Protein AF-A0A2N1J6U0-F1 (afdb_monomer_lite)

Organism: NCBI:txid2020962

Foldseek 3Di:
DQAEAAQEPDDQALVPDAPQNLLLLLQLQFFFCAQKWWAFDPLFPDDAADIDDRDDPWGDPGRHAAAAPSYHYHYDHHPDNDNVVVCVNGQAGNPPRHGSCSGQVLVRADPVQSRQLSRLSNVLLVVCVVVVNNNVSPDDDPVSVVSSVRNHGSRTDIDRNNPPPPPPPPDPDPPPPPLAPADVPLVLLVLLQVLLVVLVVQQVLCQLVVPVVSNLCSQVSQVVSVVSCVVVVHDWDVVQVVQADPPRRRGQDDPGQWDWDADPQQWIWIAGNVPRDIDIDRPPDPDDDDDDDDDDPPVVVSVVVVVVVVVPDPPDDDPDDDPPPADPDPPVLVVLVVSPPCSVVVVVVCVVVPVCPPRTDDDPRHHHDDDPPPPDDD

Secondary structure (DSSP, 8-state):
-PEEEEEE----SGGG--HHHHHHHHHHHSPB-TTEEEEEPTT-SSPP---EE---SS-----S----TTEEEEEES----SHHHHHHHS-B-TTT-SBGGGBT-GGGS-HHHHHHHHHHHHHHHHHHHHTT-TT-SS---HHHHHHHHHHS-SSEEEEETTS------S--------S----TTHHHHHHHHHHHHHHHHHHHHHHHTT-GGGGGGHHHHHHHHHHHHHHTT----HHHHHTB-TTT--B--BTTTEEEEEEGGGEEEEEETTT--EEEEE---SSSPPSS-----HHHHHHHHHHHHHHT-TT-------GGGG-----TTTTGGGGGGGHHHHHHHHHTT-S----SS--TTPPPPPP-------

Structure (mmCIF, N/CA/C/O backbone):
data_AF-A0A2N1J6U0-F1
#
_entry.id   AF-A0A2N1J6U0-F1
#
loop_
_atom_site.group_PDB
_atom_site.id
_atom_site.type_symbol
_atom_site.label_atom_id
_atom_site.label_alt_id
_atom_site.label_comp_id
_atom_site.label_asym_id
_atom_site.label_entity_id
_atom_site.label_seq_id
_atom_site.pdbx_PDB_ins_code
_atom_site.Cartn_x
_atom_site.Cartn_y
_atom_site.Cartn_z
_atom_site.occupancy
_atom_site.B_iso_or_equiv
_atom_site.auth_seq_id
_atom_site.auth_comp_id
_atom_site.auth_asym_id
_atom_site.auth_atom_id
_atom_site.pdbx_PDB_model_num
ATOM 1 N N . MET A 1 1 ? 28.400 -15.538 -30.675 1.00 64.94 1 MET A N 1
ATOM 2 C CA . MET A 1 1 ? 28.548 -15.594 -29.206 1.00 64.94 1 MET A CA 1
ATOM 3 C C . MET A 1 1 ? 27.349 -14.873 -28.607 1.00 64.94 1 MET A C 1
ATOM 5 O O . MET A 1 1 ? 27.127 -13.739 -29.023 1.00 64.94 1 MET A O 1
ATOM 9 N N . PRO A 1 2 ? 26.528 -15.517 -27.758 1.00 80.12 2 PRO A N 1
ATOM 10 C CA . PRO A 1 2 ? 25.461 -14.819 -27.039 1.00 80.12 2 PRO A CA 1
ATOM 11 C C . PRO A 1 2 ? 26.068 -13.689 -26.201 1.00 80.12 2 PRO A C 1
ATOM 13 O O . PRO A 1 2 ? 27.174 -13.829 -25.677 1.00 80.12 2 PRO A O 1
ATOM 16 N N . ALA A 1 3 ? 25.380 -12.551 -26.123 1.00 87.94 3 ALA A N 1
ATOM 17 C CA . ALA A 1 3 ? 25.836 -11.454 -25.280 1.00 87.94 3 ALA A CA 1
ATOM 18 C C . ALA A 1 3 ? 25.642 -11.867 -23.817 1.00 87.94 3 ALA A C 1
ATOM 20 O O . ALA A 1 3 ? 24.527 -12.197 -23.422 1.00 87.94 3 ALA A O 1
ATOM 21 N N . HIS A 1 4 ? 26.713 -11.872 -23.028 1.00 91.75 4 HIS A N 1
ATOM 22 C CA . HIS A 1 4 ? 26.631 -12.122 -21.592 1.00 91.75 4 HIS A CA 1
ATOM 23 C C . HIS A 1 4 ? 26.389 -10.800 -20.857 1.00 91.75 4 HIS A C 1
ATOM 25 O O . HIS A 1 4 ? 27.078 -9.809 -21.116 1.00 91.75 4 HIS A O 1
ATOM 31 N N . TRP A 1 5 ? 25.427 -10.777 -19.937 1.00 93.81 5 TRP A N 1
ATOM 32 C CA . TRP A 1 5 ? 25.089 -9.602 -19.142 1.00 93.81 5 TRP A CA 1
ATOM 33 C C . TRP A 1 5 ? 24.929 -9.939 -17.662 1.00 93.81 5 TRP A C 1
ATOM 35 O O . TRP A 1 5 ? 24.339 -10.954 -17.300 1.00 93.81 5 TRP A O 1
ATOM 45 N N . THR A 1 6 ? 25.375 -9.034 -16.792 1.00 95.56 6 THR A N 1
ATOM 46 C CA . THR A 1 6 ? 25.224 -9.188 -15.342 1.00 95.56 6 THR A CA 1
ATOM 47 C C . THR A 1 6 ? 24.065 -8.337 -14.819 1.00 95.56 6 THR A C 1
ATOM 49 O O . THR A 1 6 ? 24.092 -7.104 -14.885 1.00 95.56 6 THR A O 1
ATOM 52 N N . TYR A 1 7 ? 23.024 -8.983 -14.291 1.00 97.00 7 TYR A N 1
ATOM 53 C CA . TYR A 1 7 ? 21.939 -8.328 -13.567 1.00 97.00 7 TYR A CA 1
ATOM 54 C C . TYR A 1 7 ? 22.434 -7.880 -12.181 1.00 97.00 7 TYR A C 1
ATOM 56 O O . TYR A 1 7 ? 22.966 -8.706 -11.434 1.00 97.00 7 TYR A O 1
ATOM 64 N N . PRO A 1 8 ? 22.249 -6.598 -11.811 1.00 96.44 8 PRO A N 1
ATOM 65 C CA . PRO A 1 8 ? 22.793 -6.044 -10.577 1.00 96.44 8 PRO A CA 1
ATOM 66 C C . PRO A 1 8 ? 22.074 -6.621 -9.349 1.00 96.44 8 PRO A C 1
ATOM 68 O O . PRO A 1 8 ? 20.925 -6.255 -9.074 1.00 96.44 8 PRO A O 1
ATOM 71 N N . ALA A 1 9 ? 22.751 -7.507 -8.622 1.00 95.56 9 ALA A N 1
ATOM 72 C CA . ALA A 1 9 ? 22.276 -8.124 -7.380 1.00 95.56 9 ALA A CA 1
ATOM 73 C C . ALA A 1 9 ? 22.804 -7.381 -6.137 1.00 95.56 9 ALA A C 1
ATOM 75 O O . ALA A 1 9 ? 23.657 -6.499 -6.260 1.00 95.56 9 ALA A O 1
ATOM 76 N N . HIS A 1 10 ? 22.297 -7.720 -4.949 1.00 95.44 10 HIS A N 1
ATOM 77 C CA . HIS A 1 10 ? 22.807 -7.255 -3.647 1.00 95.44 10 HIS A CA 1
ATOM 78 C C . HIS A 1 10 ? 22.778 -5.733 -3.437 1.00 95.44 10 HIS A C 1
ATOM 80 O O . HIS A 1 10 ? 23.539 -5.169 -2.649 1.00 95.44 10 HIS A O 1
ATOM 86 N N . ILE A 1 11 ? 21.874 -5.044 -4.133 1.00 95.81 11 ILE A N 1
ATOM 87 C CA . ILE A 1 11 ? 21.626 -3.620 -3.922 1.00 95.81 11 ILE A CA 1
ATOM 88 C C . ILE A 1 11 ? 20.525 -3.480 -2.876 1.00 95.81 11 ILE A C 1
ATOM 90 O O . ILE A 1 11 ? 19.402 -3.889 -3.133 1.00 95.81 11 ILE A O 1
ATOM 94 N N . ALA A 1 12 ? 20.829 -2.842 -1.746 1.00 93.12 12 ALA A N 1
ATOM 95 C CA . ALA A 1 12 ? 19.906 -2.676 -0.619 1.00 93.12 12 ALA A CA 1
ATOM 96 C C . ALA A 1 12 ? 19.110 -1.357 -0.662 1.00 93.12 12 ALA A C 1
ATOM 98 O O . ALA A 1 12 ? 18.202 -1.118 0.136 1.00 93.12 12 ALA A O 1
ATOM 99 N N . SER A 1 13 ? 19.477 -0.416 -1.541 1.00 95.31 13 SER A N 1
ATOM 100 C CA . SER A 1 13 ? 18.769 0.866 -1.635 1.00 95.31 13 SER A CA 1
ATOM 101 C C . SER A 1 13 ? 18.884 1.536 -3.000 1.00 95.31 13 SER A C 1
ATOM 103 O O . SER A 1 13 ? 19.833 1.321 -3.753 1.00 95.31 13 SER A O 1
ATOM 105 N N . ALA A 1 14 ? 17.946 2.440 -3.300 1.00 95.06 14 ALA A N 1
ATOM 106 C CA . ALA A 1 14 ? 18.013 3.242 -4.521 1.00 95.06 14 ALA A CA 1
ATOM 107 C C . ALA A 1 14 ? 19.265 4.133 -4.611 1.00 95.06 14 ALA A C 1
ATOM 109 O O . ALA A 1 14 ? 19.672 4.463 -5.716 1.00 95.06 14 ALA A O 1
ATOM 110 N N . ALA A 1 15 ? 19.877 4.514 -3.483 1.00 96.56 15 ALA A N 1
ATOM 111 C CA . ALA A 1 15 ? 21.081 5.351 -3.471 1.00 96.56 15 ALA A CA 1
ATOM 112 C C . ALA A 1 15 ? 22.330 4.612 -3.985 1.00 96.56 15 ALA A C 1
ATOM 114 O O . ALA A 1 15 ? 23.261 5.245 -4.465 1.00 96.56 15 ALA A O 1
ATOM 115 N N . GLN A 1 16 ? 22.331 3.280 -3.900 1.00 96.12 16 GLN A N 1
ATOM 116 C CA . GLN A 1 16 ? 23.382 2.416 -4.445 1.00 96.12 16 GLN A CA 1
ATOM 117 C C . GLN A 1 16 ? 23.147 2.080 -5.926 1.00 96.12 16 GLN A C 1
ATOM 119 O O . GLN A 1 16 ? 24.029 1.535 -6.583 1.00 96.12 16 GLN A O 1
ATOM 124 N N . CYS A 1 17 ? 21.960 2.381 -6.466 1.00 96.81 17 CYS A N 1
ATOM 125 C CA . CYS A 1 17 ? 21.684 2.177 -7.882 1.00 96.81 17 CYS A CA 1
ATOM 126 C C . CYS A 1 17 ? 22.330 3.292 -8.707 1.00 96.81 17 CYS A C 1
ATOM 128 O O . CYS A 1 17 ? 22.055 4.475 -8.504 1.00 96.81 17 CYS A O 1
ATOM 130 N N . THR A 1 18 ? 23.098 2.913 -9.721 1.00 96.75 18 THR A N 1
ATOM 131 C CA . THR A 1 18 ? 23.403 3.821 -10.830 1.00 96.75 18 THR A CA 1
ATOM 132 C C . THR A 1 18 ? 22.129 4.062 -11.660 1.00 96.75 18 THR A C 1
ATOM 134 O O . THR A 1 18 ? 21.172 3.282 -11.573 1.00 96.75 18 THR A O 1
ATOM 137 N N . PRO A 1 19 ? 22.085 5.093 -12.524 1.00 96.62 19 PRO A N 1
ATOM 138 C CA . PRO A 1 19 ? 20.934 5.319 -13.402 1.00 96.62 19 PRO A CA 1
ATOM 139 C C . PRO A 1 19 ? 20.575 4.097 -14.262 1.00 96.62 19 PRO A C 1
ATOM 141 O O . PRO A 1 19 ? 19.400 3.825 -14.502 1.00 96.62 19 PRO A O 1
ATOM 144 N N . VAL A 1 20 ? 21.585 3.328 -14.679 1.00 96.81 20 VAL A N 1
ATOM 145 C CA . VAL A 1 20 ? 21.427 2.124 -15.503 1.00 96.81 20 VAL A CA 1
ATOM 146 C C . VAL A 1 20 ? 20.795 0.980 -14.708 1.00 96.81 20 VAL A C 1
ATOM 148 O O . VAL A 1 20 ? 19.829 0.378 -15.179 1.00 96.81 20 VAL A O 1
ATOM 151 N N . SER A 1 21 ? 21.266 0.704 -13.485 1.00 97.19 21 SER A N 1
ATOM 152 C CA . SER A 1 21 ? 20.664 -0.348 -12.654 1.00 97.19 21 SER A CA 1
ATOM 153 C C . SER A 1 21 ? 19.282 0.047 -12.155 1.00 97.19 21 SER A C 1
ATOM 155 O O . SER A 1 21 ? 18.389 -0.795 -12.139 1.00 97.19 21 SER A O 1
ATOM 157 N N . ALA A 1 22 ? 19.055 1.323 -11.840 1.00 97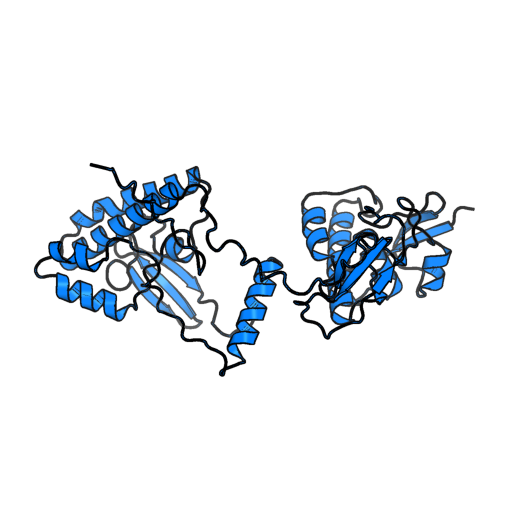.75 22 ALA A N 1
ATOM 158 C CA . ALA A 1 22 ? 17.726 1.825 -11.508 1.00 97.75 22 ALA A CA 1
ATOM 159 C C . ALA A 1 22 ? 16.732 1.607 -12.661 1.00 97.75 22 ALA A C 1
ATOM 161 O O . ALA A 1 22 ? 15.648 1.061 -12.443 1.00 97.75 22 ALA A O 1
ATOM 162 N N . ALA A 1 23 ? 17.110 1.985 -13.889 1.00 97.38 23 ALA A N 1
ATOM 163 C CA . ALA A 1 23 ? 16.274 1.794 -15.071 1.00 97.38 23 ALA A CA 1
ATOM 164 C C . ALA A 1 23 ? 15.984 0.311 -15.327 1.00 97.38 23 ALA A C 1
ATOM 166 O O . ALA A 1 23 ? 14.822 -0.048 -15.509 1.00 97.38 23 ALA A O 1
ATOM 167 N N . LEU A 1 24 ? 17.002 -0.553 -15.264 1.00 97.25 24 LEU A N 1
ATOM 168 C CA . LEU A 1 24 ? 16.847 -1.991 -15.478 1.00 97.25 24 LEU A CA 1
ATOM 169 C C . LEU A 1 24 ? 15.946 -2.648 -14.416 1.00 97.25 24 LEU A C 1
ATOM 171 O O . LEU A 1 24 ? 15.009 -3.370 -14.766 1.00 97.25 24 LEU A O 1
ATOM 175 N N . LYS A 1 25 ? 16.170 -2.350 -13.129 1.00 97.88 25 LYS A N 1
ATOM 176 C CA . LYS A 1 25 ? 15.350 -2.876 -12.024 1.00 97.88 25 LYS A CA 1
ATOM 177 C C . LYS A 1 25 ? 13.895 -2.419 -12.138 1.00 97.88 25 LYS A C 1
ATOM 179 O O . LYS A 1 25 ? 12.975 -3.218 -11.972 1.00 97.88 25 LYS A O 1
ATOM 184 N N . VAL A 1 26 ? 13.651 -1.145 -12.458 1.00 98.25 26 VAL A N 1
ATOM 185 C CA . VAL A 1 26 ? 12.279 -0.653 -12.670 1.00 98.25 26 VAL A CA 1
ATOM 186 C C . VAL A 1 26 ? 11.655 -1.290 -13.913 1.00 98.25 26 VAL A C 1
ATOM 188 O O . VAL A 1 26 ? 10.497 -1.701 -13.845 1.00 98.25 26 VAL A O 1
ATOM 191 N N . ALA A 1 27 ? 12.397 -1.412 -15.015 1.00 97.94 27 ALA A N 1
ATOM 192 C CA . ALA A 1 27 ? 11.925 -2.021 -16.257 1.00 97.94 27 ALA A CA 1
ATOM 193 C C . ALA A 1 27 ? 11.481 -3.477 -16.056 1.00 97.94 27 ALA A C 1
ATOM 195 O O . ALA A 1 27 ? 10.428 -3.870 -16.560 1.00 97.94 27 ALA A O 1
ATOM 196 N N . ARG A 1 28 ? 12.219 -4.262 -15.262 1.00 97.88 28 ARG A N 1
ATOM 197 C CA . ARG A 1 28 ? 11.856 -5.645 -14.919 1.00 97.88 28 ARG A CA 1
ATOM 198 C C . ARG A 1 28 ? 10.459 -5.762 -14.305 1.00 97.88 28 ARG A C 1
ATOM 200 O O . ARG A 1 28 ? 9.727 -6.698 -14.610 1.00 97.88 28 ARG A O 1
ATOM 207 N N . HIS A 1 29 ? 10.094 -4.828 -13.431 1.00 98.12 29 HIS A N 1
ATOM 208 C CA . HIS A 1 29 ? 8.897 -4.940 -12.587 1.00 98.12 29 HIS A CA 1
ATOM 209 C C . HIS A 1 29 ? 7.729 -4.058 -13.034 1.00 98.12 29 HIS A C 1
ATOM 211 O O . HIS A 1 29 ? 6.606 -4.222 -12.545 1.00 98.12 29 HIS A O 1
ATOM 217 N N . ALA A 1 30 ? 7.981 -3.097 -13.923 1.00 97.69 30 ALA A N 1
ATOM 218 C CA . ALA A 1 30 ? 6.990 -2.155 -14.412 1.00 97.69 30 ALA A CA 1
ATOM 219 C C . ALA A 1 30 ? 6.428 -2.561 -15.777 1.00 97.69 30 ALA A C 1
ATOM 221 O O . ALA A 1 30 ? 7.108 -3.099 -16.645 1.00 97.69 30 ALA A O 1
ATOM 222 N N . HIS A 1 31 ? 5.163 -2.215 -15.991 1.00 97.31 31 HIS A N 1
ATOM 223 C CA . HIS A 1 31 ? 4.480 -2.495 -17.244 1.00 97.31 31 HIS A CA 1
ATOM 224 C C . HIS A 1 31 ? 5.095 -1.713 -18.412 1.00 97.31 31 HIS A C 1
ATOM 226 O O . HIS A 1 31 ? 5.596 -0.597 -18.240 1.00 97.31 31 HIS A O 1
ATOM 232 N N . CYS A 1 32 ? 4.972 -2.276 -19.610 1.00 97.62 32 CYS A N 1
ATOM 233 C CA . CYS A 1 32 ? 5.363 -1.618 -20.853 1.00 97.62 32 CYS A CA 1
ATOM 234 C C . CYS A 1 32 ? 4.475 -0.397 -21.155 1.00 97.62 32 CYS A C 1
ATOM 236 O O . CYS A 1 32 ? 3.245 -0.483 -21.110 1.00 97.62 32 CYS A O 1
ATOM 238 N N . GLY A 1 33 ? 5.097 0.740 -21.463 1.00 95.88 33 GLY A N 1
ATOM 239 C CA . GLY A 1 33 ? 4.440 1.980 -21.877 1.00 95.88 33 GLY A CA 1
ATOM 240 C C . GLY A 1 33 ? 4.026 2.012 -23.351 1.00 95.88 33 GLY A C 1
ATOM 241 O O . GLY A 1 33 ? 3.287 2.907 -23.743 1.00 95.88 33 GLY A O 1
ATOM 242 N N . HIS A 1 34 ? 4.435 1.034 -24.163 1.00 96.25 34 HIS A N 1
ATOM 243 C CA . HIS A 1 34 ? 4.120 1.002 -25.592 1.00 96.25 34 HIS A CA 1
ATOM 244 C C . HIS A 1 34 ? 2.606 1.003 -25.862 1.00 96.25 34 HIS A C 1
ATOM 246 O O . HIS A 1 34 ? 1.872 0.175 -25.309 1.00 96.25 34 HIS A O 1
ATOM 252 N N . GLY A 1 35 ? 2.133 1.936 -26.693 1.00 94.12 35 GLY A N 1
ATOM 253 C CA . GLY A 1 35 ? 0.708 2.122 -26.992 1.00 94.12 35 GLY A CA 1
ATOM 254 C C . GLY A 1 35 ? -0.115 2.746 -25.865 1.00 94.12 35 GLY A C 1
ATOM 255 O O . GLY A 1 35 ? -1.349 2.779 -25.940 1.00 94.12 35 GLY A O 1
ATOM 256 N N . TRP A 1 36 ? 0.546 3.253 -24.823 1.00 94.25 36 TRP A N 1
ATOM 257 C CA . TRP A 1 36 ? -0.079 4.007 -23.746 1.00 94.25 36 TRP A CA 1
ATOM 258 C C . TRP A 1 36 ? 0.263 5.493 -23.863 1.00 94.25 36 TRP A C 1
ATOM 260 O O . TRP A 1 36 ? 1.405 5.888 -24.082 1.00 94.25 36 TRP A O 1
ATOM 270 N N . ARG A 1 37 ? -0.755 6.323 -23.655 1.00 94.06 37 ARG A N 1
ATOM 271 C CA . ARG A 1 37 ? -0.638 7.755 -23.400 1.00 94.06 37 ARG A CA 1
ATOM 272 C C . ARG A 1 37 ? -0.498 7.972 -21.896 1.00 94.06 37 ARG A C 1
ATOM 274 O O . ARG A 1 37 ? -1.355 7.542 -21.111 1.00 94.06 37 ARG A O 1
ATOM 281 N N . HIS A 1 38 ? 0.579 8.635 -21.497 1.00 93.44 38 HIS A N 1
ATOM 282 C CA . HIS A 1 38 ? 0.894 8.972 -20.115 1.00 93.44 38 HIS A CA 1
ATOM 283 C C . HIS A 1 38 ? 0.453 10.408 -19.840 1.00 93.44 38 HIS A C 1
ATOM 285 O O . HIS A 1 38 ? 1.134 11.370 -20.189 1.00 93.44 38 HIS A O 1
ATOM 291 N N . ILE A 1 39 ? -0.713 10.545 -19.211 1.00 93.88 39 ILE A N 1
ATOM 292 C CA . ILE A 1 39 ? -1.297 11.846 -18.872 1.00 93.88 39 ILE A CA 1
ATOM 293 C C . ILE A 1 39 ? -0.869 12.207 -17.450 1.00 93.88 39 ILE A C 1
ATOM 295 O O . ILE A 1 39 ? -0.983 11.352 -16.567 1.00 93.88 39 ILE A O 1
ATOM 299 N N . PRO A 1 40 ? -0.418 13.441 -17.184 1.00 94.44 40 PRO A N 1
ATOM 300 C CA . PRO A 1 40 ? -0.122 13.895 -15.831 1.00 94.44 40 PRO A CA 1
ATOM 301 C C . PRO A 1 40 ? -1.318 13.643 -14.913 1.00 94.44 40 PRO A C 1
ATOM 303 O O . PRO A 1 40 ? -2.452 14.021 -15.219 1.00 94.44 40 PRO A O 1
ATOM 306 N N . ALA A 1 41 ? -1.091 12.963 -13.793 1.00 92.00 41 ALA A N 1
ATOM 307 C CA . ALA A 1 41 ? -2.163 12.675 -12.857 1.00 92.00 41 ALA A CA 1
ATOM 308 C C . ALA A 1 41 ? -2.638 13.987 -12.219 1.00 92.00 41 ALA A C 1
ATOM 310 O O . ALA A 1 41 ? -1.852 14.702 -11.598 1.00 92.00 41 ALA A O 1
ATOM 311 N N . SER A 1 42 ? -3.938 14.282 -12.303 1.00 90.12 42 SER A N 1
ATOM 312 C CA . SER A 1 42 ? -4.523 15.489 -11.697 1.00 90.12 42 SER A CA 1
ATOM 313 C C . SER A 1 42 ? -4.364 15.534 -10.172 1.00 90.12 42 SER A C 1
ATOM 315 O O . SER A 1 42 ? -4.562 16.576 -9.557 1.00 90.12 42 SER A O 1
ATOM 317 N N . ASP A 1 43 ? -4.068 14.391 -9.546 1.00 89.06 43 ASP A N 1
ATOM 318 C CA . ASP A 1 43 ? -3.780 14.266 -8.118 1.00 89.06 43 ASP A CA 1
ATOM 319 C C . ASP A 1 43 ? -2.325 13.873 -7.813 1.00 89.06 43 ASP A C 1
ATOM 321 O O . ASP A 1 43 ? -2.033 13.381 -6.716 1.00 89.06 43 ASP A O 1
ATOM 325 N N . SER A 1 44 ? -1.426 14.095 -8.779 1.00 90.75 44 SER A N 1
ATOM 326 C CA . SER A 1 44 ? 0.019 13.967 -8.600 1.00 90.75 44 SER A CA 1
ATOM 327 C C . SER A 1 44 ? 0.499 14.903 -7.481 1.00 90.75 44 SER A C 1
ATOM 329 O O . SER A 1 44 ? 0.087 16.062 -7.430 1.00 90.75 44 SER A O 1
ATOM 331 N N . PRO A 1 45 ? 1.378 14.439 -6.575 1.00 91.38 45 PRO A N 1
ATOM 332 C CA . PRO A 1 45 ? 2.035 15.310 -5.604 1.00 91.38 45 PRO A CA 1
ATOM 333 C C . PRO A 1 45 ? 3.192 16.120 -6.218 1.00 91.38 45 PRO A C 1
ATOM 335 O O . PRO A 1 45 ? 3.834 16.882 -5.498 1.00 91.38 45 PRO A O 1
ATOM 338 N N . TYR A 1 46 ? 3.504 15.907 -7.499 1.00 93.88 46 TYR A N 1
ATOM 339 C CA . TYR A 1 46 ? 4.604 16.548 -8.218 1.00 93.88 46 TYR A CA 1
ATOM 340 C C . TYR A 1 46 ? 4.112 17.723 -9.061 1.00 93.88 46 TYR A C 1
ATOM 342 O O . TYR A 1 46 ? 2.916 17.843 -9.333 1.00 93.88 46 TYR A O 1
ATOM 350 N N . ALA A 1 47 ? 5.051 18.570 -9.493 1.00 90.50 47 ALA A N 1
ATOM 351 C CA . ALA A 1 47 ? 4.762 19.640 -10.438 1.00 90.50 47 ALA A CA 1
ATOM 352 C C . ALA A 1 47 ? 4.101 19.080 -11.715 1.00 90.50 47 ALA A C 1
ATOM 354 O O . ALA A 1 47 ? 4.379 17.934 -12.086 1.00 90.50 47 ALA A O 1
ATOM 355 N N . PRO A 1 48 ? 3.230 19.858 -12.383 1.00 89.25 48 PRO A N 1
ATOM 356 C CA . PRO A 1 48 ? 2.638 19.457 -13.651 1.00 89.25 48 PRO A CA 1
ATOM 357 C C . PRO A 1 48 ? 3.730 19.113 -14.667 1.00 89.25 48 PRO A C 1
ATOM 359 O O . PRO A 1 48 ? 4.654 19.894 -14.880 1.00 89.25 48 PRO A O 1
ATOM 362 N N . LEU A 1 49 ? 3.617 17.939 -15.278 1.00 93.00 49 LEU A N 1
ATOM 363 C CA . LEU A 1 49 ? 4.513 17.476 -16.336 1.00 93.00 49 LEU A CA 1
ATOM 364 C C . LEU A 1 49 ? 3.792 17.569 -17.686 1.00 93.00 49 LEU A C 1
ATOM 366 O O . LEU A 1 49 ? 2.562 17.616 -17.704 1.00 93.00 49 LEU A O 1
ATOM 370 N N . PRO A 1 50 ? 4.504 17.609 -18.819 1.00 93.38 50 PRO A N 1
ATOM 371 C CA . PRO A 1 50 ? 3.871 17.445 -20.121 1.00 93.38 50 PRO A CA 1
ATOM 372 C C . PRO A 1 50 ? 3.367 15.999 -20.299 1.00 93.38 50 PRO A C 1
ATOM 374 O O . PRO A 1 50 ? 3.948 15.072 -19.730 1.00 93.38 50 PRO A O 1
ATOM 377 N N . PRO A 1 51 ? 2.289 15.767 -21.070 1.00 92.19 51 PRO A N 1
ATOM 378 C CA . PRO A 1 51 ? 1.890 14.416 -21.443 1.00 92.19 51 PRO A CA 1
ATOM 379 C C . PRO A 1 51 ? 2.969 13.756 -22.303 1.00 92.19 51 PRO A C 1
ATOM 381 O O . PRO A 1 51 ? 3.604 14.412 -23.127 1.00 92.19 51 PRO A O 1
ATOM 384 N N . VAL A 1 52 ? 3.143 12.448 -22.125 1.00 92.12 52 VAL A N 1
ATOM 385 C CA . VAL A 1 52 ? 4.071 11.646 -22.928 1.00 92.12 52 VAL A CA 1
ATOM 386 C C . VAL A 1 52 ? 3.281 10.598 -23.697 1.00 92.12 52 VAL A C 1
ATOM 388 O O . VAL A 1 52 ? 2.622 9.744 -23.101 1.00 92.12 52 VAL A O 1
ATOM 391 N N . ASP A 1 53 ? 3.363 10.659 -25.021 1.00 88.31 53 ASP A N 1
ATOM 392 C CA . ASP A 1 53 ? 2.705 9.718 -25.921 1.00 88.31 53 ASP A CA 1
ATOM 393 C C . ASP A 1 53 ? 3.742 8.787 -26.547 1.00 88.31 53 ASP A C 1
ATOM 395 O O . ASP A 1 53 ? 4.691 9.245 -27.180 1.00 88.31 53 ASP A O 1
ATOM 399 N N . ILE A 1 54 ? 3.538 7.475 -26.393 1.00 85.38 54 ILE A N 1
ATOM 400 C CA . ILE A 1 54 ? 4.277 6.459 -27.148 1.00 85.38 54 ILE A CA 1
ATOM 401 C C . ILE A 1 54 ? 3.310 5.909 -28.194 1.00 85.38 54 ILE A C 1
ATOM 403 O O . ILE A 1 54 ? 2.409 5.132 -27.846 1.00 85.38 54 ILE A O 1
ATOM 407 N N . PRO A 1 55 ? 3.410 6.366 -29.453 1.00 82.25 55 PRO A N 1
ATOM 408 C CA . PRO A 1 55 ? 2.460 5.992 -30.487 1.00 82.25 55 PRO A CA 1
ATOM 409 C C . PRO A 1 55 ? 2.531 4.486 -30.748 1.00 82.25 55 PRO A C 1
ATOM 411 O O . PRO A 1 55 ? 3.602 3.944 -31.000 1.00 82.25 55 PRO A O 1
ATOM 414 N N . ALA A 1 56 ? 1.380 3.813 -30.705 1.00 83.44 56 ALA A N 1
ATOM 415 C CA . ALA A 1 56 ? 1.236 2.444 -31.186 1.00 83.44 56 ALA A CA 1
ATOM 416 C C . ALA A 1 56 ? -0.214 2.155 -31.574 1.00 83.44 56 ALA A C 1
ATOM 418 O O . ALA A 1 56 ? -1.142 2.830 -31.122 1.00 83.44 56 ALA A O 1
ATOM 419 N N . GLN A 1 57 ? -0.404 1.108 -32.375 1.00 82.94 57 GLN A N 1
ATOM 420 C CA . GLN A 1 57 ? -1.730 0.649 -32.787 1.00 82.94 57 GLN A CA 1
ATOM 421 C C . GLN A 1 57 ? -2.497 -0.037 -31.650 1.00 82.94 57 GLN A C 1
ATOM 423 O O . GLN A 1 57 ? -3.722 0.029 -31.626 1.00 82.94 57 GLN A O 1
ATOM 428 N N . GLN A 1 58 ? -1.803 -0.692 -30.711 1.00 90.69 58 GLN A N 1
ATOM 429 C CA . GLN A 1 58 ? -2.424 -1.400 -29.590 1.00 90.69 58 GLN A CA 1
ATOM 430 C C . GLN A 1 58 ? -1.606 -1.237 -28.298 1.00 90.69 58 GLN A C 1
ATOM 432 O O . GLN A 1 58 ? -0.374 -1.251 -28.345 1.00 90.69 58 GLN A O 1
ATOM 437 N N . PRO A 1 59 ? -2.266 -1.079 -27.134 1.00 95.12 59 PRO A N 1
ATOM 438 C CA . PRO A 1 59 ? -1.584 -0.977 -25.850 1.00 95.12 59 PRO A CA 1
ATOM 439 C C . PRO A 1 59 ? -0.948 -2.314 -25.456 1.00 95.12 59 PRO A C 1
ATOM 441 O O . PRO A 1 59 ? -1.612 -3.347 -25.396 1.00 95.12 59 PRO A O 1
ATOM 444 N N . CYS A 1 60 ? 0.337 -2.290 -25.112 1.00 96.12 60 CYS A N 1
ATOM 445 C CA . CYS A 1 60 ? 1.046 -3.482 -24.664 1.00 96.12 60 CYS A CA 1
ATOM 446 C C . CYS A 1 60 ? 0.607 -3.905 -23.249 1.00 96.12 60 CYS A C 1
ATOM 448 O O . CYS A 1 60 ? 0.533 -3.075 -22.335 1.00 96.12 60 CYS A O 1
ATOM 450 N N . ALA A 1 61 ? 0.377 -5.208 -23.051 1.00 96.56 61 ALA A N 1
ATOM 451 C CA . ALA A 1 61 ? 0.009 -5.814 -21.765 1.00 96.56 61 ALA A CA 1
ATOM 452 C C . ALA A 1 61 ? 1.199 -6.440 -21.006 1.00 96.56 61 ALA A C 1
ATOM 454 O O . ALA A 1 61 ? 1.007 -7.118 -19.999 1.00 96.56 61 ALA A O 1
ATOM 455 N N . CYS A 1 62 ? 2.434 -6.228 -21.471 1.00 97.44 62 CYS A N 1
ATOM 456 C CA . CYS A 1 62 ? 3.623 -6.804 -20.848 1.00 97.44 62 CYS A CA 1
ATOM 457 C C . CYS A 1 62 ? 3.782 -6.312 -19.393 1.00 97.44 62 CYS A C 1
ATOM 459 O O . CYS A 1 62 ? 3.851 -5.095 -19.174 1.00 97.44 62 CYS A O 1
ATOM 461 N N . PRO A 1 63 ? 3.857 -7.223 -18.402 1.00 96.69 63 PRO A N 1
ATOM 462 C CA . PRO A 1 63 ? 3.899 -6.859 -16.985 1.00 96.69 63 PRO A CA 1
ATOM 463 C C . PRO A 1 63 ? 5.286 -6.406 -16.506 1.00 96.69 63 PRO A C 1
ATOM 465 O O . PRO A 1 63 ? 5.396 -5.914 -15.386 1.00 96.69 63 PRO A O 1
ATOM 468 N N . GLY A 1 64 ? 6.327 -6.606 -17.318 1.00 97.38 64 GLY A N 1
ATOM 469 C CA . GLY A 1 64 ? 7.721 -6.410 -16.932 1.00 97.38 64 GLY A CA 1
ATOM 470 C C . GLY A 1 64 ? 8.692 -6.866 -18.017 1.00 97.38 64 GLY A C 1
ATOM 471 O O . GLY A 1 64 ? 8.395 -7.821 -18.741 1.00 97.38 64 GLY A O 1
ATOM 472 N N . ALA A 1 65 ? 9.828 -6.182 -18.140 1.00 97.94 65 ALA A N 1
ATOM 473 C CA . ALA A 1 65 ? 10.866 -6.521 -19.105 1.00 97.94 65 ALA A CA 1
ATOM 474 C C . ALA A 1 65 ? 11.524 -7.872 -18.784 1.00 97.94 65 ALA A C 1
ATOM 476 O O . ALA A 1 65 ? 11.823 -8.171 -17.628 1.00 97.94 65 ALA A O 1
ATOM 477 N N . THR A 1 66 ? 11.796 -8.663 -19.820 1.00 97.88 66 THR A N 1
ATOM 478 C CA . THR A 1 66 ? 12.593 -9.897 -19.735 1.00 97.88 66 THR A CA 1
ATOM 479 C C . THR A 1 66 ? 13.747 -9.841 -20.729 1.00 97.88 66 THR A C 1
ATOM 481 O O . THR A 1 66 ? 13.612 -9.150 -21.748 1.00 97.88 66 THR A O 1
ATOM 484 N N . PRO A 1 67 ? 14.868 -10.530 -20.469 1.00 97.19 67 PRO A N 1
ATOM 485 C CA . PRO A 1 67 ? 15.971 -10.565 -21.419 1.00 97.19 67 PRO A CA 1
ATOM 486 C C . PRO A 1 67 ? 15.536 -11.247 -22.727 1.00 97.19 67 PRO A C 1
ATOM 488 O O . PRO A 1 67 ? 14.661 -12.123 -22.702 1.00 97.19 67 PRO A O 1
ATOM 491 N N . PRO A 1 68 ? 16.065 -10.824 -23.890 1.00 96.75 68 PRO A N 1
ATOM 492 C CA . PRO A 1 68 ? 15.989 -11.601 -25.118 1.00 96.75 68 PRO A CA 1
ATOM 493 C C . PRO A 1 68 ? 16.634 -12.972 -24.927 1.00 96.75 68 PRO A C 1
ATOM 495 O O . PRO A 1 68 ? 17.586 -13.111 -24.172 1.00 96.75 68 PRO A O 1
ATOM 498 N N . THR A 1 69 ? 16.192 -13.966 -25.693 1.00 95.56 69 THR A N 1
ATOM 499 C CA . THR A 1 69 ? 16.791 -15.313 -25.691 1.00 95.56 69 THR A CA 1
ATOM 500 C C . THR A 1 69 ? 18.244 -15.339 -26.175 1.00 95.56 69 THR A C 1
ATOM 502 O O . THR A 1 69 ? 18.935 -16.326 -25.969 1.00 95.56 69 THR A O 1
ATOM 505 N N . SER A 1 70 ? 18.711 -14.274 -26.835 1.00 94.69 70 SER A N 1
ATOM 506 C CA . SER A 1 70 ? 20.096 -14.109 -27.288 1.00 94.69 70 SER A CA 1
ATOM 507 C C . SER A 1 70 ? 21.045 -13.569 -26.212 1.00 94.69 70 SER A C 1
ATOM 509 O O . SER A 1 70 ? 22.244 -13.462 -26.475 1.00 94.69 70 SER A O 1
ATOM 511 N N . VAL A 1 71 ? 20.512 -13.165 -25.055 1.00 95.25 71 VAL A N 1
ATOM 512 C CA . VAL A 1 71 ? 21.276 -12.583 -23.948 1.00 95.25 71 VAL A CA 1
ATOM 513 C C . VAL A 1 71 ? 21.294 -13.582 -22.804 1.00 95.25 71 VAL A C 1
ATOM 515 O O . VAL A 1 71 ? 20.240 -13.936 -22.277 1.00 95.25 71 VAL A O 1
ATOM 518 N N . ASP A 1 72 ? 22.489 -14.015 -22.422 1.00 95.56 72 ASP A N 1
ATOM 519 C CA . ASP A 1 72 ? 22.689 -14.818 -21.222 1.00 95.56 72 ASP A CA 1
ATOM 520 C C . ASP A 1 72 ? 22.826 -13.885 -20.013 1.00 95.56 72 ASP A C 1
ATOM 522 O O . ASP A 1 72 ? 23.569 -12.901 -20.073 1.00 95.56 72 ASP A O 1
ATOM 526 N N . VAL A 1 73 ? 22.068 -14.140 -18.946 1.00 96.00 73 VAL A N 1
ATOM 527 C CA . VAL A 1 73 ? 21.976 -13.236 -17.794 1.00 96.00 73 VAL A CA 1
ATOM 528 C C . VAL A 1 73 ? 22.427 -13.946 -16.527 1.00 96.00 73 VAL A C 1
ATOM 530 O O . VAL A 1 73 ? 21.739 -14.835 -16.031 1.00 96.00 73 VAL A O 1
ATOM 533 N N . ALA A 1 74 ? 23.533 -13.475 -15.957 1.00 96.94 74 ALA A N 1
ATOM 534 C CA . ALA A 1 74 ? 24.021 -13.883 -14.644 1.00 96.94 74 ALA A CA 1
ATOM 535 C C . ALA A 1 74 ? 23.696 -12.817 -13.586 1.00 96.94 74 ALA A C 1
ATOM 537 O O . ALA A 1 74 ? 23.509 -11.646 -13.909 1.00 96.94 74 ALA A O 1
ATOM 538 N N . SER A 1 75 ? 23.633 -13.184 -12.306 1.00 96.56 75 SER A N 1
ATOM 539 C CA . SER A 1 75 ? 23.543 -12.221 -11.197 1.00 96.56 75 SER A CA 1
ATOM 540 C C . SER A 1 75 ? 24.939 -11.837 -10.708 1.00 96.56 75 SER A C 1
ATOM 542 O O . SER A 1 75 ? 25.795 -12.709 -10.578 1.00 96.56 75 SER A O 1
ATOM 544 N N . GLY A 1 76 ? 25.168 -10.566 -10.384 1.00 95.00 76 GLY A N 1
ATOM 545 C CA . GLY A 1 76 ? 26.448 -10.121 -9.826 1.00 95.00 76 GLY A CA 1
ATOM 546 C C . GLY A 1 76 ? 26.580 -8.604 -9.766 1.00 95.00 76 GLY A C 1
ATOM 547 O O . GLY A 1 76 ? 25.582 -7.878 -9.788 1.00 95.00 76 GLY A O 1
ATOM 548 N N . GLU A 1 77 ? 27.822 -8.124 -9.698 1.00 92.38 77 GLU A N 1
ATOM 549 C CA . GLU A 1 77 ? 28.113 -6.692 -9.723 1.00 92.38 77 GLU A CA 1
ATOM 550 C C . GLU A 1 77 ? 27.796 -6.065 -11.083 1.00 92.38 77 GLU A C 1
ATOM 552 O O . GLU A 1 77 ? 27.912 -6.674 -12.150 1.00 92.38 77 GLU A O 1
ATOM 557 N N . GLN A 1 78 ? 27.378 -4.803 -11.042 1.00 84.81 78 GLN A N 1
ATOM 558 C CA . GLN A 1 78 ? 26.983 -4.076 -12.233 1.00 84.81 78 GLN A CA 1
ATOM 559 C C . GLN A 1 78 ? 28.196 -3.770 -13.126 1.00 84.81 78 GLN A C 1
ATOM 561 O O . GLN A 1 78 ? 29.027 -2.938 -12.777 1.00 84.81 78 GLN A O 1
ATOM 566 N N . GLN A 1 79 ? 28.242 -4.354 -14.325 1.00 82.31 79 GLN A N 1
ATOM 567 C CA . GLN A 1 79 ? 29.333 -4.104 -15.279 1.00 82.31 79 GLN A CA 1
ATOM 568 C C . GLN A 1 79 ? 29.162 -2.806 -16.087 1.00 82.31 79 GLN A C 1
ATOM 570 O O . GLN A 1 79 ? 30.142 -2.162 -16.451 1.00 82.31 79 GLN A O 1
ATOM 575 N N . ALA A 1 80 ? 27.923 -2.391 -16.374 1.00 85.31 80 ALA A N 1
ATOM 576 C CA . ALA A 1 80 ? 27.662 -1.234 -17.229 1.00 85.31 80 ALA A CA 1
ATOM 577 C C . ALA A 1 80 ? 27.299 0.020 -16.437 1.00 85.31 80 ALA A C 1
ATOM 579 O O . ALA A 1 80 ? 26.279 0.062 -15.750 1.00 85.31 80 ALA A O 1
ATOM 580 N N . THR A 1 81 ? 28.081 1.081 -16.613 1.00 89.06 81 THR A N 1
ATOM 581 C CA . THR A 1 81 ? 27.826 2.403 -16.017 1.00 89.06 81 THR A CA 1
ATOM 582 C C . THR A 1 81 ? 27.015 3.327 -16.931 1.00 89.06 81 THR A C 1
ATOM 584 O O . THR A 1 81 ? 26.413 4.288 -16.454 1.00 89.06 81 THR A O 1
ATOM 587 N N . ARG A 1 82 ? 26.960 3.031 -18.239 1.00 95.25 82 ARG A N 1
ATOM 588 C CA . ARG A 1 82 ? 26.311 3.858 -19.270 1.00 95.25 82 ARG A CA 1
ATOM 589 C C . ARG A 1 82 ? 25.051 3.206 -19.836 1.00 95.25 82 ARG A C 1
ATOM 591 O O . ARG A 1 82 ? 25.008 1.994 -20.033 1.00 95.25 82 ARG A O 1
ATOM 598 N N . MET A 1 83 ? 24.046 4.029 -20.140 1.00 94.88 83 MET A N 1
ATOM 599 C CA . MET A 1 83 ? 22.759 3.564 -20.671 1.00 94.88 83 MET A CA 1
ATOM 600 C C . MET A 1 83 ? 22.895 2.931 -22.063 1.00 94.88 83 MET A C 1
ATOM 602 O O . MET A 1 83 ? 22.252 1.923 -22.330 1.00 94.88 83 MET A O 1
ATOM 606 N N . ASP A 1 84 ? 23.790 3.461 -22.901 1.00 95.38 84 ASP A N 1
ATOM 607 C CA . ASP A 1 84 ? 24.032 2.966 -24.266 1.00 95.38 84 ASP A CA 1
ATOM 608 C C . ASP A 1 84 ? 24.535 1.514 -24.281 1.00 95.38 84 ASP A C 1
ATOM 610 O O . ASP A 1 84 ? 24.183 0.728 -25.158 1.00 95.38 84 ASP A O 1
ATOM 614 N N . ALA A 1 85 ? 25.339 1.133 -23.282 1.00 94.00 85 ALA A N 1
ATOM 615 C CA . ALA A 1 85 ? 25.816 -0.240 -23.135 1.00 94.00 85 ALA A CA 1
ATOM 616 C C . ALA A 1 85 ? 24.665 -1.193 -22.775 1.00 94.00 85 ALA A C 1
ATOM 618 O O . ALA A 1 85 ? 24.588 -2.296 -23.316 1.00 94.00 85 ALA A O 1
ATOM 619 N N . LEU A 1 86 ? 23.737 -0.747 -21.916 1.00 93.50 86 LEU A N 1
ATOM 620 C CA . LEU A 1 86 ? 22.545 -1.518 -21.562 1.00 93.50 86 LEU A CA 1
ATOM 621 C C . LEU A 1 86 ? 21.619 -1.699 -22.765 1.00 93.50 86 LEU A C 1
ATOM 623 O O . LEU A 1 86 ? 21.172 -2.813 -23.011 1.00 93.50 86 LEU A O 1
ATOM 627 N N . THR A 1 87 ? 21.337 -0.643 -23.527 1.00 94.69 87 THR A N 1
ATOM 628 C CA . THR A 1 87 ? 20.470 -0.751 -24.710 1.00 94.69 87 THR A CA 1
ATOM 629 C C . THR A 1 87 ? 21.136 -1.504 -25.859 1.00 94.69 87 THR A C 1
ATOM 631 O O . THR A 1 87 ? 20.432 -2.119 -26.650 1.00 94.69 87 THR A O 1
ATOM 634 N N . SER A 1 88 ? 22.468 -1.525 -25.943 1.00 94.44 88 SER A N 1
ATOM 635 C CA . SER A 1 88 ? 23.185 -2.338 -26.937 1.00 94.44 88 SER A CA 1
ATOM 636 C C . SER A 1 88 ? 23.135 -3.832 -26.606 1.00 94.44 88 SER A C 1
ATOM 638 O O . SER A 1 88 ? 22.899 -4.650 -27.492 1.00 94.44 88 SER A O 1
ATOM 640 N N . ALA A 1 89 ? 23.320 -4.199 -25.334 1.00 93.06 89 ALA A N 1
ATOM 641 C CA . ALA A 1 89 ? 23.265 -5.596 -24.898 1.00 93.06 89 ALA A CA 1
ATOM 642 C C . ALA A 1 89 ? 21.825 -6.119 -24.773 1.00 93.06 89 ALA A C 1
ATOM 644 O O . ALA A 1 89 ? 21.534 -7.251 -25.150 1.00 93.06 89 ALA A O 1
ATOM 645 N N . TRP A 1 90 ? 20.910 -5.286 -24.275 1.00 95.06 90 TRP A N 1
ATOM 646 C CA . TRP A 1 90 ? 19.503 -5.605 -24.040 1.00 95.06 90 TRP A CA 1
ATOM 647 C C . TRP A 1 90 ? 18.595 -4.569 -24.732 1.00 95.06 90 TRP A C 1
ATOM 649 O O . TRP A 1 90 ? 17.922 -3.770 -24.072 1.00 95.06 90 TRP A O 1
ATOM 659 N N . PRO A 1 91 ? 18.530 -4.585 -26.077 1.00 96.06 91 PRO A N 1
ATOM 660 C CA . PRO A 1 91 ? 17.795 -3.574 -26.841 1.00 96.06 91 PRO A CA 1
ATOM 661 C C . PRO A 1 91 ? 16.285 -3.662 -26.639 1.00 96.06 91 PRO A C 1
ATOM 663 O O . PRO A 1 91 ? 15.600 -2.645 -26.508 1.00 96.06 91 PRO A O 1
ATOM 666 N N . VAL A 1 92 ? 15.754 -4.884 -26.579 1.00 97.81 92 VAL A N 1
ATOM 667 C CA . VAL A 1 92 ? 14.314 -5.145 -26.550 1.00 97.81 92 VAL A CA 1
ATOM 668 C C . VAL A 1 92 ? 13.935 -6.132 -25.458 1.00 97.81 92 VAL A C 1
ATOM 670 O O . VAL A 1 92 ? 14.726 -6.963 -25.025 1.00 97.81 92 VAL A O 1
ATOM 673 N N . CYS A 1 93 ? 12.687 -6.074 -25.015 1.00 98.06 93 CYS A N 1
ATOM 674 C CA . CYS A 1 93 ? 12.133 -7.063 -24.104 1.00 98.06 93 CYS A CA 1
ATOM 675 C C . CYS A 1 93 ? 11.902 -8.400 -24.817 1.00 98.06 93 CYS A C 1
ATOM 677 O O . CYS A 1 93 ? 11.270 -8.452 -25.873 1.00 98.06 93 CYS A O 1
ATOM 679 N N . GLY A 1 94 ? 12.337 -9.501 -24.206 1.00 97.88 94 GLY A N 1
ATOM 680 C CA . GLY A 1 94 ? 12.143 -10.852 -24.727 1.00 97.88 94 GLY A CA 1
ATOM 681 C C . GLY A 1 94 ? 10.674 -11.221 -24.949 1.00 97.88 94 GLY A C 1
ATOM 682 O O . GLY A 1 94 ? 10.392 -11.925 -25.920 1.00 97.88 94 GLY A O 1
ATOM 683 N N . ARG A 1 95 ? 9.752 -10.694 -24.123 1.00 97.31 95 ARG A N 1
ATOM 684 C CA . ARG A 1 95 ? 8.297 -10.931 -24.214 1.00 97.31 95 ARG A CA 1
ATOM 685 C C . ARG A 1 95 ? 7.597 -10.100 -25.285 1.00 97.31 95 ARG A C 1
ATOM 687 O O . ARG A 1 95 ? 6.959 -10.666 -26.160 1.00 97.31 95 ARG A O 1
ATOM 694 N N . CYS A 1 96 ? 7.663 -8.771 -25.191 1.00 97.69 96 CYS A N 1
ATOM 695 C CA . CYS A 1 96 ? 6.870 -7.881 -26.051 1.00 97.69 96 CYS A CA 1
ATOM 696 C C . CYS A 1 96 ? 7.643 -7.275 -27.223 1.00 97.69 96 CYS A C 1
ATOM 698 O O . CYS A 1 96 ? 7.041 -6.576 -28.024 1.00 97.69 96 CYS A O 1
ATOM 700 N N . LYS A 1 97 ? 8.960 -7.502 -27.308 1.00 97.62 97 LYS A N 1
ATOM 701 C CA . LYS A 1 97 ? 9.860 -6.963 -28.343 1.00 97.62 97 LYS A CA 1
ATOM 702 C C . LYS A 1 97 ? 9.947 -5.431 -28.422 1.00 97.62 97 LYS A C 1
ATOM 704 O O . LYS A 1 97 ? 10.661 -4.920 -29.274 1.00 97.62 97 LYS A O 1
ATOM 709 N N . HIS A 1 98 ? 9.311 -4.695 -27.512 1.00 97.38 98 HIS A N 1
ATOM 710 C CA . HIS A 1 98 ? 9.499 -3.249 -27.382 1.00 97.38 98 HIS A CA 1
ATOM 711 C C . HIS A 1 98 ? 10.807 -2.910 -26.670 1.00 97.38 98 HIS A C 1
ATOM 713 O O . HIS A 1 98 ? 11.356 -3.746 -25.939 1.00 97.38 98 HIS A O 1
ATOM 719 N N . ALA A 1 99 ? 11.277 -1.675 -26.852 1.00 97.44 99 ALA A N 1
ATOM 720 C CA . ALA A 1 99 ? 12.519 -1.203 -26.257 1.00 97.44 99 ALA A CA 1
ATOM 721 C C . ALA A 1 99 ? 12.518 -1.383 -24.731 1.00 97.44 99 ALA A C 1
ATOM 723 O O . ALA A 1 99 ? 11.502 -1.183 -24.055 1.00 97.44 99 ALA A O 1
ATOM 724 N N . LEU A 1 100 ? 13.670 -1.755 -24.167 1.00 97.12 100 LEU A N 1
ATOM 725 C CA . LEU A 1 100 ? 13.800 -1.996 -22.726 1.00 97.12 100 LEU A CA 1
ATOM 726 C C . LEU A 1 100 ? 13.316 -0.793 -21.898 1.00 97.12 100 LEU A C 1
ATOM 728 O O . LEU A 1 100 ? 12.531 -0.964 -20.966 1.00 97.12 100 LEU A O 1
ATOM 732 N N . LEU A 1 101 ? 13.712 0.419 -22.298 1.00 97.00 101 LEU A N 1
ATOM 733 C CA . LEU A 1 101 ? 13.393 1.670 -21.601 1.00 97.00 101 LEU A CA 1
ATOM 734 C C . LEU A 1 101 ? 11.911 2.070 -21.677 1.00 97.00 101 LEU A C 1
ATOM 736 O O . LEU A 1 101 ? 11.462 2.896 -20.881 1.00 97.00 101 LEU A O 1
ATOM 740 N N . GLU A 1 102 ? 11.124 1.453 -22.563 1.00 97.06 102 GLU A N 1
ATOM 741 C CA . GLU A 1 102 ? 9.671 1.639 -22.579 1.00 97.06 102 GLU A CA 1
ATOM 742 C C . GLU A 1 102 ? 8.978 0.933 -21.408 1.00 97.06 102 GLU A C 1
ATOM 744 O O . GLU A 1 102 ? 7.815 1.214 -21.111 1.00 97.06 102 GLU A O 1
ATOM 749 N N . HIS A 1 103 ? 9.666 0.034 -20.700 1.00 97.44 103 HIS A N 1
ATOM 750 C CA . HIS A 1 103 ? 9.149 -0.541 -19.465 1.00 97.44 103 HIS A CA 1
ATOM 751 C C . HIS A 1 103 ? 9.359 0.431 -18.314 1.00 97.44 103 HIS A C 1
ATOM 753 O O . HIS A 1 103 ? 10.470 0.777 -17.919 1.00 97.44 103 HIS A O 1
ATOM 759 N N . GLY A 1 104 ? 8.245 0.900 -17.769 1.00 94.75 104 GLY A N 1
ATOM 760 C CA . GLY A 1 104 ? 8.243 1.838 -16.667 1.00 94.75 104 GLY A CA 1
ATOM 761 C C . GLY A 1 104 ? 8.537 3.294 -17.029 1.00 94.75 104 GLY A C 1
ATOM 762 O O . GLY A 1 104 ? 8.021 4.128 -16.295 1.00 94.75 104 GLY A O 1
ATOM 763 N N . LEU A 1 105 ? 9.263 3.620 -18.105 1.00 95.88 105 LEU A N 1
ATOM 764 C CA . LEU A 1 105 ? 9.566 5.006 -18.518 1.00 95.88 105 LEU A CA 1
ATOM 765 C C . LEU A 1 105 ? 10.178 5.859 -17.397 1.00 95.88 105 LEU A C 1
ATOM 767 O O . LEU A 1 105 ? 9.746 6.983 -17.142 1.00 95.88 105 LEU A O 1
ATOM 771 N N . LEU A 1 106 ? 11.161 5.299 -16.689 1.00 96.88 106 LEU A N 1
ATOM 772 C CA . LEU A 1 106 ? 11.732 5.921 -15.491 1.00 96.88 106 LEU A CA 1
ATOM 773 C C . LEU A 1 106 ? 12.286 7.330 -15.764 1.00 96.88 106 LEU A C 1
ATOM 775 O O . LEU A 1 106 ? 12.090 8.223 -14.948 1.00 96.88 106 LEU A O 1
ATOM 779 N N . SER A 1 107 ? 12.903 7.553 -16.926 1.00 96.56 107 SER A N 1
ATOM 780 C CA . SER A 1 107 ? 13.495 8.845 -17.302 1.00 96.56 107 SER A CA 1
ATOM 781 C C . SER A 1 107 ? 12.484 9.994 -17.404 1.00 96.56 107 SER A C 1
ATOM 783 O O . SER A 1 107 ? 12.875 11.150 -17.286 1.00 96.56 107 SER A O 1
ATOM 785 N N . ASN A 1 108 ? 11.194 9.692 -17.589 1.00 95.75 108 ASN A N 1
ATOM 786 C CA . ASN A 1 108 ? 10.136 10.702 -17.717 1.00 95.75 108 ASN A CA 1
ATOM 787 C C . ASN A 1 108 ? 9.561 11.136 -16.363 1.00 95.75 108 ASN A C 1
ATOM 789 O O . ASN A 1 108 ? 8.799 12.105 -16.291 1.00 95.75 108 ASN A O 1
ATOM 793 N N . ASP A 1 109 ? 9.870 10.399 -15.296 1.00 96.38 109 ASP A N 1
ATOM 794 C CA . ASP A 1 109 ? 9.422 10.726 -13.951 1.00 96.38 109 ASP A CA 1
ATOM 795 C C . ASP A 1 109 ? 10.302 11.813 -13.318 1.00 96.38 109 ASP A C 1
ATOM 797 O O . ASP A 1 109 ? 11.502 11.881 -13.584 1.00 96.38 109 ASP A O 1
ATOM 801 N N . PRO A 1 110 ? 9.755 12.631 -12.403 1.00 96.69 110 PRO A N 1
ATOM 802 C CA . PRO A 1 110 ? 10.559 13.558 -11.619 1.00 96.69 110 PRO A CA 1
ATOM 803 C C . PRO A 1 110 ? 11.511 12.784 -10.696 1.00 96.69 110 PRO A C 1
ATOM 805 O O . PRO A 1 110 ? 11.162 11.712 -10.200 1.00 96.69 110 PRO A O 1
ATOM 808 N N . ALA A 1 111 ? 12.683 13.347 -10.386 1.00 97.12 111 ALA A N 1
ATOM 809 C CA . ALA A 1 111 ? 13.741 12.665 -9.624 1.00 97.12 111 ALA A CA 1
ATOM 810 C C . ALA A 1 111 ? 13.251 12.007 -8.314 1.00 97.12 111 ALA A C 1
ATOM 812 O O . ALA A 1 111 ? 13.604 10.872 -7.998 1.00 97.12 111 ALA A O 1
ATOM 813 N N . ALA A 1 112 ? 12.364 12.677 -7.571 1.00 96.44 112 ALA A N 1
ATOM 814 C CA . ALA A 1 112 ? 11.789 12.128 -6.343 1.00 96.44 112 ALA A CA 1
ATOM 815 C C . ALA A 1 112 ? 10.904 10.885 -6.579 1.00 96.44 112 ALA A C 1
ATOM 817 O O . ALA A 1 112 ? 10.865 9.981 -5.741 1.00 96.44 112 ALA A O 1
ATOM 818 N N . GLU A 1 113 ? 10.186 10.826 -7.703 1.00 97.00 113 GLU A N 1
ATOM 819 C CA . GLU A 1 113 ? 9.409 9.648 -8.098 1.00 97.00 113 GLU A CA 1
ATOM 820 C C . GLU A 1 113 ? 10.319 8.532 -8.617 1.00 97.00 113 GLU A C 1
ATOM 822 O O . GLU A 1 113 ? 10.090 7.371 -8.272 1.00 97.00 113 GLU A O 1
ATOM 827 N N . GLN A 1 114 ? 11.387 8.875 -9.347 1.00 97.50 114 GLN A N 1
ATOM 828 C CA . GLN A 1 114 ? 12.391 7.903 -9.784 1.00 97.50 114 GLN A CA 1
ATOM 829 C C . GLN A 1 114 ? 12.964 7.146 -8.582 1.00 97.50 114 GLN A C 1
ATOM 831 O O . GLN A 1 114 ? 12.850 5.924 -8.512 1.00 97.50 114 GLN A O 1
ATOM 836 N N . VAL A 1 115 ? 13.448 7.867 -7.564 1.00 97.88 115 VAL A N 1
ATOM 837 C CA . VAL A 1 115 ? 13.966 7.274 -6.317 1.00 97.88 115 VAL A CA 1
ATOM 838 C C . VAL A 1 115 ? 12.922 6.382 -5.641 1.00 97.88 115 VAL A C 1
ATOM 840 O O . VAL A 1 115 ? 13.239 5.295 -5.150 1.00 97.88 115 VAL A O 1
ATOM 843 N N . ARG A 1 116 ? 11.652 6.801 -5.608 1.00 97.62 116 ARG A N 1
ATOM 844 C CA . ARG A 1 116 ? 10.573 6.005 -5.007 1.00 97.62 116 ARG A CA 1
ATOM 845 C C . ARG A 1 116 ? 10.360 4.689 -5.757 1.00 97.62 116 ARG A C 1
ATOM 847 O O . ARG A 1 116 ? 10.219 3.652 -5.108 1.00 97.62 116 ARG A O 1
ATOM 854 N N . ARG A 1 117 ? 10.296 4.726 -7.089 1.00 97.94 117 ARG A N 1
ATOM 855 C CA . ARG A 1 117 ? 10.081 3.538 -7.927 1.00 97.94 117 ARG A CA 1
ATOM 856 C C . ARG A 1 117 ? 11.282 2.603 -7.886 1.00 97.94 117 ARG A C 1
ATOM 858 O O . ARG A 1 117 ? 11.074 1.404 -7.724 1.00 97.94 117 ARG A O 1
ATOM 865 N N . THR A 1 118 ? 12.499 3.143 -7.902 1.00 98.31 118 THR A N 1
ATOM 866 C CA . THR A 1 118 ? 13.734 2.371 -7.721 1.00 98.31 118 THR A CA 1
ATOM 867 C C . THR A 1 118 ? 13.750 1.654 -6.375 1.00 98.31 118 THR A C 1
ATOM 869 O O . THR A 1 118 ? 14.008 0.461 -6.340 1.00 98.31 118 THR A O 1
ATOM 872 N N . ASN A 1 119 ? 13.371 2.313 -5.272 1.00 97.94 119 ASN A N 1
ATOM 873 C CA . ASN A 1 119 ? 13.285 1.645 -3.963 1.00 97.94 119 ASN A CA 1
ATOM 874 C C . ASN A 1 119 ? 12.251 0.506 -3.937 1.00 97.94 119 ASN A C 1
ATOM 876 O O . ASN A 1 119 ? 12.459 -0.503 -3.271 1.00 97.94 119 ASN A O 1
ATOM 880 N N . VAL A 1 120 ? 11.118 0.659 -4.634 1.00 98.12 120 VAL A N 1
ATOM 881 C CA . VAL A 1 120 ? 10.129 -0.428 -4.749 1.00 98.12 120 VAL A CA 1
ATOM 882 C C . VAL A 1 120 ? 10.698 -1.587 -5.568 1.00 98.12 120 VAL A C 1
ATOM 884 O O . VAL A 1 120 ? 10.516 -2.729 -5.166 1.00 98.12 120 VAL A O 1
ATOM 887 N N . ALA A 1 121 ? 11.392 -1.300 -6.672 1.00 98.25 121 ALA A N 1
ATOM 888 C CA . ALA A 1 121 ? 12.020 -2.309 -7.521 1.00 98.25 121 ALA A CA 1
ATOM 889 C C . ALA A 1 121 ? 13.145 -3.067 -6.799 1.00 98.25 121 ALA A C 1
ATOM 891 O O . ALA A 1 121 ? 13.174 -4.289 -6.848 1.00 98.25 121 ALA A O 1
ATOM 892 N N . VAL A 1 122 ? 14.012 -2.354 -6.071 1.00 98.12 122 VAL A N 1
ATOM 893 C CA . VAL A 1 122 ? 15.060 -2.940 -5.221 1.00 98.12 122 VAL A CA 1
ATOM 894 C C . VAL A 1 122 ? 14.453 -3.902 -4.206 1.00 98.12 122 VAL A C 1
ATOM 896 O O . VAL A 1 122 ? 14.848 -5.055 -4.159 1.00 98.12 122 VAL A O 1
ATOM 899 N N . ARG A 1 123 ? 13.405 -3.482 -3.489 1.00 97.94 123 ARG A N 1
ATOM 900 C CA . ARG A 1 123 ? 12.714 -4.360 -2.538 1.00 97.94 123 ARG A CA 1
ATOM 901 C C . ARG A 1 123 ? 12.097 -5.603 -3.190 1.00 97.94 123 ARG A C 1
ATOM 903 O O . ARG A 1 123 ? 11.98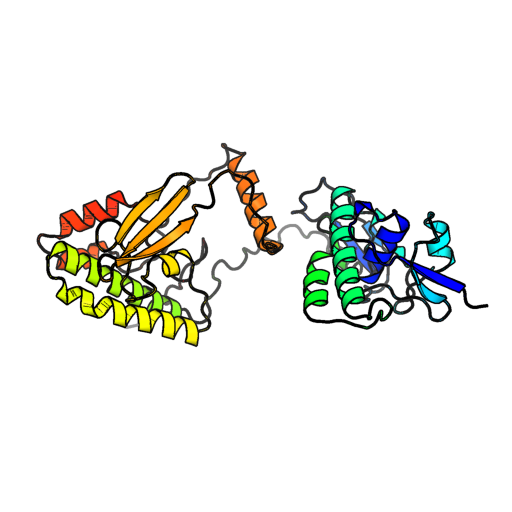6 -6.640 -2.551 1.00 97.94 123 ARG A O 1
ATOM 910 N N . MET A 1 124 ? 11.610 -5.488 -4.425 1.00 98.38 124 MET A N 1
ATOM 911 C CA . MET A 1 124 ? 11.108 -6.652 -5.159 1.00 98.38 124 MET A CA 1
ATOM 912 C C . MET A 1 124 ? 12.243 -7.615 -5.517 1.00 98.38 124 MET A C 1
ATOM 914 O O . MET A 1 124 ? 12.042 -8.818 -5.426 1.00 98.38 124 MET A O 1
ATOM 918 N N . ASP A 1 125 ? 13.413 -7.094 -5.893 1.00 98.25 125 ASP A N 1
ATOM 919 C CA . ASP A 1 125 ? 14.604 -7.905 -6.153 1.00 98.25 125 ASP A CA 1
ATOM 920 C C . ASP A 1 125 ? 15.146 -8.568 -4.879 1.00 98.25 125 ASP A C 1
ATOM 922 O O . ASP A 1 125 ? 15.498 -9.734 -4.947 1.00 98.25 125 ASP A O 1
ATOM 926 N N . GLU A 1 126 ? 15.137 -7.891 -3.725 1.00 97.56 126 GLU A N 1
ATOM 927 C CA . GLU A 1 126 ? 15.519 -8.484 -2.427 1.00 97.56 126 GLU A CA 1
ATOM 928 C C . GLU A 1 126 ? 14.691 -9.743 -2.116 1.00 97.56 126 GLU A C 1
ATOM 930 O O . GLU A 1 126 ? 15.251 -10.795 -1.833 1.00 97.56 126 GLU A O 1
ATOM 935 N N . LEU A 1 127 ? 13.360 -9.675 -2.270 1.00 97.44 127 LEU A N 1
ATOM 936 C CA . LEU A 1 127 ? 12.485 -10.843 -2.073 1.00 97.44 127 LEU A CA 1
ATOM 937 C C . LEU A 1 127 ? 12.804 -11.987 -3.047 1.00 97.44 127 LEU A C 1
ATOM 939 O O . LEU A 1 127 ? 12.672 -13.158 -2.707 1.00 97.44 127 LEU A O 1
ATOM 943 N N . LEU A 1 128 ? 13.210 -11.652 -4.272 1.00 97.88 128 LEU A N 1
ATOM 944 C CA . LEU A 1 128 ? 13.592 -12.640 -5.276 1.00 97.88 128 LEU A CA 1
ATOM 945 C C . LEU A 1 128 ? 14.979 -13.236 -5.003 1.00 97.88 128 LEU A C 1
ATOM 947 O O . LEU A 1 128 ? 15.197 -14.403 -5.319 1.00 97.88 128 LEU A O 1
ATOM 951 N N . GLU A 1 129 ? 15.910 -12.459 -4.447 1.00 96.81 129 GLU A N 1
ATOM 952 C CA . GLU A 1 129 ? 17.219 -12.931 -3.982 1.00 96.81 129 GLU A CA 1
ATOM 953 C C . GLU A 1 129 ? 17.059 -13.917 -2.824 1.00 96.81 129 GLU A C 1
ATOM 955 O O . GLU A 1 129 ? 17.609 -15.017 -2.902 1.00 96.81 129 GLU A O 1
ATOM 960 N N . ASP A 1 130 ? 16.240 -13.569 -1.827 1.00 96.94 130 ASP A N 1
ATOM 961 C CA . ASP A 1 130 ? 15.956 -14.406 -0.654 1.00 96.94 130 ASP A CA 1
ATOM 962 C C . ASP A 1 130 ? 15.383 -15.782 -1.042 1.00 96.94 130 ASP A C 1
ATOM 964 O O . ASP A 1 130 ? 15.659 -16.789 -0.390 1.00 96.94 130 ASP A O 1
ATOM 968 N N . GLU A 1 131 ? 14.601 -15.847 -2.124 1.00 97.56 131 GLU A N 1
ATOM 969 C CA . GLU A 1 131 ? 14.020 -17.093 -2.636 1.00 97.56 131 GLU A CA 1
ATOM 970 C C . GLU A 1 131 ? 14.867 -17.794 -3.713 1.00 97.56 131 GLU A C 1
ATOM 972 O O . GLU A 1 131 ? 14.425 -18.802 -4.268 1.00 97.56 131 GLU A O 1
ATOM 977 N N . HIS A 1 132 ? 16.054 -17.275 -4.047 1.00 97.44 132 HIS A N 1
ATOM 978 C CA . HIS A 1 132 ? 16.897 -17.748 -5.157 1.00 97.44 132 HIS A CA 1
ATOM 979 C C . HIS A 1 132 ? 16.201 -17.732 -6.534 1.00 97.44 132 HIS A C 1
ATOM 981 O O . HIS A 1 132 ? 16.505 -18.530 -7.420 1.00 97.44 132 HIS A O 1
ATOM 987 N N . LYS A 1 133 ? 15.276 -16.790 -6.741 1.00 98.31 133 LYS A N 1
ATOM 988 C CA . LYS A 1 133 ? 14.498 -16.601 -7.981 1.00 98.31 133 LYS A CA 1
ATOM 989 C C . LYS A 1 133 ? 14.832 -15.292 -8.695 1.00 98.31 133 LYS A C 1
ATOM 991 O O . LYS A 1 133 ? 14.101 -14.861 -9.586 1.00 98.31 133 LYS A O 1
ATOM 996 N N . LEU A 1 134 ? 15.952 -14.648 -8.353 1.00 97.81 134 LEU A N 1
ATOM 997 C CA . LEU A 1 134 ? 16.348 -13.379 -8.966 1.00 97.81 134 LEU A CA 1
ATOM 998 C C . LEU A 1 134 ? 16.509 -13.478 -10.487 1.00 97.81 134 LEU A C 1
ATOM 1000 O O . LEU A 1 134 ? 16.174 -12.519 -11.172 1.00 97.81 134 LEU A O 1
ATOM 1004 N N . LEU A 1 135 ? 16.952 -14.603 -11.038 1.00 97.81 135 LEU A N 1
ATOM 1005 C CA . LEU A 1 135 ? 17.089 -14.770 -12.492 1.00 97.81 135 LEU A CA 1
ATOM 1006 C C . LEU A 1 135 ? 15.834 -15.364 -13.158 1.00 97.81 135 LEU A C 1
ATOM 1008 O O . LEU A 1 135 ? 15.751 -15.413 -14.383 1.00 97.81 135 LEU A O 1
ATOM 1012 N N . ASP A 1 136 ? 14.814 -15.738 -12.378 1.00 97.88 136 ASP A N 1
ATOM 1013 C CA . ASP A 1 136 ? 13.520 -16.161 -12.906 1.00 97.88 136 ASP A CA 1
ATOM 1014 C C . ASP A 1 136 ? 12.635 -14.933 -13.178 1.00 97.88 136 ASP A C 1
ATOM 1016 O O . ASP A 1 136 ? 11.945 -14.383 -12.315 1.00 97.88 136 ASP A O 1
ATOM 1020 N N . PHE A 1 137 ? 12.649 -14.474 -14.428 1.00 97.12 137 PHE A N 1
ATOM 1021 C CA . PHE A 1 137 ? 11.814 -13.359 -14.877 1.00 97.12 137 PHE A CA 1
ATOM 1022 C C . PHE A 1 137 ? 10.322 -13.724 -14.999 1.00 97.12 137 PHE A C 1
ATOM 1024 O O . PHE A 1 137 ? 9.487 -12.840 -15.231 1.00 97.12 137 PHE A O 1
ATOM 1031 N N . THR A 1 138 ? 9.962 -15.006 -14.898 1.00 96.69 138 THR A N 1
ATOM 1032 C CA . THR A 1 138 ? 8.575 -15.499 -14.959 1.00 96.69 138 THR A CA 1
ATOM 1033 C C . THR A 1 138 ? 7.929 -15.648 -13.591 1.00 96.69 138 THR A C 1
ATOM 1035 O O . THR A 1 138 ? 6.702 -15.559 -13.506 1.00 96.69 138 THR A O 1
ATOM 1038 N N . TYR A 1 139 ? 8.729 -15.769 -12.533 1.00 97.94 139 TYR A N 1
ATOM 1039 C CA . TYR A 1 139 ? 8.224 -15.923 -11.179 1.00 97.94 139 TYR A CA 1
ATOM 1040 C C . TYR A 1 139 ? 7.342 -14.752 -10.717 1.00 97.94 139 TYR A C 1
ATOM 1042 O O . TYR A 1 139 ? 7.602 -13.570 -10.979 1.00 97.94 139 TYR A O 1
ATOM 1050 N N . THR A 1 140 ? 6.270 -15.088 -9.999 1.00 97.38 140 THR A N 1
ATOM 1051 C CA . THR A 1 140 ? 5.401 -14.122 -9.332 1.00 97.38 140 THR A CA 1
ATOM 1052 C C . THR A 1 140 ? 4.725 -14.759 -8.123 1.00 97.38 140 THR A C 1
ATOM 1054 O O . THR A 1 140 ? 4.249 -15.888 -8.192 1.00 97.38 140 THR A O 1
ATOM 1057 N N . ASP A 1 141 ? 4.591 -13.990 -7.048 1.00 97.19 141 ASP A N 1
ATOM 1058 C CA . ASP A 1 141 ? 3.856 -14.372 -5.841 1.00 97.19 141 ASP A CA 1
ATOM 1059 C C . ASP A 1 141 ? 2.888 -13.252 -5.403 1.00 97.19 141 ASP A C 1
ATOM 1061 O O . ASP A 1 141 ? 2.727 -12.223 -6.076 1.00 97.19 141 ASP A O 1
ATOM 1065 N N . ALA A 1 142 ? 2.208 -13.450 -4.271 1.00 96.50 142 ALA A N 1
ATOM 1066 C CA . ALA A 1 142 ? 1.254 -12.486 -3.728 1.00 96.50 142 ALA A CA 1
ATOM 1067 C C . ALA A 1 142 ? 1.904 -11.159 -3.279 1.00 96.50 142 ALA A C 1
ATOM 1069 O O . ALA A 1 142 ? 1.286 -10.091 -3.420 1.00 96.50 142 ALA A O 1
ATOM 1070 N N . ASP A 1 143 ? 3.136 -11.201 -2.771 1.00 96.12 143 ASP A N 1
ATOM 1071 C CA . ASP A 1 143 ? 3.855 -10.036 -2.259 1.00 96.12 143 ASP A CA 1
ATOM 1072 C C . ASP A 1 143 ? 4.398 -9.173 -3.403 1.00 96.12 143 ASP A C 1
ATOM 1074 O O . ASP A 1 143 ? 4.175 -7.954 -3.418 1.00 96.12 143 ASP A O 1
ATOM 1078 N N . LEU A 1 144 ? 4.971 -9.788 -4.437 1.00 97.19 144 LEU A N 1
ATOM 1079 C CA . LEU A 1 144 ? 5.360 -9.141 -5.686 1.00 97.19 144 LEU A CA 1
ATOM 1080 C C . LEU A 1 144 ? 4.150 -8.522 -6.387 1.00 97.19 144 LEU A C 1
ATOM 1082 O O . LEU A 1 144 ? 4.224 -7.374 -6.825 1.00 97.19 144 LEU A O 1
ATOM 1086 N N . VAL A 1 145 ? 2.998 -9.202 -6.439 1.00 95.81 145 VAL A N 1
ATOM 1087 C CA . VAL A 1 145 ? 1.756 -8.616 -6.988 1.00 95.81 145 VAL A CA 1
ATOM 1088 C C . VAL A 1 145 ? 1.305 -7.389 -6.180 1.00 95.81 145 VAL A C 1
ATOM 1090 O O . VAL A 1 145 ? 0.817 -6.403 -6.747 1.00 95.81 145 VAL A O 1
ATOM 1093 N N . SER A 1 146 ? 1.479 -7.402 -4.857 1.00 95.12 146 SER A N 1
ATOM 1094 C CA . SER A 1 146 ? 1.184 -6.259 -3.983 1.00 95.12 146 SER A CA 1
ATOM 1095 C C . SER A 1 146 ? 2.154 -5.088 -4.204 1.00 95.12 146 SER A C 1
ATOM 1097 O O . SER A 1 146 ? 1.729 -3.925 -4.255 1.00 95.12 146 SER A O 1
ATOM 1099 N N . LEU A 1 147 ? 3.446 -5.372 -4.389 1.00 96.62 147 LEU A N 1
ATOM 1100 C CA . LEU A 1 147 ? 4.486 -4.375 -4.662 1.00 96.62 147 LEU A CA 1
ATOM 1101 C C . LEU A 1 147 ? 4.396 -3.800 -6.081 1.00 96.62 147 LEU A C 1
ATOM 1103 O O . LEU A 1 147 ? 4.543 -2.587 -6.241 1.00 96.62 147 LEU A O 1
ATOM 1107 N N . LYS A 1 148 ? 4.012 -4.595 -7.088 1.00 96.75 148 LYS A N 1
ATOM 1108 C CA . LYS A 1 148 ? 3.748 -4.124 -8.463 1.00 96.75 148 LYS A CA 1
ATOM 1109 C C . LYS A 1 148 ? 2.690 -3.023 -8.509 1.00 96.75 148 LYS A C 1
ATOM 1111 O O . LYS A 1 148 ? 2.800 -2.085 -9.292 1.00 96.75 148 LYS A O 1
ATOM 1116 N N . LYS A 1 149 ? 1.696 -3.043 -7.615 1.00 95.12 149 LYS A N 1
ATOM 1117 C CA . LYS A 1 149 ? 0.718 -1.940 -7.499 1.00 95.12 149 LYS A CA 1
ATOM 1118 C C . LYS A 1 149 ? 1.362 -0.625 -7.048 1.00 95.12 149 LYS A C 1
ATOM 1120 O O . LYS A 1 149 ? 0.826 0.446 -7.316 1.00 95.12 149 LYS A O 1
ATOM 1125 N N . GLN A 1 150 ? 2.493 -0.700 -6.350 1.00 95.50 150 GLN A N 1
ATOM 1126 C CA . GLN A 1 150 ? 3.243 0.457 -5.870 1.00 95.50 150 GLN A CA 1
ATOM 1127 C C . GLN A 1 150 ? 4.282 0.941 -6.886 1.00 95.50 150 GLN A C 1
ATOM 1129 O O . GLN A 1 150 ? 4.682 2.096 -6.787 1.00 95.50 150 GLN A O 1
ATOM 1134 N N . ILE A 1 151 ? 4.715 0.127 -7.855 1.00 97.12 151 ILE A N 1
ATOM 1135 C CA . ILE A 1 151 ? 5.756 0.539 -8.812 1.00 97.12 151 ILE A CA 1
ATOM 1136 C C . ILE A 1 151 ? 5.250 1.480 -9.912 1.00 97.12 151 ILE A C 1
ATOM 1138 O O . ILE A 1 151 ? 6.054 2.149 -10.551 1.00 97.12 151 ILE A O 1
ATOM 1142 N N . GLY A 1 152 ? 3.935 1.558 -10.141 1.00 94.94 152 GLY A N 1
ATOM 1143 C CA . GLY A 1 152 ? 3.359 2.490 -11.115 1.00 94.94 152 GLY A CA 1
ATOM 1144 C C . GLY A 1 152 ? 3.680 3.948 -10.771 1.00 94.94 152 GLY A C 1
ATOM 1145 O O . GLY A 1 152 ? 3.688 4.303 -9.589 1.00 94.94 152 GLY A O 1
ATOM 1146 N N . SER A 1 153 ? 3.936 4.770 -11.795 1.00 94.12 153 SER A N 1
ATOM 1147 C CA . SER A 1 153 ? 4.208 6.201 -11.619 1.00 94.12 153 SER A CA 1
ATOM 1148 C C . SER A 1 153 ? 3.037 6.891 -10.915 1.00 94.12 153 SER A C 1
ATOM 1150 O O . SER A 1 153 ? 1.870 6.670 -11.238 1.00 94.12 153 SER A O 1
ATOM 1152 N N . LEU A 1 154 ? 3.349 7.712 -9.915 1.00 93.44 154 LEU A N 1
ATOM 1153 C CA . LEU A 1 154 ? 2.397 8.628 -9.288 1.00 93.44 154 LEU A CA 1
ATOM 1154 C C . LEU A 1 154 ? 2.250 9.934 -10.074 1.00 93.44 154 LEU A C 1
ATOM 1156 O O . LEU A 1 154 ? 1.272 10.647 -9.852 1.00 93.44 154 LEU A O 1
ATOM 1160 N N . ALA A 1 155 ? 3.213 10.242 -10.946 1.00 91.94 155 ALA A N 1
ATOM 1161 C CA . ALA A 1 155 ? 3.214 11.448 -11.760 1.00 91.94 155 ALA A CA 1
ATOM 1162 C C . ALA A 1 155 ? 2.286 11.316 -12.975 1.00 91.94 155 ALA A C 1
ATOM 1164 O O . ALA A 1 155 ? 1.643 12.291 -13.356 1.00 91.94 155 ALA A O 1
ATOM 1165 N N . TYR A 1 156 ? 2.147 10.103 -13.521 1.00 94.31 156 TYR A N 1
ATOM 1166 C CA . TYR A 1 156 ? 1.344 9.838 -14.713 1.00 94.31 156 TYR A CA 1
ATOM 1167 C C . TYR A 1 156 ? 0.254 8.791 -14.479 1.00 94.31 156 TYR A C 1
ATOM 1169 O O . TYR A 1 156 ? 0.450 7.785 -13.801 1.00 94.31 156 TYR A O 1
ATOM 1177 N N . THR A 1 157 ? -0.892 8.993 -15.124 1.00 92.88 157 THR A N 1
ATOM 1178 C CA . THR A 1 157 ? -1.932 7.979 -15.312 1.00 92.88 157 THR A CA 1
ATOM 1179 C C . THR A 1 157 ? -1.837 7.430 -16.732 1.00 92.88 157 THR A C 1
ATOM 1181 O O . THR A 1 157 ? -1.721 8.188 -17.694 1.00 92.88 157 THR A O 1
ATOM 1184 N N . ARG A 1 158 ? -1.881 6.102 -16.865 1.00 93.00 158 ARG A N 1
ATOM 1185 C CA . ARG A 1 158 ? -1.837 5.416 -18.161 1.00 93.00 158 ARG A CA 1
ATOM 1186 C C . ARG A 1 158 ? -3.235 5.351 -18.762 1.00 93.00 158 ARG A C 1
ATOM 1188 O O . ARG A 1 158 ? -4.162 4.871 -18.114 1.00 93.00 158 ARG A O 1
ATOM 1195 N N . THR A 1 159 ? -3.360 5.791 -20.006 1.00 91.19 159 THR A N 1
ATOM 1196 C CA . THR A 1 159 ? -4.578 5.674 -20.818 1.00 91.19 159 THR A CA 1
ATOM 1197 C C . THR A 1 159 ? -4.228 5.038 -22.165 1.00 91.19 159 THR A C 1
ATOM 1199 O O . THR A 1 159 ? -3.144 5.316 -22.674 1.00 91.19 159 THR A O 1
ATOM 1202 N N . PRO A 1 160 ? -5.055 4.150 -22.740 1.00 90.44 160 PRO A N 1
ATOM 1203 C CA . PRO A 1 160 ? -4.768 3.572 -24.054 1.00 90.44 160 PRO A CA 1
ATOM 1204 C C . PRO A 1 160 ? -4.696 4.672 -25.124 1.00 90.44 160 PRO A C 1
ATOM 1206 O O . PRO A 1 160 ? -5.588 5.516 -25.188 1.00 90.44 160 PRO A O 1
ATOM 1209 N N . SER A 1 161 ? -3.657 4.663 -25.964 1.00 85.06 161 SER A N 1
ATOM 1210 C CA . SER A 1 161 ? -3.436 5.700 -26.991 1.00 85.06 161 SER A CA 1
ATOM 1211 C C . SER A 1 161 ? -4.509 5.698 -28.095 1.00 85.06 161 SER A C 1
ATOM 1213 O O . SER A 1 161 ? -4.835 6.734 -28.669 1.00 85.06 161 SER A O 1
ATOM 1215 N N . THR A 1 162 ? -5.129 4.540 -28.347 1.00 80.12 162 THR A N 1
ATOM 1216 C CA . THR A 1 162 ? -6.130 4.328 -29.409 1.00 80.12 162 THR A CA 1
ATOM 1217 C C . THR A 1 162 ? -7.446 5.064 -29.191 1.00 80.12 162 THR A C 1
ATOM 1219 O O . THR A 1 162 ? -8.240 5.214 -30.123 1.00 80.12 162 THR A O 1
ATOM 1222 N N . VAL A 1 163 ? -7.691 5.556 -27.978 1.00 68.19 163 VAL A N 1
ATOM 1223 C CA . VAL A 1 163 ? -8.853 6.390 -27.707 1.00 68.19 163 VAL A CA 1
ATOM 1224 C C . VAL A 1 163 ? -8.545 7.773 -28.271 1.00 68.19 163 VAL A C 1
ATOM 1226 O O . VAL A 1 163 ? -7.956 8.614 -27.585 1.00 68.19 163 VAL A O 1
ATOM 1229 N N . LYS A 1 164 ? -8.941 8.013 -29.537 1.00 67.12 164 LYS A N 1
ATOM 1230 C CA . LYS A 1 164 ? -9.038 9.375 -30.087 1.00 67.12 164 LYS A CA 1
ATOM 1231 C C . LYS A 1 164 ? -9.697 10.217 -28.995 1.00 67.12 164 LYS A C 1
ATOM 1233 O O . LYS A 1 164 ? -10.772 9.812 -28.543 1.00 67.12 164 LYS A O 1
ATOM 1238 N N . PRO A 1 165 ? -9.070 11.311 -28.522 1.00 58.91 165 PRO A N 1
ATOM 1239 C CA . PRO A 1 165 ? -9.676 12.138 -27.496 1.00 58.91 165 PRO A CA 1
ATOM 1240 C C . PRO A 1 165 ? -11.025 12.559 -28.058 1.00 58.91 165 PRO A C 1
ATOM 1242 O O . PRO A 1 165 ? -11.076 13.300 -29.041 1.00 58.91 165 PRO A O 1
ATOM 1245 N N . ALA A 1 166 ? -12.106 11.992 -27.518 1.00 55.81 166 ALA A N 1
ATOM 1246 C CA . ALA A 1 166 ? -13.442 12.364 -27.927 1.00 55.81 166 ALA A CA 1
ATOM 1247 C C . ALA A 1 166 ? -13.485 13.878 -27.758 1.00 55.81 166 ALA A C 1
ATOM 1249 O O . ALA A 1 166 ? -13.237 14.383 -26.658 1.00 55.81 166 ALA A O 1
ATOM 1250 N N . ARG A 1 167 ? -13.657 14.593 -28.880 1.00 56.84 167 ARG A N 1
ATOM 1251 C CA . ARG A 1 167 ? -13.749 16.052 -28.911 1.00 56.84 167 ARG A CA 1
ATOM 1252 C C . ARG A 1 167 ? -14.661 16.429 -27.747 1.00 56.84 167 ARG A C 1
ATOM 1254 O O . ARG A 1 167 ? -15.751 15.860 -27.697 1.00 56.84 167 ARG A O 1
ATOM 1261 N N . PRO A 1 168 ? -14.234 17.281 -26.797 1.00 49.03 168 PRO A N 1
ATOM 1262 C CA . PRO A 1 168 ? -15.048 17.597 -25.636 1.00 49.03 168 PRO A CA 1
ATOM 1263 C C . PRO A 1 168 ? -16.334 18.243 -26.144 1.00 49.03 168 PRO A C 1
ATOM 1265 O O . PRO A 1 168 ? -16.376 19.434 -26.454 1.00 49.03 168 PRO A O 1
ATOM 1268 N N . THR A 1 169 ? -17.383 17.442 -26.312 1.00 49.22 169 THR A N 1
ATOM 1269 C CA . THR A 1 169 ? -18.716 17.935 -26.603 1.00 49.22 169 THR A CA 1
ATOM 1270 C C . THR A 1 169 ? -19.110 18.720 -25.367 1.00 49.22 169 THR A C 1
ATOM 1272 O O . THR A 1 169 ? -19.261 18.157 -24.280 1.00 49.22 169 THR A O 1
ATOM 1275 N N . LYS A 1 170 ? -19.173 20.048 -25.523 1.00 52.34 170 LYS A N 1
ATOM 1276 C CA . LYS A 1 170 ? -19.752 20.978 -24.550 1.00 52.34 170 LYS A CA 1
ATOM 1277 C C . LYS A 1 170 ? -21.009 20.330 -23.949 1.00 52.34 170 LYS A C 1
ATOM 1279 O O . LYS A 1 170 ? -21.863 19.879 -24.701 1.00 52.34 170 LYS A O 1
ATOM 1284 N N . LYS A 1 171 ? -21.103 20.321 -22.615 1.00 50.25 171 LYS A N 1
ATOM 1285 C CA . LYS A 1 171 ? -22.146 19.668 -21.796 1.00 50.25 171 LYS A CA 1
ATOM 1286 C C . LYS A 1 171 ? -22.102 18.133 -21.783 1.00 50.25 171 LYS A C 1
ATOM 1288 O O . LYS A 1 171 ? -22.986 17.464 -22.297 1.00 50.25 171 LYS A O 1
ATOM 1293 N N . GLN A 1 172 ? -21.179 17.574 -21.009 1.00 45.34 172 GLN A N 1
ATOM 1294 C CA . GLN A 1 172 ? -21.580 16.486 -20.119 1.00 45.34 172 GLN A CA 1
ATOM 1295 C C . GLN A 1 172 ? -21.529 17.041 -18.704 1.00 45.34 172 GLN A C 1
ATOM 1297 O O . GLN A 1 172 ? -20.465 17.335 -18.159 1.00 45.34 172 GLN A O 1
ATOM 1302 N N . ALA A 1 173 ? -22.722 17.310 -18.173 1.00 50.16 173 ALA A N 1
ATOM 1303 C CA . ALA A 1 173 ? -22.929 17.613 -16.773 1.00 50.16 173 ALA A CA 1
ATOM 1304 C C . ALA A 1 173 ? -22.147 16.594 -15.941 1.00 50.16 173 ALA A C 1
ATOM 1306 O O . ALA A 1 173 ? -22.153 15.407 -16.259 1.00 50.16 173 ALA A O 1
ATOM 1307 N N . LYS A 1 174 ? -21.452 17.075 -14.906 1.00 48.81 174 LYS A N 1
ATOM 1308 C CA . LYS A 1 174 ? -20.790 16.240 -13.905 1.00 48.81 174 LYS A CA 1
ATOM 1309 C C . LYS A 1 174 ? -21.777 15.152 -13.488 1.00 48.81 174 LYS A C 1
ATOM 1311 O O . LYS A 1 174 ? -22.710 15.435 -12.741 1.00 48.81 174 LYS A O 1
ATOM 1316 N N . THR A 1 175 ? -21.591 13.928 -13.969 1.00 43.31 175 THR A N 1
ATOM 1317 C CA . THR A 1 175 ? -22.256 12.754 -13.422 1.00 43.31 175 THR A CA 1
ATOM 1318 C C . THR A 1 175 ? -21.717 12.642 -12.008 1.00 43.31 175 THR A C 1
ATOM 1320 O O . THR A 1 175 ? -20.601 12.176 -11.771 1.00 43.31 175 THR A O 1
ATOM 1323 N N . HIS A 1 176 ? -22.466 13.224 -11.070 1.00 56.16 176 HIS A N 1
ATOM 1324 C CA . HIS A 1 176 ? -22.243 13.070 -9.649 1.00 56.16 176 HIS A CA 1
ATOM 1325 C C . HIS A 1 176 ? -22.051 11.576 -9.413 1.00 56.16 176 HIS A C 1
ATOM 1327 O O . HIS A 1 176 ? -22.934 10.781 -9.730 1.00 56.16 176 HIS A O 1
ATOM 1333 N N . ALA A 1 177 ? -20.870 11.192 -8.916 1.00 49.00 177 ALA A N 1
ATOM 1334 C CA . ALA A 1 177 ? -20.653 9.840 -8.429 1.00 49.00 177 ALA A CA 1
ATOM 1335 C C . ALA A 1 177 ? -21.865 9.489 -7.557 1.00 49.00 177 ALA A C 1
ATOM 1337 O O . ALA A 1 177 ? -22.174 10.304 -6.681 1.00 49.00 177 ALA A O 1
ATOM 1338 N N . PRO A 1 178 ? -22.572 8.372 -7.822 1.00 47.16 178 PRO A N 1
ATOM 1339 C CA . PRO A 1 178 ? -23.859 8.098 -7.202 1.00 47.16 178 PRO A CA 1
ATOM 1340 C C . PRO A 1 178 ? -23.713 8.281 -5.694 1.00 47.16 178 PRO A C 1
ATOM 1342 O O . PRO A 1 178 ? -22.928 7.587 -5.039 1.00 47.16 178 PRO A O 1
ATOM 1345 N N . LEU A 1 179 ? -24.397 9.308 -5.176 1.00 59.09 179 LEU A N 1
ATOM 1346 C CA . LEU A 1 179 ? -24.332 9.725 -3.773 1.00 59.09 179 LEU A CA 1
ATOM 1347 C C . LEU A 1 179 ? -24.805 8.598 -2.847 1.00 59.09 179 LEU A C 1
ATOM 1349 O O . LEU A 1 179 ? -24.438 8.560 -1.676 1.00 59.09 179 LEU A O 1
ATOM 1353 N N . HIS A 1 180 ? -25.544 7.638 -3.399 1.00 54.34 180 HIS A N 1
ATOM 1354 C CA . HIS A 1 180 ? -26.075 6.494 -2.696 1.00 54.34 180 HIS A CA 1
ATOM 1355 C C . HIS A 1 180 ? -25.265 5.234 -3.016 1.00 54.34 180 HIS A C 1
ATOM 1357 O O . HIS A 1 180 ? -25.587 4.448 -3.905 1.00 54.34 180 HIS A O 1
ATOM 1363 N N . ARG A 1 181 ? -24.163 5.031 -2.289 1.00 60.81 181 ARG A N 1
ATOM 1364 C CA . ARG A 1 181 ? -23.564 3.694 -2.213 1.00 60.81 181 ARG A CA 1
ATOM 1365 C C . ARG A 1 181 ? -24.458 2.861 -1.311 1.00 60.81 181 ARG A C 1
ATOM 1367 O O . ARG A 1 181 ? -24.388 3.020 -0.095 1.00 60.81 181 ARG A O 1
ATOM 1374 N N . THR A 1 182 ? -25.262 1.986 -1.901 1.00 72.69 182 THR A N 1
ATOM 1375 C CA . THR A 1 182 ? -25.986 0.960 -1.154 1.00 72.69 182 THR A CA 1
ATOM 1376 C C . THR A 1 182 ? -24.973 0.144 -0.353 1.00 72.69 182 THR A C 1
ATOM 1378 O O . THR A 1 182 ? -24.011 -0.423 -0.881 1.00 72.69 182 THR A O 1
ATOM 1381 N N . ILE A 1 183 ? -25.111 0.184 0.970 1.00 73.38 183 ILE A N 1
ATOM 1382 C CA . ILE A 1 183 ? -24.263 -0.591 1.867 1.00 73.38 183 ILE A CA 1
ATOM 1383 C C . ILE A 1 183 ? -24.757 -2.027 1.773 1.00 73.38 183 ILE A C 1
ATOM 1385 O O . ILE A 1 183 ? -25.858 -2.335 2.220 1.00 73.38 183 ILE A O 1
ATOM 1389 N N . VAL A 1 184 ? -23.943 -2.900 1.181 1.00 75.56 184 VAL A N 1
ATOM 1390 C CA . VAL A 1 184 ? -24.214 -4.339 1.179 1.00 75.56 184 VAL A CA 1
ATOM 1391 C C . VAL A 1 184 ? -24.377 -4.789 2.634 1.00 75.56 184 VAL A C 1
ATOM 1393 O O . VAL A 1 184 ? -23.480 -4.565 3.453 1.00 75.56 184 VAL A O 1
ATOM 1396 N N . ASN A 1 185 ? -25.520 -5.405 2.942 1.00 82.50 185 ASN A N 1
ATOM 1397 C CA . ASN A 1 185 ? -25.931 -5.839 4.280 1.00 82.50 185 ASN A CA 1
ATOM 1398 C C . ASN A 1 185 ? -26.161 -4.698 5.290 1.00 82.50 185 ASN A C 1
ATOM 1400 O O . ASN A 1 185 ? -25.632 -4.740 6.404 1.00 82.50 185 ASN A O 1
ATOM 1404 N N . ALA A 1 186 ? -26.946 -3.682 4.917 1.00 89.19 186 ALA A N 1
ATOM 1405 C CA . ALA A 1 186 ? -27.335 -2.583 5.808 1.00 89.19 186 ALA A CA 1
ATOM 1406 C C . ALA A 1 186 ? -27.891 -3.075 7.165 1.00 89.19 186 ALA A C 1
ATOM 1408 O O . ALA A 1 186 ? -27.496 -2.552 8.209 1.00 89.19 186 ALA A O 1
ATOM 1409 N N . ASP A 1 187 ? -28.680 -4.153 7.167 1.00 90.50 187 ASP A N 1
ATOM 1410 C CA . ASP A 1 187 ? -29.297 -4.722 8.375 1.00 90.50 187 ASP A CA 1
ATOM 1411 C C . ASP A 1 187 ? -28.278 -5.186 9.417 1.00 90.50 187 ASP A C 1
ATOM 1413 O O . ASP A 1 187 ? -28.480 -5.008 10.621 1.00 90.50 187 ASP A O 1
ATOM 1417 N N . ASN A 1 188 ? -27.131 -5.714 8.977 1.00 92.69 188 ASN A N 1
ATOM 1418 C CA . ASN A 1 188 ? -26.056 -6.103 9.888 1.00 92.69 188 ASN A CA 1
ATOM 1419 C C . ASN A 1 188 ? -25.482 -4.879 10.609 1.00 92.69 188 ASN A C 1
ATOM 1421 O O . ASN A 1 188 ? -25.188 -4.949 11.801 1.00 92.69 188 ASN A O 1
ATOM 1425 N N . PHE A 1 189 ? -25.337 -3.745 9.918 1.00 92.00 189 PHE A N 1
ATOM 1426 C CA . PHE A 1 189 ? -24.863 -2.507 10.538 1.00 92.00 189 PHE A CA 1
ATOM 1427 C C . PHE A 1 189 ? -25.902 -1.920 11.496 1.00 92.00 189 PHE A C 1
ATOM 1429 O O . PHE A 1 189 ? -25.532 -1.524 12.603 1.00 92.00 189 PHE A O 1
ATOM 1436 N N . CYS A 1 190 ? -27.184 -1.925 11.124 1.00 91.19 190 CYS A N 1
ATOM 1437 C CA . CYS A 1 190 ? -28.281 -1.515 12.006 1.00 91.19 190 CYS A CA 1
ATOM 1438 C C . CYS A 1 190 ? -28.325 -2.373 13.278 1.00 91.19 190 CYS A C 1
ATOM 1440 O O . CYS A 1 190 ? -28.337 -1.840 14.388 1.00 91.19 190 CYS A O 1
ATOM 1442 N N . THR A 1 191 ? -28.225 -3.695 13.130 1.00 95.81 191 THR A N 1
ATOM 1443 C CA . THR A 1 191 ? -28.210 -4.646 14.250 1.00 95.81 191 THR A CA 1
ATOM 1444 C C . THR A 1 191 ? -27.001 -4.430 15.161 1.00 95.81 191 THR A C 1
ATOM 1446 O O . THR A 1 191 ? -27.141 -4.362 16.382 1.00 95.81 191 THR A O 1
ATOM 1449 N N . LEU A 1 192 ? -25.801 -4.267 14.590 1.00 96.25 192 LEU A N 1
ATOM 1450 C CA . LEU A 1 192 ? -24.590 -3.970 15.359 1.00 96.25 192 LEU A CA 1
ATOM 1451 C C . LEU A 1 192 ? -24.720 -2.649 16.135 1.00 96.25 192 LEU A C 1
ATOM 1453 O O . LEU A 1 192 ? -24.353 -2.598 17.310 1.00 96.25 192 LEU A O 1
ATOM 1457 N N . ASN A 1 193 ? -25.268 -1.602 15.510 1.00 94.88 193 ASN A N 1
ATOM 1458 C CA . ASN A 1 193 ? -25.515 -0.315 16.165 1.00 94.88 193 ASN A CA 1
ATOM 1459 C C . ASN A 1 193 ? -26.491 -0.452 17.333 1.00 94.88 193 ASN A C 1
ATOM 1461 O O . ASN A 1 193 ? -26.189 0.020 18.429 1.00 94.88 193 ASN A O 1
ATOM 1465 N N . TYR A 1 194 ? -27.606 -1.152 17.125 1.00 96.25 194 TYR A N 1
ATOM 1466 C CA . TYR A 1 194 ? -28.605 -1.390 18.161 1.00 96.25 194 TYR A CA 1
ATOM 1467 C C . TYR A 1 194 ? -28.016 -2.131 19.370 1.00 96.25 194 TYR A C 1
ATOM 1469 O O . TYR A 1 194 ? -28.180 -1.691 20.509 1.00 96.25 194 TYR A O 1
ATOM 1477 N N . ILE A 1 195 ? -27.266 -3.218 19.143 1.00 96.62 195 ILE A N 1
ATOM 1478 C CA . ILE A 1 195 ? -26.642 -3.990 20.230 1.00 96.62 195 ILE A CA 1
ATOM 1479 C C . ILE A 1 195 ? -25.653 -3.118 21.021 1.00 96.62 195 ILE A C 1
ATOM 1481 O O . ILE A 1 195 ? -25.648 -3.159 22.253 1.00 96.62 195 ILE A O 1
ATOM 1485 N N . TYR A 1 196 ? -24.840 -2.314 20.328 1.00 97.25 196 TYR A N 1
ATOM 1486 C CA . TYR A 1 196 ? -23.872 -1.421 20.968 1.00 97.25 196 TYR A CA 1
ATOM 1487 C C . TYR A 1 196 ? -24.555 -0.323 21.800 1.00 97.25 196 TYR A C 1
ATOM 1489 O O . TYR A 1 196 ? -24.185 -0.111 22.956 1.00 97.25 196 TYR A O 1
ATOM 1497 N N . GLN A 1 197 ? -25.579 0.337 21.247 1.00 95.12 197 GLN A N 1
ATOM 1498 C CA . GLN A 1 197 ? -26.361 1.360 21.951 1.00 95.12 197 GLN A CA 1
ATOM 1499 C C . GLN A 1 197 ? -27.064 0.783 23.181 1.00 95.12 197 GLN A C 1
ATOM 1501 O O . GLN A 1 197 ? -26.967 1.349 24.266 1.00 95.12 197 GLN A O 1
ATOM 1506 N N . ARG A 1 198 ? -27.690 -0.391 23.053 1.00 95.00 198 ARG A N 1
ATOM 1507 C CA . ARG A 1 198 ? -28.356 -1.077 24.167 1.00 95.00 198 ARG A CA 1
ATOM 1508 C C . ARG A 1 198 ? -27.389 -1.406 25.305 1.00 95.00 198 ARG A C 1
ATOM 1510 O O . ARG A 1 198 ? -27.711 -1.175 26.469 1.00 95.00 198 ARG A O 1
ATOM 1517 N N . ALA A 1 199 ? -26.201 -1.918 24.985 1.00 96.31 199 ALA A N 1
ATOM 1518 C CA . ALA A 1 199 ? -25.173 -2.181 25.987 1.00 96.31 199 ALA A CA 1
ATOM 1519 C C . ALA A 1 199 ? -24.711 -0.888 26.683 1.00 96.31 199 ALA A C 1
ATOM 1521 O O . ALA A 1 199 ? -24.533 -0.880 27.900 1.00 96.31 199 ALA A O 1
ATOM 1522 N N . HIS A 1 200 ? -24.586 0.218 25.942 1.00 95.50 200 HIS A N 1
ATOM 1523 C CA . HIS A 1 200 ? -24.227 1.518 26.509 1.00 95.50 200 HIS A CA 1
ATOM 1524 C C . HIS A 1 200 ? -25.312 2.0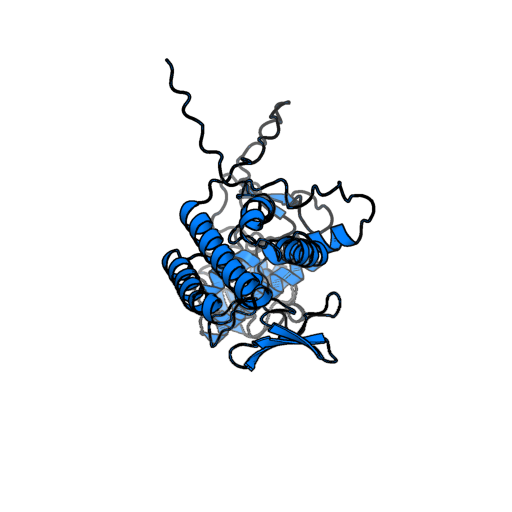36 27.465 1.00 95.50 200 HIS A C 1
ATOM 1526 O O . HIS A 1 200 ? -25.002 2.477 28.571 1.00 95.50 200 HIS A O 1
ATOM 1532 N N . THR A 1 201 ? -26.583 1.921 27.077 1.00 93.69 201 THR A N 1
ATOM 1533 C CA . THR A 1 201 ? -27.734 2.276 27.917 1.00 93.69 201 THR A CA 1
ATOM 1534 C C . THR A 1 201 ? -27.754 1.489 29.226 1.00 93.69 201 THR A C 1
ATOM 1536 O O . THR A 1 201 ? -27.960 2.088 30.280 1.00 93.69 201 THR A O 1
ATOM 1539 N N . PHE A 1 202 ? -27.465 0.182 29.202 1.00 94.94 202 PHE A N 1
ATOM 1540 C CA . PHE A 1 202 ? -27.385 -0.614 30.432 1.00 94.94 202 PHE A CA 1
ATOM 1541 C C . PHE A 1 202 ? -26.291 -0.135 31.391 1.00 94.94 202 PHE A C 1
ATOM 1543 O O . PHE A 1 202 ? -26.540 -0.071 32.593 1.00 94.94 202 PHE A O 1
ATOM 1550 N N . GLU A 1 203 ? -25.105 0.229 30.892 1.00 95.44 203 GLU A N 1
ATOM 1551 C CA . GLU A 1 203 ? -24.027 0.771 31.737 1.00 95.44 203 GLU A CA 1
ATOM 1552 C C . GLU A 1 203 ? -24.404 2.122 32.350 1.00 95.44 203 GLU A C 1
ATOM 1554 O O . GLU A 1 203 ? -24.204 2.340 33.545 1.00 95.44 203 GLU A O 1
ATOM 1559 N N . VAL A 1 204 ? -24.964 3.027 31.541 1.00 93.88 204 VAL A N 1
ATOM 1560 C CA . VAL A 1 204 ? -25.378 4.360 32.002 1.00 93.88 204 VAL A CA 1
ATOM 1561 C C . VAL A 1 204 ? -26.479 4.239 33.053 1.00 93.88 204 VAL A C 1
ATOM 1563 O O . VAL A 1 204 ? -26.380 4.851 34.114 1.00 93.88 204 VAL A O 1
ATOM 1566 N N . HIS A 1 205 ? -27.490 3.407 32.801 1.00 92.00 205 HIS A N 1
ATOM 1567 C CA . HIS A 1 205 ? -28.581 3.182 33.743 1.00 92.00 205 HIS A CA 1
ATOM 1568 C C . HIS A 1 205 ? -28.080 2.553 35.049 1.00 92.00 205 HIS A C 1
ATOM 1570 O O . HIS A 1 205 ? -28.420 3.019 36.133 1.00 92.00 205 HIS A O 1
ATOM 1576 N N . ALA A 1 206 ? -27.224 1.529 34.971 1.00 93.50 206 ALA A N 1
ATOM 1577 C CA . ALA A 1 206 ? -26.643 0.906 36.157 1.00 93.50 206 ALA A CA 1
ATOM 1578 C C . ALA A 1 206 ? -25.860 1.911 37.017 1.00 93.50 206 ALA A C 1
ATOM 1580 O O . ALA A 1 206 ? -25.972 1.887 38.245 1.00 93.50 206 ALA A O 1
ATOM 1581 N N . ALA A 1 207 ? -25.102 2.808 36.377 1.00 90.19 207 ALA A N 1
ATOM 1582 C CA . ALA A 1 207 ? -24.331 3.840 37.061 1.00 90.19 207 ALA A CA 1
ATOM 1583 C C . ALA A 1 207 ? -25.226 4.898 37.727 1.00 90.19 207 ALA A C 1
ATOM 1585 O O . ALA A 1 207 ? -25.001 5.248 38.885 1.00 90.19 207 ALA A O 1
ATOM 1586 N N . LEU A 1 208 ? -26.250 5.389 37.024 1.00 88.38 208 LEU A N 1
ATOM 1587 C CA . LEU A 1 208 ? -27.105 6.473 37.517 1.00 88.38 208 LEU A CA 1
ATOM 1588 C C . LEU A 1 208 ? -28.102 6.015 38.576 1.00 88.38 208 LEU A C 1
ATOM 1590 O O . LEU A 1 208 ? -28.270 6.689 39.589 1.00 88.38 208 LEU A O 1
ATOM 1594 N N . SER A 1 209 ? -28.709 4.845 38.390 1.00 92.62 209 SER A N 1
ATOM 1595 C CA . SER A 1 209 ? -29.639 4.269 39.364 1.00 92.62 209 SER A CA 1
ATOM 1596 C C . SER A 1 209 ? -28.925 3.623 40.554 1.00 92.62 209 SER A C 1
ATOM 1598 O O . SER A 1 209 ? -29.591 3.103 41.443 1.00 92.62 209 SER A O 1
ATOM 1600 N N . ARG A 1 210 ? -27.580 3.613 40.574 1.00 90.88 210 ARG A N 1
ATOM 1601 C CA . ARG A 1 210 ? -26.748 2.893 41.559 1.00 90.88 210 ARG A CA 1
ATOM 1602 C C . ARG A 1 210 ? -27.122 1.410 41.679 1.00 90.88 210 ARG A C 1
ATOM 1604 O O . ARG A 1 210 ? -27.041 0.812 42.749 1.00 90.88 210 ARG A O 1
ATOM 1611 N N . GLN A 1 211 ? -27.528 0.809 40.564 1.00 93.50 211 GLN A N 1
ATOM 1612 C CA . GLN A 1 211 ? -27.987 -0.573 40.478 1.00 93.50 211 GLN A CA 1
ATOM 1613 C C . GLN A 1 211 ? -27.052 -1.370 39.558 1.00 93.50 211 GLN A C 1
ATOM 1615 O O . GLN A 1 211 ? -27.327 -1.525 38.365 1.00 93.50 211 GLN A O 1
ATOM 1620 N N . PRO A 1 212 ? -25.935 -1.909 40.085 1.00 91.81 212 PRO A N 1
ATOM 1621 C CA . PRO A 1 212 ? -24.906 -2.551 39.264 1.00 91.81 212 PRO A CA 1
ATOM 1622 C C . PRO A 1 212 ? -25.409 -3.818 38.560 1.00 91.81 212 PRO A C 1
ATOM 1624 O O . PRO A 1 212 ? -24.901 -4.185 37.501 1.00 91.81 212 PRO A O 1
ATOM 1627 N N . HIS A 1 213 ? -26.442 -4.469 39.102 1.00 93.38 213 HIS A N 1
ATOM 1628 C CA . HIS A 1 213 ? -27.020 -5.680 38.527 1.00 93.38 213 HIS A CA 1
ATOM 1629 C C . HIS A 1 213 ? -27.615 -5.458 37.125 1.00 93.38 213 HIS A C 1
ATOM 1631 O O . HIS A 1 213 ? -27.714 -6.411 36.357 1.00 93.38 213 HIS A O 1
ATOM 1637 N N . ILE A 1 214 ? -27.966 -4.222 36.753 1.00 92.56 214 ILE A N 1
ATOM 1638 C CA . ILE A 1 214 ? -28.508 -3.895 35.425 1.00 92.56 214 ILE A CA 1
ATOM 1639 C C . ILE A 1 214 ? -27.437 -4.043 34.337 1.00 92.56 214 ILE A C 1
ATOM 1641 O O . ILE A 1 214 ? -27.717 -4.541 33.245 1.00 92.56 214 ILE A O 1
ATOM 1645 N N . ALA A 1 215 ? -26.180 -3.718 34.649 1.00 93.12 215 ALA A N 1
ATOM 1646 C CA . ALA A 1 215 ? -25.072 -3.836 33.706 1.00 93.12 215 ALA A CA 1
ATOM 1647 C C . ALA A 1 215 ? -24.653 -5.291 33.432 1.00 93.12 215 ALA A C 1
ATOM 1649 O O . ALA A 1 215 ? -23.887 -5.530 32.499 1.00 93.12 215 ALA A O 1
ATOM 1650 N N . ARG A 1 216 ? -25.173 -6.291 34.163 1.00 95.19 216 ARG A N 1
ATOM 1651 C CA . ARG A 1 216 ? -24.823 -7.714 33.953 1.00 95.19 216 ARG A CA 1
ATOM 1652 C C . ARG A 1 216 ? -25.107 -8.214 32.531 1.00 95.19 216 ARG A C 1
ATOM 1654 O O . ARG A 1 216 ? -24.512 -9.190 32.082 1.00 95.19 216 ARG A O 1
ATOM 1661 N N . TRP A 1 217 ? -26.006 -7.540 31.814 1.00 93.94 217 TRP A N 1
ATOM 1662 C CA . TRP A 1 217 ? -26.392 -7.879 30.443 1.00 93.94 217 TRP A CA 1
ATOM 1663 C C . TRP A 1 217 ? -25.456 -7.294 29.374 1.00 93.94 217 TRP A C 1
ATOM 1665 O O . TRP A 1 217 ? -25.407 -7.812 28.256 1.00 93.94 217 TRP A O 1
ATOM 1675 N N . SER A 1 218 ? -24.679 -6.259 29.714 1.00 96.19 218 SER A N 1
ATOM 1676 C CA . SER A 1 218 ? -23.739 -5.574 28.811 1.00 96.19 218 SER A CA 1
ATOM 1677 C C . SER A 1 218 ? -22.673 -6.525 28.232 1.00 96.19 218 SER A C 1
ATOM 1679 O O . SER A 1 218 ? -22.547 -6.589 27.005 1.00 96.19 218 SER A O 1
ATOM 1681 N N . PRO A 1 219 ? -21.999 -7.384 29.030 1.00 97.56 219 PRO A N 1
ATOM 1682 C CA . PRO A 1 219 ? -21.056 -8.374 28.507 1.00 97.56 219 PRO A CA 1
ATOM 1683 C C . PRO A 1 219 ? -21.642 -9.314 27.458 1.00 97.56 219 PRO A C 1
ATOM 1685 O O . PRO A 1 219 ? -20.999 -9.587 26.445 1.00 97.56 219 PRO A O 1
ATOM 1688 N N . SER A 1 220 ? -22.853 -9.823 27.697 1.00 97.19 220 SER A N 1
ATOM 1689 C CA . SER A 1 220 ? -23.518 -10.754 26.779 1.00 97.19 220 SER A CA 1
ATOM 1690 C C . SER A 1 220 ? -23.837 -10.066 25.450 1.00 97.19 220 SER A C 1
ATOM 1692 O O . SER A 1 220 ? -23.477 -10.572 24.385 1.00 97.19 220 SER A O 1
ATOM 1694 N N . ALA A 1 221 ? -24.397 -8.852 25.511 1.00 96.88 221 ALA A N 1
ATOM 1695 C CA . ALA A 1 221 ? -24.652 -8.028 24.334 1.00 96.88 221 ALA A CA 1
ATOM 1696 C C . ALA A 1 221 ? -23.367 -7.773 23.525 1.00 96.88 221 ALA A C 1
ATOM 1698 O O . ALA A 1 221 ? -23.342 -7.999 22.315 1.00 96.88 221 ALA A O 1
ATOM 1699 N N . MET A 1 222 ? -22.262 -7.405 24.180 1.00 98.06 222 MET A N 1
ATOM 1700 C CA . MET A 1 222 ? -20.997 -7.157 23.483 1.00 98.06 222 MET A CA 1
ATOM 1701 C C . MET A 1 222 ? -20.349 -8.423 22.910 1.00 98.06 222 MET A C 1
ATOM 1703 O O . MET A 1 222 ? -19.737 -8.359 21.841 1.00 98.06 222 MET A O 1
ATOM 1707 N N . ARG A 1 223 ? -20.510 -9.592 23.542 1.00 98.06 223 ARG A N 1
ATOM 1708 C CA . ARG A 1 223 ? -20.097 -10.872 22.933 1.00 98.06 223 ARG A CA 1
ATOM 1709 C C . ARG A 1 223 ? -20.879 -11.145 21.648 1.00 98.06 223 ARG A C 1
ATOM 1711 O O . ARG A 1 223 ? -20.258 -11.463 20.633 1.00 98.06 223 ARG A O 1
ATOM 1718 N N . HIS A 1 224 ? -22.201 -10.954 21.661 1.00 97.75 224 HIS A N 1
ATOM 1719 C CA . HIS A 1 224 ? -23.033 -11.093 20.462 1.00 97.75 224 HIS A CA 1
ATOM 1720 C C . HIS A 1 224 ? -22.648 -10.088 19.371 1.00 97.75 224 HIS A C 1
ATOM 1722 O O . 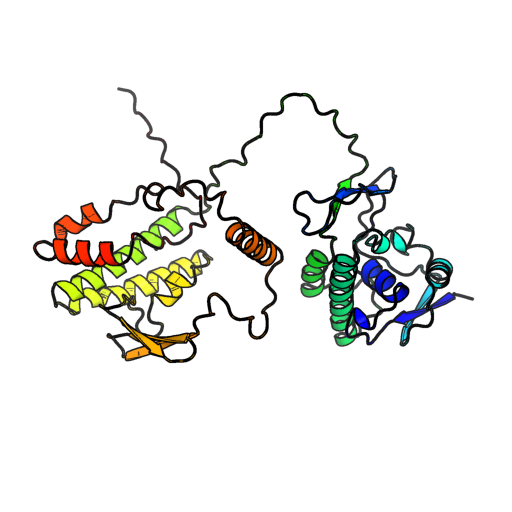HIS A 1 224 ? -22.519 -10.481 18.213 1.00 97.75 224 HIS A O 1
ATOM 1728 N N . PHE A 1 225 ? -22.365 -8.833 19.734 1.00 98.06 225 PHE A N 1
ATOM 1729 C CA . PHE A 1 225 ? -21.876 -7.811 18.805 1.00 98.06 225 PHE A CA 1
ATOM 1730 C C . PHE A 1 225 ? -20.625 -8.279 18.043 1.00 98.06 225 PHE A C 1
ATOM 1732 O O . PHE A 1 225 ? -20.591 -8.255 16.812 1.00 98.06 225 PHE A O 1
ATOM 1739 N N . PHE A 1 226 ? -19.590 -8.749 18.750 1.00 97.62 226 PHE A N 1
ATOM 1740 C CA . PHE A 1 226 ? -18.358 -9.194 18.089 1.00 97.62 226 PHE A CA 1
ATOM 1741 C C . PHE A 1 226 ? -18.527 -10.515 17.333 1.00 97.62 226 PHE A C 1
ATOM 1743 O O . PHE A 1 226 ? -17.898 -10.690 16.287 1.00 97.62 226 PHE A O 1
ATOM 1750 N N . ALA A 1 227 ? -19.376 -11.425 17.818 1.00 97.56 227 ALA A N 1
ATOM 1751 C CA . ALA A 1 227 ? -19.692 -12.668 17.119 1.00 97.56 227 ALA A CA 1
ATOM 1752 C C . ALA A 1 227 ? -20.406 -12.400 15.784 1.00 97.56 227 ALA A C 1
ATOM 1754 O O . ALA A 1 227 ? -19.989 -12.935 14.754 1.00 97.56 227 ALA A O 1
ATOM 1755 N N . LEU A 1 228 ? -21.414 -11.520 15.784 1.00 97.00 228 LEU A N 1
ATOM 1756 C CA . LEU A 1 228 ? -22.125 -11.092 14.580 1.00 97.00 228 LEU A CA 1
ATOM 1757 C C . LEU A 1 228 ? -21.175 -10.392 13.602 1.00 97.00 228 LEU A C 1
ATOM 1759 O O . LEU A 1 228 ? -21.121 -10.758 12.431 1.00 97.00 228 LEU A O 1
ATOM 1763 N N . ALA A 1 229 ? -20.354 -9.455 14.087 1.00 96.75 229 ALA A N 1
ATOM 1764 C CA . ALA A 1 229 ? -19.377 -8.760 13.252 1.00 96.75 229 ALA A CA 1
ATOM 1765 C C . ALA A 1 229 ? -18.365 -9.717 12.601 1.00 96.75 229 ALA A C 1
ATOM 1767 O O . ALA A 1 229 ? -18.010 -9.539 11.436 1.00 96.75 229 ALA A O 1
ATOM 1768 N N . LYS A 1 230 ? -17.914 -10.745 13.336 1.00 95.94 230 LYS A N 1
ATOM 1769 C CA . LYS A 1 230 ? -17.009 -11.780 12.817 1.00 95.94 230 LYS A CA 1
ATOM 1770 C C . LYS A 1 230 ? -17.694 -12.632 11.746 1.00 95.94 230 LYS A C 1
ATOM 1772 O O . LYS A 1 230 ? -17.098 -12.834 10.692 1.00 95.94 230 LYS A O 1
ATOM 1777 N N . ARG A 1 231 ? -18.927 -13.091 11.995 1.00 95.81 231 ARG A N 1
ATOM 1778 C CA . ARG A 1 231 ? -19.720 -13.888 11.039 1.00 95.81 231 ARG A CA 1
ATOM 1779 C C . ARG A 1 231 ? -20.022 -13.116 9.753 1.00 95.81 231 ARG A C 1
ATOM 1781 O O . ARG A 1 231 ? -19.867 -13.665 8.673 1.00 95.81 231 ARG A O 1
ATOM 1788 N N . ALA A 1 232 ? -20.359 -11.833 9.867 1.00 94.56 232 ALA A N 1
ATOM 1789 C CA . ALA A 1 232 ? -20.622 -10.955 8.727 1.00 94.56 232 ALA A CA 1
ATOM 1790 C C . ALA A 1 232 ? -19.345 -10.416 8.041 1.00 94.56 232 ALA A C 1
ATOM 1792 O O . ALA A 1 232 ? -19.439 -9.616 7.112 1.00 94.56 232 ALA A O 1
ATOM 1793 N N . VAL A 1 233 ? -18.147 -10.802 8.506 1.00 94.75 233 VAL A N 1
ATOM 1794 C CA . VAL A 1 233 ? -16.844 -10.329 7.990 1.00 94.75 233 VAL A CA 1
ATOM 1795 C C . VAL A 1 233 ? -16.727 -8.788 8.016 1.00 94.75 233 VAL A C 1
ATOM 1797 O O . VAL A 1 233 ? -16.044 -8.155 7.206 1.00 94.75 233 VAL A O 1
ATOM 1800 N N . ILE A 1 234 ? -17.370 -8.144 8.996 1.00 92.94 234 ILE A N 1
ATOM 1801 C CA . ILE A 1 234 ? -17.381 -6.686 9.149 1.00 92.94 234 ILE A CA 1
ATOM 1802 C C . ILE A 1 234 ? -16.173 -6.237 9.976 1.00 92.94 234 ILE A C 1
ATOM 1804 O O . ILE A 1 234 ? -15.944 -6.652 11.116 1.00 92.94 234 ILE A O 1
ATOM 1808 N N . ARG A 1 235 ? -15.391 -5.307 9.419 1.00 92.50 235 ARG A N 1
ATOM 1809 C CA . ARG A 1 235 ? -14.273 -4.678 10.134 1.00 92.50 235 ARG A CA 1
ATOM 1810 C C . ARG A 1 235 ? -14.788 -3.590 11.079 1.00 92.50 235 ARG A C 1
ATOM 1812 O O . ARG A 1 235 ? -15.083 -2.485 10.636 1.00 92.50 235 ARG A O 1
ATOM 1819 N N . ILE A 1 236 ? -14.822 -3.885 12.379 1.00 94.31 236 ILE A N 1
ATOM 1820 C CA . ILE A 1 236 ? -15.177 -2.905 13.421 1.00 94.31 236 ILE A CA 1
ATOM 1821 C C . ILE A 1 236 ? -14.087 -1.835 13.574 1.00 94.31 236 ILE A C 1
ATOM 1823 O O . ILE A 1 236 ? -12.891 -2.154 13.582 1.00 94.31 236 ILE A O 1
ATOM 1827 N N . ASP A 1 237 ? -14.510 -0.578 13.732 1.00 89.38 237 ASP A N 1
ATOM 1828 C CA . ASP A 1 237 ? -13.616 0.559 13.945 1.00 89.38 237 ASP A CA 1
ATOM 1829 C C . ASP A 1 237 ? -12.798 0.401 15.248 1.00 89.38 237 ASP A C 1
ATOM 1831 O O . ASP A 1 237 ? -13.343 -0.005 16.281 1.00 89.38 237 ASP A O 1
ATOM 1835 N N . PRO A 1 238 ? -11.487 0.714 15.245 1.00 90.44 238 PRO A N 1
ATOM 1836 C CA . PRO A 1 238 ? -10.660 0.652 16.446 1.00 90.44 238 PRO A CA 1
ATOM 1837 C C . PRO A 1 238 ? -11.179 1.476 17.633 1.00 90.44 238 PRO A C 1
ATOM 1839 O O . PRO A 1 238 ? -10.870 1.124 18.768 1.00 90.44 238 PRO A O 1
ATOM 1842 N N . ALA A 1 239 ? -11.925 2.565 17.418 1.00 89.69 239 ALA A N 1
ATOM 1843 C CA . ALA A 1 239 ? -12.544 3.337 18.496 1.00 89.69 239 ALA A CA 1
ATOM 1844 C C . ALA A 1 239 ? -13.538 2.483 19.299 1.00 89.69 239 ALA A C 1
ATOM 1846 O O . ALA A 1 239 ? -13.391 2.388 20.514 1.00 89.69 239 ALA A O 1
ATOM 1847 N N . ILE A 1 240 ? -14.439 1.768 18.616 1.00 94.75 240 ILE A N 1
ATOM 1848 C CA . ILE A 1 240 ? -15.411 0.854 19.241 1.00 94.75 240 ILE A CA 1
ATOM 1849 C C . ILE A 1 240 ? -14.695 -0.343 19.880 1.00 94.75 240 ILE A C 1
ATOM 1851 O O . ILE A 1 240 ? -14.989 -0.737 21.001 1.00 94.75 240 ILE A O 1
ATOM 1855 N N . LYS A 1 241 ? -13.679 -0.913 19.215 1.00 94.19 241 LYS A N 1
ATOM 1856 C CA . LYS A 1 241 ? -12.899 -2.019 19.811 1.00 94.19 241 LYS A CA 1
ATOM 1857 C C . LYS A 1 241 ? -12.197 -1.622 21.114 1.00 94.19 241 LYS A C 1
ATOM 1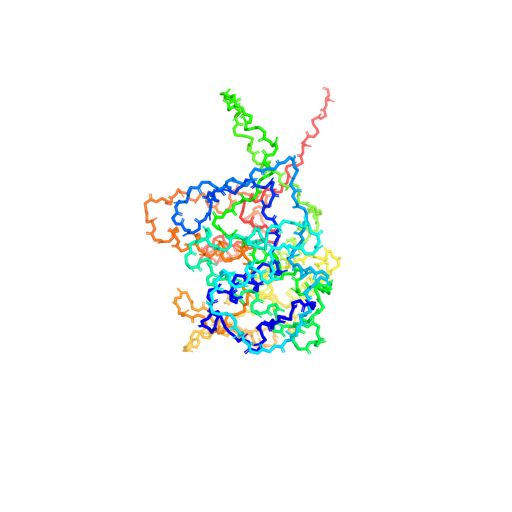859 O O . LYS A 1 241 ? -11.961 -2.479 21.958 1.00 94.19 241 LYS A O 1
ATOM 1864 N N . ARG A 1 242 ? -11.812 -0.350 21.253 1.00 93.19 242 ARG A N 1
ATOM 1865 C CA . ARG A 1 242 ? -11.133 0.194 22.441 1.00 93.19 242 ARG A CA 1
ATOM 1866 C C . ARG A 1 242 ? -12.095 0.739 23.497 1.00 93.19 242 ARG A C 1
ATOM 1868 O O . ARG A 1 242 ? -11.634 1.065 24.587 1.00 93.19 242 ARG A O 1
ATOM 1875 N N . SER A 1 243 ? -13.391 0.836 23.199 1.00 95.62 243 SER A N 1
ATOM 1876 C CA . SER A 1 243 ? -14.433 1.166 24.176 1.00 95.62 243 SER A CA 1
ATOM 1877 C C . SER A 1 243 ? -15.014 -0.075 24.856 1.00 95.62 243 SER A C 1
ATOM 1879 O O . SER A 1 243 ? -16.021 0.036 25.539 1.00 95.62 243 SER A O 1
ATOM 1881 N N . VAL A 1 244 ? -14.398 -1.254 24.711 1.00 97.38 244 VAL A N 1
ATOM 1882 C CA . VAL A 1 244 ? -14.849 -2.501 25.350 1.00 97.38 244 VAL A CA 1
ATOM 1883 C C . VAL A 1 244 ? -13.692 -3.158 26.094 1.00 97.38 244 VAL A C 1
ATOM 1885 O O . VAL A 1 244 ? -12.577 -3.260 25.577 1.00 97.38 244 VAL A O 1
ATOM 1888 N N . CYS A 1 245 ? -13.950 -3.632 27.312 1.00 97.56 245 CYS A N 1
ATOM 1889 C CA . CYS A 1 245 ? -12.978 -4.390 28.085 1.00 97.56 245 CYS A CA 1
ATOM 1890 C C . CYS A 1 245 ? -12.717 -5.756 27.437 1.00 97.56 245 CYS A C 1
ATOM 1892 O O . CYS A 1 245 ? -13.637 -6.549 27.262 1.00 97.56 245 CYS A O 1
ATOM 1894 N N . LYS A 1 246 ? -11.452 -6.086 27.164 1.00 96.25 246 LYS A N 1
ATOM 1895 C CA . LYS A 1 246 ? -11.081 -7.376 26.557 1.00 96.25 246 LYS A CA 1
ATOM 1896 C C . LYS A 1 246 ? -11.283 -8.583 27.479 1.00 96.25 246 LYS A C 1
ATOM 1898 O O . LYS A 1 246 ? -11.348 -9.701 26.985 1.00 96.25 246 LYS A O 1
ATOM 1903 N N . ARG A 1 247 ? -11.346 -8.364 28.799 1.00 97.50 247 ARG A N 1
ATOM 1904 C CA . ARG A 1 247 ? -11.496 -9.431 29.800 1.00 97.50 247 ARG A CA 1
ATOM 1905 C C . ARG A 1 247 ? -12.964 -9.731 30.090 1.00 97.50 247 ARG A C 1
ATOM 1907 O O . ARG A 1 247 ? -13.406 -10.856 29.907 1.00 97.50 247 ARG A O 1
ATOM 1914 N N . CYS A 1 248 ? -13.722 -8.728 30.535 1.00 97.31 248 CYS A N 1
ATOM 1915 C CA . CYS A 1 248 ? -15.112 -8.914 30.961 1.00 97.31 248 CYS A CA 1
ATOM 1916 C C . CYS A 1 248 ? -16.158 -8.501 29.916 1.00 97.31 248 CYS A C 1
ATOM 1918 O O . CYS A 1 248 ? -17.339 -8.718 30.149 1.00 97.31 248 CYS A O 1
ATOM 1920 N N . MET A 1 249 ? -15.756 -7.931 28.774 1.00 97.88 249 MET A N 1
ATOM 1921 C CA . MET A 1 249 ? -16.647 -7.473 27.693 1.00 97.88 249 MET A CA 1
ATOM 1922 C C . MET A 1 249 ? -17.614 -6.333 28.051 1.00 97.88 249 MET A C 1
ATOM 1924 O O . MET A 1 249 ? -18.454 -5.985 27.229 1.00 97.88 249 MET A O 1
ATOM 1928 N N . HIS A 1 250 ? -17.478 -5.699 29.218 1.00 97.50 250 HIS A N 1
ATOM 1929 C CA . HIS A 1 250 ? -18.212 -4.469 29.533 1.00 97.50 250 HIS A CA 1
ATOM 1930 C C . HIS A 1 250 ? -17.757 -3.296 28.655 1.00 97.50 250 HIS A C 1
ATOM 1932 O O . HIS A 1 250 ? -16.568 -3.174 28.329 1.00 97.50 250 HIS A O 1
ATOM 1938 N N . ILE A 1 251 ? -18.689 -2.400 28.321 1.00 97.06 251 ILE A N 1
ATOM 1939 C CA . ILE A 1 251 ? -18.368 -1.127 27.668 1.00 97.06 251 ILE A CA 1
ATOM 1940 C C . ILE A 1 251 ? -17.649 -0.210 28.665 1.00 97.06 251 ILE A C 1
ATOM 1942 O O . ILE A 1 251 ? -18.030 -0.095 29.828 1.00 97.06 251 ILE A O 1
ATOM 1946 N N . LEU A 1 252 ? -16.591 0.443 28.193 1.00 96.81 252 LEU A N 1
ATOM 1947 C CA . LEU A 1 252 ? -15.754 1.386 28.921 1.00 96.81 252 LEU A CA 1
ATOM 1948 C C . LEU A 1 252 ? -16.224 2.814 28.631 1.00 96.81 252 LEU A C 1
ATOM 1950 O O . LEU A 1 252 ? -15.867 3.412 27.613 1.00 96.81 252 LEU A O 1
ATOM 1954 N N . ILE A 1 253 ? -17.016 3.358 29.547 1.00 95.38 253 ILE A N 1
ATOM 1955 C CA . ILE A 1 253 ? -17.474 4.741 29.549 1.00 95.38 253 ILE A CA 1
ATOM 1956 C C . ILE A 1 253 ? -16.618 5.496 30.562 1.00 95.38 253 ILE A C 1
ATOM 1958 O O . ILE A 1 253 ? -16.624 5.189 31.755 1.00 95.38 253 ILE A O 1
ATOM 1962 N N . GLU A 1 254 ? -15.847 6.458 30.069 1.00 93.88 254 GLU A N 1
ATOM 1963 C CA . GLU A 1 254 ? -14.953 7.287 30.879 1.00 93.88 254 GLU A CA 1
ATOM 1964 C C . GLU A 1 254 ? -15.747 8.013 31.972 1.00 93.88 254 GLU A C 1
ATOM 1966 O O . GLU A 1 254 ? -16.790 8.604 31.696 1.00 93.88 254 GLU A O 1
ATOM 1971 N N . GLY A 1 255 ? -15.282 7.908 33.217 1.00 91.56 255 GLY A N 1
ATOM 1972 C CA . GLY A 1 255 ? -15.938 8.480 34.397 1.00 91.56 255 GLY A CA 1
ATOM 1973 C C . GLY A 1 255 ? -17.021 7.587 35.016 1.00 91.56 255 GLY A C 1
ATOM 1974 O O . GLY A 1 255 ? -17.226 7.653 36.228 1.00 91.56 255 GLY A O 1
ATOM 1975 N N . LEU A 1 256 ? -17.647 6.696 34.235 1.00 93.56 256 LEU A N 1
ATOM 1976 C CA . LEU A 1 256 ? -18.703 5.795 34.717 1.00 93.56 256 LEU A CA 1
ATOM 1977 C C . LEU A 1 256 ? -18.179 4.380 34.987 1.00 93.56 256 LEU A C 1
ATOM 1979 O O . LEU A 1 256 ? -18.010 4.000 36.145 1.00 93.56 256 LEU A O 1
ATOM 1983 N N . SER A 1 257 ? -17.872 3.616 33.936 1.00 93.94 257 SER A N 1
ATOM 1984 C CA . SER A 1 257 ? -17.434 2.211 34.015 1.00 93.94 257 SER A CA 1
ATOM 1985 C C . SER A 1 257 ? -15.924 2.027 33.802 1.00 93.94 257 SER A C 1
ATOM 1987 O O . SER A 1 257 ? -15.389 0.921 33.942 1.00 93.94 257 SER A O 1
ATOM 1989 N N . CYS A 1 258 ? -15.211 3.110 33.487 1.00 96.38 258 CYS A N 1
ATOM 1990 C CA . CYS A 1 258 ? -13.767 3.132 33.285 1.00 96.38 258 CYS A CA 1
ATOM 1991 C C . CYS A 1 258 ? -13.145 4.391 33.900 1.00 96.38 258 CYS A C 1
ATOM 1993 O O . CYS A 1 258 ? -13.692 5.487 33.759 1.00 96.38 258 CYS A O 1
ATOM 1995 N N . SER A 1 259 ? -11.975 4.251 34.522 1.00 96.31 259 SER A N 1
ATOM 1996 C CA . SER A 1 259 ? -11.084 5.381 34.807 1.00 96.31 259 SER A CA 1
ATOM 1997 C C . SER A 1 259 ? -10.048 5.515 33.694 1.00 96.31 259 SER A C 1
ATOM 1999 O O . SER A 1 259 ? -9.547 4.512 33.185 1.00 96.31 259 SER A O 1
ATOM 2001 N N . THR A 1 260 ? -9.748 6.750 33.298 1.00 94.94 260 THR A N 1
ATOM 2002 C CA . THR A 1 260 ? -8.689 7.058 32.333 1.00 94.94 260 THR A CA 1
ATOM 2003 C C . THR A 1 260 ? -7.596 7.819 33.064 1.00 94.94 260 THR A C 1
ATOM 2005 O O . THR A 1 260 ? -7.870 8.854 33.664 1.00 94.94 260 THR A O 1
ATOM 2008 N N . LEU A 1 261 ? -6.377 7.294 33.020 1.00 94.25 261 LEU A N 1
ATOM 2009 C CA . LEU A 1 261 ? -5.175 7.920 33.551 1.00 94.25 261 LEU A CA 1
ATOM 2010 C C . LEU A 1 261 ? -4.263 8.267 32.377 1.00 94.25 261 LEU A C 1
ATOM 2012 O O . LEU A 1 261 ? -4.076 7.456 31.467 1.00 94.25 261 LEU A O 1
ATOM 2016 N N . ILE A 1 262 ? -3.722 9.480 32.388 1.00 91.75 262 ILE A N 1
ATOM 2017 C CA . ILE A 1 262 ? -2.731 9.928 31.413 1.00 91.75 262 ILE A CA 1
ATOM 2018 C C . ILE A 1 262 ? -1.411 10.022 32.161 1.00 91.75 262 ILE A C 1
ATOM 2020 O O . ILE A 1 262 ? -1.268 10.823 33.080 1.00 91.75 262 ILE A O 1
ATOM 2024 N N . TRP A 1 263 ? -0.470 9.172 31.780 1.00 91.19 263 TRP A N 1
ATOM 2025 C CA . TRP A 1 263 ? 0.892 9.202 32.285 1.00 91.19 263 TRP A CA 1
ATOM 2026 C C . TRP A 1 263 ? 1.743 10.155 31.430 1.00 91.19 263 TRP A C 1
ATOM 2028 O O . TRP A 1 263 ? 1.393 10.452 30.280 1.00 91.19 263 TRP A O 1
ATOM 2038 N N . GLY A 1 264 ? 2.880 10.606 31.976 1.00 81.19 264 GLY A N 1
ATOM 2039 C CA . GLY A 1 264 ? 3.926 11.272 31.190 1.00 81.19 264 GLY A CA 1
ATOM 2040 C C . GLY A 1 264 ? 4.307 10.433 29.961 1.00 81.19 264 GLY A C 1
ATOM 2041 O O . GLY A 1 264 ? 4.133 9.217 29.971 1.00 81.19 264 GLY A O 1
ATOM 2042 N N . GLU A 1 265 ? 4.762 11.080 28.883 1.00 84.19 265 GLU A N 1
ATOM 2043 C CA . GLU A 1 265 ? 5.013 10.462 27.557 1.00 84.19 265 GLU A CA 1
ATOM 2044 C C . GLU A 1 265 ? 3.752 10.080 26.751 1.00 84.19 265 GLU A C 1
ATOM 2046 O O . GLU A 1 265 ? 3.802 9.279 25.814 1.00 84.19 265 GLU A O 1
ATOM 2051 N N . GLY A 1 266 ? 2.586 10.635 27.102 1.00 85.00 266 GLY A N 1
ATOM 2052 C CA . GLY A 1 266 ? 1.357 10.435 26.330 1.00 85.00 266 GLY A CA 1
ATOM 2053 C C . GLY A 1 266 ? 0.788 9.019 26.440 1.00 85.00 266 GLY A C 1
ATOM 2054 O O . GLY A 1 266 ? 0.022 8.583 25.581 1.00 85.00 266 GLY A O 1
ATOM 2055 N N . VAL A 1 267 ? 1.133 8.255 27.475 1.00 89.81 267 VAL A N 1
ATOM 2056 C CA . VAL A 1 267 ? 0.546 6.929 27.692 1.00 89.81 267 VAL A CA 1
ATOM 2057 C C . VAL A 1 267 ? -0.826 7.080 28.351 1.00 89.81 267 VAL A C 1
ATOM 2059 O O . VAL A 1 267 ? -0.947 7.584 29.459 1.00 89.81 267 VAL A O 1
ATOM 2062 N N . ILE A 1 268 ? -1.876 6.617 27.673 1.00 91.38 268 ILE A N 1
ATOM 2063 C CA . ILE A 1 268 ? -3.254 6.617 28.173 1.00 91.38 268 ILE A CA 1
ATOM 2064 C C . ILE A 1 268 ? -3.584 5.214 28.685 1.00 91.38 268 ILE A C 1
ATOM 2066 O O . ILE A 1 268 ? -3.718 4.276 27.893 1.00 91.38 268 ILE A O 1
ATOM 2070 N N . GLU A 1 269 ? -3.753 5.066 29.994 1.00 94.88 269 GLU A N 1
ATOM 2071 C CA . GLU A 1 269 ? -4.256 3.849 30.631 1.00 94.88 269 GLU A CA 1
ATOM 2072 C C . GLU A 1 269 ? -5.756 3.978 30.896 1.00 94.88 269 GLU A C 1
ATOM 2074 O O . GLU A 1 269 ? -6.221 4.914 31.540 1.00 94.88 269 GLU A O 1
ATOM 2079 N N . ARG A 1 270 ? -6.530 3.003 30.423 1.00 95.75 270 ARG A N 1
ATOM 2080 C CA . ARG A 1 270 ? -7.959 2.873 30.712 1.00 95.75 270 ARG A CA 1
ATOM 2081 C C . ARG A 1 270 ? -8.188 1.664 31.602 1.00 95.75 270 ARG A C 1
ATOM 2083 O O . ARG A 1 270 ? -7.980 0.540 31.150 1.00 95.75 270 ARG A O 1
ATOM 2090 N N . ARG A 1 271 ? -8.632 1.862 32.841 1.00 97.88 271 ARG A N 1
ATOM 2091 C CA . ARG A 1 271 ? -8.876 0.777 33.798 1.00 97.88 271 ARG A CA 1
ATOM 2092 C C . ARG A 1 271 ? -10.369 0.512 33.958 1.00 97.88 271 ARG A C 1
ATOM 2094 O O . ARG A 1 271 ? -11.143 1.384 34.349 1.00 97.88 271 ARG A O 1
ATOM 2101 N N . CYS A 1 272 ? -10.774 -0.718 33.654 1.00 97.44 272 CYS A N 1
ATOM 2102 C CA . CYS A 1 272 ? -12.154 -1.170 33.793 1.00 97.44 272 CYS A CA 1
ATOM 2103 C C . CYS A 1 272 ? -12.545 -1.264 35.273 1.00 97.44 272 CYS A C 1
ATOM 2105 O O . CYS A 1 272 ? -11.894 -1.986 36.026 1.00 97.44 272 CYS A O 1
ATOM 2107 N N . ARG A 1 273 ? -13.636 -0.609 35.683 1.00 96.00 273 ARG A N 1
ATOM 2108 C CA . ARG A 1 273 ? -14.117 -0.658 37.075 1.00 96.00 273 ARG A CA 1
ATOM 2109 C C . ARG A 1 273 ? -14.750 -1.997 37.461 1.00 96.00 273 ARG A C 1
ATOM 2111 O O . ARG A 1 273 ? -14.786 -2.322 38.636 1.00 96.00 273 ARG A O 1
ATOM 2118 N N . TRP A 1 274 ? -15.180 -2.795 36.481 1.00 95.12 274 TRP A N 1
ATOM 2119 C CA . TRP A 1 274 ? -15.815 -4.095 36.721 1.00 95.12 274 TRP A CA 1
ATOM 2120 C C . TRP A 1 274 ? -14.828 -5.222 37.047 1.00 95.12 274 TRP A C 1
ATOM 2122 O O . TRP A 1 274 ? -15.140 -6.100 37.839 1.00 95.12 274 TRP A O 1
ATOM 2132 N N . CYS A 1 275 ? -13.649 -5.243 36.414 1.00 96.88 275 CYS A N 1
ATOM 2133 C CA . CYS A 1 275 ? -12.684 -6.348 36.564 1.00 96.88 275 CYS A CA 1
ATOM 2134 C C . CYS A 1 275 ? -11.232 -5.898 36.776 1.00 96.88 275 CYS A C 1
ATOM 2136 O O . CYS A 1 275 ? -10.314 -6.712 36.649 1.00 96.88 275 CYS A O 1
ATOM 2138 N N . ALA A 1 276 ? -11.017 -4.599 37.000 1.00 96.88 276 ALA A N 1
ATOM 2139 C CA . ALA A 1 276 ? -9.712 -3.951 37.147 1.00 96.88 276 ALA A CA 1
ATOM 2140 C C . ALA A 1 276 ? -8.741 -4.116 35.958 1.00 96.88 276 ALA A C 1
ATOM 2142 O O . ALA A 1 276 ? -7.590 -3.695 36.041 1.00 96.88 276 ALA A O 1
ATOM 2143 N N . HIS A 1 277 ? -9.174 -4.688 34.828 1.00 97.44 277 HIS A N 1
ATOM 2144 C CA . HIS A 1 277 ? -8.317 -4.848 33.654 1.00 97.44 277 HIS A CA 1
ATOM 2145 C C . HIS A 1 277 ? -7.927 -3.485 33.069 1.00 97.44 277 HIS A C 1
ATOM 2147 O O . HIS A 1 277 ? -8.798 -2.670 32.747 1.00 97.44 277 HIS A O 1
ATOM 2153 N N . ALA A 1 278 ? -6.622 -3.270 32.908 1.00 95.56 278 ALA A N 1
ATOM 2154 C CA . ALA A 1 278 ? -6.045 -2.067 32.330 1.00 95.56 278 ALA A CA 1
ATOM 2155 C C . ALA A 1 278 ? -5.774 -2.249 30.829 1.00 95.56 278 ALA A C 1
ATOM 2157 O O . ALA A 1 278 ? -5.122 -3.201 30.399 1.00 95.56 278 ALA A O 1
ATOM 2158 N N . LEU A 1 279 ? -6.266 -1.309 30.026 1.00 92.00 279 LEU A N 1
ATOM 2159 C CA . LEU A 1 279 ? -5.962 -1.166 28.611 1.00 92.00 279 LEU A CA 1
ATOM 2160 C C . LEU A 1 279 ? -5.013 0.020 28.441 1.00 92.00 279 LEU A C 1
ATOM 2162 O O . LEU A 1 279 ? -5.428 1.172 28.538 1.00 92.00 279 LEU A O 1
ATOM 2166 N N . VAL A 1 280 ? -3.747 -0.270 28.155 1.00 91.38 280 VAL A N 1
ATOM 2167 C CA . VAL A 1 280 ? -2.736 0.757 27.897 1.00 91.38 280 VAL A CA 1
ATOM 2168 C C . VAL A 1 280 ? -2.694 1.067 26.404 1.00 91.38 280 VAL A C 1
ATOM 2170 O O . VAL A 1 280 ? -2.490 0.191 25.559 1.00 91.38 280 VAL A O 1
ATOM 2173 N N . THR A 1 281 ? -2.887 2.336 26.071 1.00 86.88 281 THR A N 1
ATOM 2174 C CA . THR A 1 281 ? -2.762 2.878 24.720 1.00 86.88 281 THR A CA 1
ATOM 2175 C C . THR A 1 281 ? -1.789 4.037 24.741 1.00 86.88 281 THR A C 1
ATOM 2177 O O . THR A 1 281 ? -2.037 5.038 25.395 1.00 86.88 281 THR A O 1
ATOM 2180 N N . ARG A 1 282 ? -0.697 3.942 23.982 1.00 84.88 282 ARG A N 1
ATOM 2181 C CA . ARG A 1 282 ? 0.148 5.112 23.736 1.00 84.88 282 ARG A CA 1
ATOM 2182 C C . ARG A 1 282 ? -0.632 6.076 22.849 1.00 84.88 282 ARG A C 1
ATOM 2184 O O . ARG A 1 282 ? -1.071 5.671 21.764 1.00 84.88 282 ARG A O 1
ATOM 2191 N N . ALA A 1 283 ? -0.845 7.304 23.314 1.00 71.69 283 ALA A N 1
ATOM 2192 C CA . ALA A 1 283 ? -1.283 8.384 22.455 1.00 71.69 283 ALA A CA 1
ATOM 2193 C C . ALA A 1 283 ? -0.218 8.497 21.370 1.00 71.69 283 ALA A C 1
ATOM 2195 O O . ALA A 1 283 ? 0.926 8.859 21.611 1.00 71.69 283 ALA A O 1
ATOM 2196 N N . TYR A 1 284 ? -0.575 8.083 20.162 1.00 59.81 284 TYR A N 1
ATOM 2197 C CA . TYR A 1 284 ? 0.177 8.474 18.988 1.00 59.81 284 TYR A CA 1
ATOM 2198 C C . TYR A 1 284 ? 0.008 9.984 18.909 1.00 59.81 284 TYR A C 1
ATOM 2200 O O . TYR A 1 284 ? -1.050 10.467 18.501 1.00 59.81 284 TYR A O 1
ATOM 2208 N N . GLU A 1 285 ? 1.011 10.700 19.401 1.00 44.91 285 GLU A N 1
ATOM 2209 C CA . GLU A 1 285 ? 1.010 12.146 19.464 1.00 44.91 285 GLU A CA 1
ATOM 2210 C C . GLU A 1 285 ? 0.562 12.730 18.133 1.00 44.91 285 GLU A C 1
ATOM 2212 O O . GLU A 1 285 ? 1.003 12.367 17.037 1.00 44.91 285 GLU A O 1
ATOM 2217 N N . THR A 1 286 ? -0.333 13.686 18.277 1.00 47.00 286 THR A N 1
ATOM 2218 C CA . THR A 1 286 ? -0.811 14.653 17.304 1.00 47.00 286 THR A CA 1
ATOM 2219 C C . THR A 1 286 ? 0.303 15.549 16.733 1.00 47.00 286 THR A C 1
ATOM 2221 O O . THR A 1 286 ? -0.006 16.616 16.216 1.00 47.00 286 THR A O 1
ATOM 2224 N N . GLY A 1 287 ? 1.579 15.135 16.737 1.00 48.12 287 GLY A N 1
ATOM 2225 C CA . GLY A 1 287 ? 2.678 15.977 16.254 1.00 48.12 287 GLY A CA 1
ATOM 2226 C C . GLY A 1 287 ? 4.070 15.348 16.132 1.00 48.12 287 GLY A C 1
ATOM 2227 O O . GLY A 1 287 ? 4.835 15.824 15.299 1.00 48.12 287 GLY A O 1
ATOM 2228 N N . LEU A 1 288 ? 4.421 14.282 16.861 1.00 40.06 288 LEU A N 1
ATOM 2229 C CA . LEU A 1 288 ? 5.793 13.751 16.822 1.00 40.06 288 LEU A CA 1
ATOM 22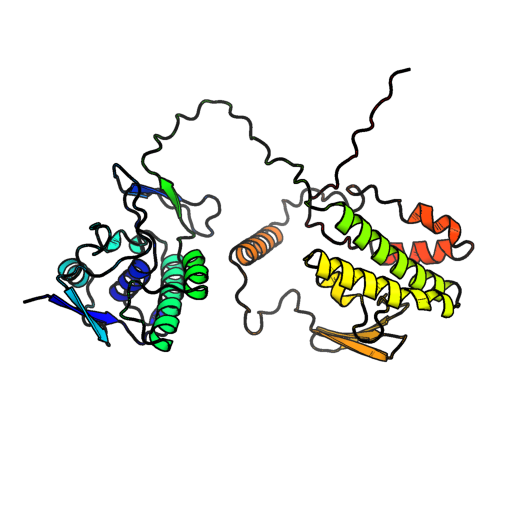30 C C . LEU A 1 288 ? 6.026 12.699 15.715 1.00 40.06 288 LEU A C 1
ATOM 2232 O O . LEU A 1 288 ? 5.097 11.995 15.289 1.00 40.06 288 LEU A O 1
ATOM 2236 N N . PRO A 1 289 ? 7.255 12.629 15.160 1.00 37.66 289 PRO A N 1
ATOM 2237 C CA . PRO A 1 289 ? 7.560 11.788 14.012 1.00 37.66 289 PRO A CA 1
ATOM 2238 C C . PRO A 1 289 ? 7.396 10.298 14.357 1.00 37.66 289 PRO A C 1
ATOM 2240 O O . PRO A 1 289 ? 7.734 9.855 15.451 1.00 37.66 289 PRO A O 1
ATOM 2243 N N . PRO A 1 290 ? 6.856 9.487 13.429 1.00 43.56 290 PRO A N 1
ATOM 2244 C CA . PRO A 1 290 ? 6.425 8.134 13.744 1.00 43.56 290 PRO A CA 1
ATOM 2245 C C . PRO A 1 290 ? 7.605 7.199 14.025 1.00 43.56 290 PRO A C 1
ATOM 2247 O O . PRO A 1 290 ? 8.421 6.946 13.136 1.00 43.56 290 PRO A O 1
ATOM 2250 N N . VAL A 1 291 ? 7.589 6.574 15.205 1.00 44.12 291 VAL A N 1
ATOM 2251 C CA . VAL A 1 291 ? 8.299 5.318 15.487 1.00 44.12 291 VAL A CA 1
ATOM 2252 C C . VAL A 1 291 ? 7.896 4.271 14.437 1.00 44.12 291 VAL A C 1
ATOM 2254 O O . VAL A 1 291 ? 6.709 4.102 14.144 1.00 44.12 291 VAL A O 1
ATOM 2257 N N . LYS A 1 292 ? 8.915 3.640 13.831 1.00 44.16 292 LYS A N 1
ATOM 2258 C CA . LYS A 1 292 ? 8.909 2.602 12.775 1.00 44.16 292 LYS A CA 1
ATOM 2259 C C . LYS A 1 292 ? 7.567 2.434 12.039 1.00 44.16 292 LYS A C 1
ATOM 2261 O O . LYS A 1 292 ? 6.672 1.683 12.430 1.00 44.16 292 LYS A O 1
ATOM 2266 N N . ARG A 1 293 ? 7.459 3.153 10.916 1.00 46.66 293 ARG A N 1
ATOM 2267 C CA . ARG A 1 293 ? 6.322 3.151 9.986 1.00 46.66 293 ARG A CA 1
ATOM 2268 C C . ARG A 1 293 ? 5.938 1.722 9.581 1.00 46.66 293 ARG A C 1
ATOM 2270 O O . ARG A 1 293 ? 6.573 1.133 8.714 1.00 46.66 293 ARG A O 1
ATOM 2277 N N . LYS A 1 294 ? 4.806 1.215 10.076 1.00 54.53 294 LYS A N 1
ATOM 2278 C CA . LYS A 1 294 ? 4.058 0.195 9.322 1.00 54.53 294 LYS A CA 1
ATOM 2279 C C . LYS A 1 294 ? 3.719 0.787 7.948 1.00 54.53 294 LYS A C 1
ATOM 2281 O O . LYS A 1 294 ? 3.222 1.915 7.876 1.00 54.53 294 LYS A O 1
ATOM 2286 N N . HIS A 1 295 ? 4.010 0.057 6.870 1.00 47.50 295 HIS A N 1
ATOM 2287 C CA . HIS A 1 295 ? 3.756 0.497 5.496 1.00 47.50 295 HIS A CA 1
ATOM 2288 C C . HIS A 1 295 ? 2.271 0.833 5.303 1.00 47.50 295 HIS A C 1
ATOM 2290 O O . HIS A 1 295 ? 1.419 -0.039 5.156 1.00 47.50 295 HIS A O 1
ATOM 2296 N N . LEU A 1 296 ? 1.941 2.126 5.316 1.00 60.97 296 LEU A N 1
ATOM 2297 C CA . LEU A 1 296 ? 0.596 2.600 5.009 1.00 60.97 296 LEU A CA 1
ATOM 2298 C C . LEU A 1 296 ? 0.268 2.272 3.547 1.00 60.97 296 LEU A C 1
ATOM 2300 O O . LEU A 1 296 ? 1.080 2.507 2.647 1.00 60.97 296 LEU A O 1
ATOM 2304 N N . SER A 1 297 ? -0.952 1.806 3.284 1.00 66.88 297 SER A N 1
ATOM 2305 C CA . SER A 1 297 ? -1.429 1.644 1.905 1.00 66.88 297 SER A CA 1
ATOM 2306 C C . SER A 1 297 ? -1.364 2.977 1.140 1.00 66.88 297 SER A C 1
ATOM 2308 O O . SER A 1 297 ? -1.497 4.056 1.728 1.00 66.88 297 SER A O 1
ATOM 2310 N N . GLN A 1 298 ? -1.187 2.923 -0.182 1.00 54.38 298 GLN A N 1
ATOM 2311 C CA . GLN A 1 298 ? -1.121 4.101 -1.065 1.00 54.38 298 GLN A CA 1
ATOM 2312 C C . GLN A 1 298 ? -2.321 5.047 -0.852 1.00 54.38 298 GLN A C 1
ATOM 2314 O O . GLN A 1 298 ? -2.161 6.261 -0.730 1.00 54.38 298 GLN A O 1
ATOM 2319 N N . LYS A 1 299 ? -3.523 4.486 -0.659 1.00 60.00 299 LYS A N 1
ATOM 2320 C CA . LYS A 1 299 ? -4.753 5.235 -0.348 1.00 60.00 299 LYS A CA 1
ATOM 2321 C C . LYS A 1 299 ? -4.706 5.939 1.016 1.00 60.00 299 LYS A C 1
ATOM 2323 O O . LYS A 1 299 ? -5.226 7.046 1.150 1.00 60.00 299 LYS A O 1
ATOM 2328 N N . GLN A 1 300 ? -4.095 5.331 2.035 1.00 61.62 300 GLN A N 1
ATOM 2329 C CA . GLN A 1 300 ? -3.920 5.952 3.357 1.00 61.62 300 GLN A CA 1
ATOM 2330 C C . GLN A 1 300 ? -2.852 7.050 3.341 1.00 61.62 300 GLN A C 1
ATOM 2332 O O . GLN A 1 300 ? -3.062 8.086 3.973 1.00 61.62 300 GLN A O 1
ATOM 2337 N N . ARG A 1 301 ? -1.759 6.865 2.584 1.00 70.88 301 ARG A N 1
ATOM 2338 C CA . ARG A 1 301 ? -0.754 7.915 2.338 1.00 70.88 301 ARG A CA 1
ATOM 2339 C C . ARG A 1 301 ? -1.395 9.126 1.654 1.00 70.88 301 ARG A C 1
ATOM 2341 O O . ARG A 1 301 ? -1.307 10.226 2.194 1.00 70.88 301 ARG A O 1
ATOM 2348 N N . ARG A 1 302 ? -2.169 8.900 0.580 1.00 65.25 302 ARG A N 1
ATOM 2349 C CA . ARG A 1 302 ? -2.953 9.945 -0.111 1.00 65.25 302 ARG A CA 1
ATOM 2350 C C . ARG A 1 302 ? -3.909 10.684 0.836 1.00 65.25 302 ARG A C 1
ATOM 2352 O O . ARG A 1 302 ? -3.968 11.908 0.819 1.00 65.25 302 ARG A O 1
ATOM 2359 N N . ARG A 1 303 ? -4.624 9.972 1.718 1.00 65.56 303 ARG A N 1
ATOM 2360 C CA . ARG A 1 303 ? -5.526 10.596 2.711 1.00 65.56 303 ARG A CA 1
ATOM 2361 C C . ARG A 1 303 ? -4.790 11.426 3.765 1.00 65.56 303 ARG A C 1
ATOM 2363 O O . ARG A 1 303 ? -5.280 12.492 4.121 1.00 65.56 303 ARG A O 1
ATOM 2370 N N . ARG A 1 304 ? -3.654 10.947 4.286 1.00 71.25 304 ARG A N 1
ATOM 2371 C CA . ARG A 1 304 ? -2.857 11.694 5.277 1.00 71.25 304 ARG A CA 1
ATOM 2372 C C . ARG A 1 304 ? -2.245 12.955 4.677 1.00 71.25 304 ARG A C 1
ATOM 2374 O O . ARG A 1 304 ? -2.278 13.989 5.331 1.00 71.25 304 ARG A O 1
ATOM 2381 N N . TRP A 1 305 ? -1.743 12.876 3.448 1.00 72.38 305 TRP A N 1
ATOM 2382 C CA . TRP A 1 305 ? -1.200 14.035 2.745 1.00 72.38 305 TRP A CA 1
ATOM 2383 C C . TRP A 1 305 ? -2.274 15.107 2.508 1.00 72.38 305 TRP A C 1
ATOM 2385 O O . TRP A 1 305 ? -2.074 16.247 2.914 1.00 72.38 305 TRP A O 1
ATOM 2395 N N . ARG A 1 306 ? -3.469 14.725 2.017 1.00 64.38 306 ARG A N 1
ATOM 2396 C CA . ARG A 1 306 ? -4.601 15.666 1.866 1.00 64.38 306 ARG A CA 1
ATOM 2397 C C . ARG A 1 306 ? -4.998 16.336 3.185 1.00 64.38 306 ARG A C 1
ATOM 2399 O O . ARG A 1 306 ? -5.320 17.513 3.187 1.00 64.38 306 ARG A O 1
ATOM 2406 N N . ARG A 1 307 ? -4.959 15.612 4.312 1.00 62.47 307 ARG A N 1
ATOM 2407 C CA . ARG A 1 307 ? -5.235 16.202 5.636 1.00 62.47 307 ARG A CA 1
ATOM 2408 C C . ARG A 1 307 ? -4.182 17.222 6.064 1.00 62.47 307 ARG A C 1
ATOM 2410 O O . ARG A 1 307 ? -4.557 18.207 6.677 1.00 62.47 307 ARG A O 1
ATOM 2417 N N . ARG A 1 308 ? -2.899 16.992 5.758 1.00 66.75 308 ARG A N 1
ATOM 2418 C CA . ARG A 1 308 ? -1.830 17.958 6.065 1.00 66.75 308 ARG A CA 1
ATOM 2419 C C . ARG A 1 308 ? -1.978 19.233 5.242 1.00 66.75 308 ARG A C 1
ATOM 2421 O O . ARG A 1 308 ? -1.905 20.304 5.815 1.00 66.75 308 ARG A O 1
ATOM 2428 N N . GLN A 1 309 ? -2.266 19.092 3.950 1.00 62.41 309 GLN A N 1
ATOM 2429 C CA . GLN A 1 309 ? -2.528 20.214 3.042 1.00 62.41 309 GLN A CA 1
ATOM 2430 C C . GLN A 1 309 ? -3.738 21.050 3.490 1.00 62.41 309 GLN A C 1
ATOM 2432 O O . GLN A 1 309 ? -3.646 22.265 3.580 1.00 62.41 309 GLN A O 1
ATOM 2437 N N . LEU A 1 310 ? -4.846 20.400 3.865 1.00 53.88 310 LEU A N 1
ATOM 2438 C CA . LEU A 1 310 ? -6.030 21.100 4.382 1.00 53.88 310 LEU A CA 1
ATOM 2439 C C . LEU A 1 310 ? -5.796 21.759 5.750 1.00 53.88 310 LEU A C 1
ATOM 2441 O O . LEU A 1 310 ? -6.406 22.779 6.036 1.00 53.88 310 LEU A O 1
ATOM 2445 N N . ALA A 1 311 ? -4.924 21.197 6.594 1.00 53.31 311 ALA A N 1
ATOM 2446 C CA . ALA A 1 311 ? -4.572 21.796 7.883 1.00 53.31 311 ALA A CA 1
ATOM 2447 C C . ALA A 1 311 ? -3.667 23.034 7.742 1.00 53.31 311 ALA A C 1
ATOM 2449 O O . ALA A 1 311 ? -3.638 23.862 8.644 1.00 53.31 311 ALA A O 1
ATOM 2450 N N . SER A 1 312 ? -2.949 23.173 6.623 1.00 50.56 312 SER A N 1
ATOM 2451 C CA . SER A 1 312 ? -2.094 24.330 6.324 1.00 50.56 312 SER A CA 1
ATOM 2452 C C . SER A 1 312 ? -2.808 25.472 5.589 1.00 50.56 312 SER A C 1
ATOM 2454 O O . SER A 1 312 ? -2.184 26.494 5.329 1.00 50.56 312 SER A O 1
ATOM 2456 N N . THR A 1 313 ? -4.094 25.330 5.242 1.00 45.66 313 THR A N 1
ATOM 2457 C CA . THR A 1 313 ? -4.855 26.357 4.508 1.00 45.66 313 THR A CA 1
ATOM 2458 C C . THR A 1 313 ? -6.063 26.822 5.336 1.00 45.66 313 THR A C 1
ATOM 2460 O O . THR A 1 313 ? -7.153 26.266 5.192 1.00 45.66 313 THR A O 1
ATOM 2463 N N . PRO A 1 314 ? -5.905 27.832 6.214 1.00 48.06 314 PRO A N 1
ATOM 2464 C CA . PRO A 1 314 ? -6.953 28.245 7.156 1.00 48.06 314 PRO A CA 1
ATOM 2465 C C . PRO A 1 314 ? -8.208 28.870 6.508 1.00 48.06 314 PRO A C 1
ATOM 2467 O O . PRO A 1 314 ? -9.234 28.974 7.169 1.00 48.06 314 PRO A O 1
ATOM 2470 N N . ALA A 1 315 ? -8.175 29.233 5.219 1.00 46.12 315 ALA A N 1
ATOM 2471 C CA . ALA A 1 315 ? -9.239 30.001 4.555 1.00 46.12 315 ALA A CA 1
ATOM 2472 C C . ALA A 1 315 ? -10.328 29.175 3.823 1.00 46.12 315 ALA A C 1
ATOM 2474 O O . ALA A 1 315 ? -11.246 29.754 3.252 1.00 46.12 315 ALA A O 1
ATOM 2475 N N . LEU A 1 316 ? -10.258 27.835 3.809 1.00 39.81 316 LEU A N 1
ATOM 2476 C CA . LEU A 1 316 ? -11.201 26.966 3.071 1.00 39.81 316 LEU A CA 1
ATOM 2477 C C . LEU A 1 316 ? -11.764 25.829 3.941 1.00 39.81 316 LEU A C 1
ATOM 2479 O O . LEU A 1 316 ? -11.812 24.666 3.534 1.00 39.81 316 LEU A O 1
ATOM 2483 N N . MET A 1 317 ? -12.206 26.152 5.155 1.00 38.69 317 MET A N 1
ATOM 2484 C CA . MET A 1 317 ? -13.125 25.292 5.903 1.00 38.69 317 MET A CA 1
ATOM 2485 C C . MET A 1 317 ? -14.563 25.698 5.539 1.00 38.69 317 MET A C 1
ATOM 2487 O O . MET A 1 317 ? -15.088 26.620 6.158 1.00 38.69 317 MET A O 1
ATOM 2491 N N . PRO A 1 318 ? -15.234 25.063 4.552 1.00 38.28 318 PRO A N 1
ATOM 2492 C CA . PRO A 1 318 ? -16.681 25.206 4.449 1.00 38.28 318 PRO A CA 1
ATOM 2493 C C . PRO A 1 318 ? -17.288 24.693 5.757 1.00 38.28 318 PRO A C 1
ATOM 2495 O O . PRO A 1 318 ? -16.834 23.668 6.280 1.00 38.28 318 PRO A O 1
ATOM 2498 N N . SER A 1 319 ? -18.272 25.423 6.288 1.00 42.69 319 SER A N 1
ATOM 2499 C CA . SER A 1 319 ? -18.974 25.084 7.524 1.00 42.69 319 SER A CA 1
ATOM 2500 C C . SER A 1 319 ? -19.405 23.616 7.485 1.00 42.69 319 SER A C 1
ATOM 2502 O O . SER A 1 319 ? -20.251 23.175 6.706 1.00 42.69 319 SER A O 1
ATOM 2504 N N . LEU A 1 320 ? -18.725 22.807 8.293 1.00 34.34 320 LEU A N 1
ATOM 2505 C CA . LEU A 1 320 ? -19.066 21.410 8.474 1.00 34.34 320 LEU A CA 1
ATOM 2506 C C . LEU A 1 320 ? -20.347 21.382 9.294 1.00 34.34 320 LEU A C 1
ATOM 2508 O O . LEU A 1 320 ? -20.311 21.563 10.507 1.00 34.34 320 LEU A O 1
ATOM 2512 N N . VAL A 1 321 ? -21.463 21.149 8.608 1.00 33.72 321 VAL A N 1
ATOM 2513 C CA . VAL A 1 321 ? -22.732 20.768 9.226 1.00 33.72 321 VAL A CA 1
ATOM 2514 C C . VAL A 1 321 ? -22.463 19.664 10.265 1.00 33.72 321 VAL A C 1
ATOM 2516 O O . VAL A 1 321 ? -21.774 18.686 9.924 1.00 33.72 321 VAL A O 1
ATOM 2519 N N . PRO A 1 322 ? -22.940 19.809 11.516 1.00 35.72 322 PRO A N 1
ATOM 2520 C CA . PRO A 1 322 ? -22.693 18.855 12.588 1.00 35.72 322 PRO A CA 1
ATOM 2521 C C . PRO A 1 322 ? -23.089 17.425 12.206 1.00 35.72 322 PRO A C 1
ATOM 2523 O O . PRO A 1 322 ? -24.016 17.172 11.440 1.00 35.72 322 PRO A O 1
ATOM 2526 N N . TYR A 1 323 ? -22.353 16.465 12.761 1.00 35.66 323 TYR A N 1
ATOM 2527 C CA . TYR A 1 323 ? -22.479 15.025 12.508 1.00 35.66 323 TYR A CA 1
ATOM 2528 C C . TYR A 1 323 ? -23.877 14.447 12.827 1.00 35.66 323 TYR A C 1
ATOM 2530 O O . TYR A 1 323 ? -24.198 13.350 12.371 1.00 35.66 323 TYR A O 1
ATOM 2538 N N . THR A 1 324 ? -24.709 15.183 13.563 1.00 37.75 324 THR A N 1
ATOM 2539 C CA . THR A 1 324 ? -26.043 14.788 14.032 1.00 37.75 324 THR A CA 1
ATOM 2540 C C . THR A 1 324 ? -27.132 14.839 12.957 1.00 37.75 324 THR A C 1
ATOM 2542 O O . THR A 1 324 ? -28.080 14.069 13.041 1.00 37.75 324 THR A O 1
ATOM 2545 N N . GLU A 1 325 ? -26.988 15.635 11.894 1.00 36.31 325 GLU A N 1
ATOM 2546 C CA . GLU A 1 325 ? -28.061 15.815 10.893 1.00 36.31 325 GLU A CA 1
ATOM 2547 C C . GLU A 1 325 ? -28.156 14.709 9.825 1.00 36.31 325 GLU A C 1
ATOM 2549 O O . GLU A 1 325 ? -28.965 14.800 8.906 1.00 36.31 325 GLU A O 1
ATOM 2554 N N . ARG A 1 326 ? -27.334 13.651 9.891 1.00 40.44 326 ARG A N 1
ATOM 2555 C CA . ARG A 1 326 ? -27.223 12.675 8.783 1.00 40.44 326 ARG A CA 1
ATOM 2556 C C . ARG A 1 326 ? -27.604 11.230 9.087 1.00 40.44 326 ARG A C 1
ATOM 2558 O O . ARG A 1 326 ? -27.391 10.367 8.238 1.00 40.44 326 ARG A O 1
ATOM 2565 N N . MET A 1 327 ? -28.193 10.971 10.249 1.00 31.81 327 MET A N 1
ATOM 2566 C CA . MET A 1 327 ? -28.815 9.690 10.589 1.00 31.81 327 MET A CA 1
ATOM 2567 C C . MET A 1 327 ? -30.078 9.978 11.403 1.00 31.81 327 MET A C 1
ATOM 2569 O O . MET A 1 327 ? -29.965 10.386 12.555 1.00 31.81 327 MET A O 1
ATOM 2573 N N . GLN A 1 328 ? -31.263 9.707 10.852 1.00 37.56 328 GLN A N 1
ATOM 2574 C CA . GLN A 1 328 ? -32.461 9.502 11.673 1.00 37.56 328 GLN A CA 1
ATOM 2575 C C . GLN A 1 328 ? -32.342 8.132 12.361 1.00 37.56 328 GLN A C 1
ATOM 2577 O O . GLN A 1 328 ? -33.025 7.171 12.030 1.00 37.56 328 GLN A O 1
ATOM 2582 N N . GLY A 1 329 ? -31.394 8.005 13.291 1.00 40.78 329 GLY A N 1
ATOM 2583 C CA . GLY A 1 329 ? -31.577 7.064 14.390 1.00 40.78 329 GLY A CA 1
ATOM 2584 C C . GLY A 1 329 ? -32.628 7.654 15.324 1.00 40.78 329 GLY A C 1
ATOM 2585 O O . GLY A 1 329 ? -32.744 8.878 15.388 1.00 40.78 329 GLY A O 1
ATOM 2586 N N . THR A 1 330 ? -33.379 6.820 16.050 1.00 44.97 330 THR A N 1
ATOM 2587 C CA . THR A 1 330 ? -34.222 7.308 17.154 1.00 44.97 330 THR A CA 1
ATOM 2588 C C . THR A 1 330 ? -33.391 8.276 17.990 1.00 44.97 330 THR A C 1
ATOM 2590 O O . THR A 1 330 ? -32.319 7.868 18.462 1.00 44.97 330 THR A O 1
ATOM 2593 N N . PRO A 1 331 ? -33.805 9.545 18.108 1.00 53.62 331 PRO A N 1
ATOM 2594 C CA . PRO A 1 331 ? -32.971 10.533 18.746 1.00 53.62 331 PRO A CA 1
ATOM 2595 C C . PRO A 1 331 ? -32.840 10.099 20.216 1.00 53.62 331 PRO A C 1
ATOM 2597 O O . PRO A 1 331 ? -33.760 9.553 20.831 1.00 53.62 331 PRO A O 1
ATOM 2600 N N . TRP A 1 332 ? -31.609 10.128 20.724 1.00 54.25 332 TRP A N 1
ATOM 2601 C CA . TRP A 1 332 ? -31.257 9.533 22.022 1.00 54.25 332 TRP A CA 1
ATOM 2602 C C . TRP A 1 332 ? -32.046 10.172 23.177 1.00 54.25 332 TRP A C 1
ATOM 2604 O O . TRP A 1 332 ? -32.255 9.545 24.213 1.00 54.25 332 TRP A O 1
ATOM 2614 N N . ASP A 1 333 ? -32.515 11.399 22.974 1.00 53.03 333 ASP A N 1
ATOM 2615 C CA . ASP A 1 333 ? -33.427 12.151 23.827 1.00 53.03 333 ASP A CA 1
ATOM 2616 C C . ASP A 1 333 ? -34.818 11.507 23.956 1.00 53.03 333 ASP A C 1
ATOM 2618 O O . ASP A 1 333 ? -35.374 11.516 25.054 1.00 53.03 333 ASP A O 1
ATOM 2622 N N . ALA A 1 334 ? -35.347 10.865 22.911 1.00 59.16 334 ALA A N 1
ATOM 2623 C CA . ALA A 1 334 ? -36.613 10.135 22.972 1.00 59.16 334 ALA A CA 1
ATOM 2624 C C . ALA A 1 334 ? -36.522 8.920 23.911 1.00 59.16 334 ALA A C 1
ATOM 2626 O O . ALA A 1 334 ? -37.488 8.575 24.588 1.00 59.16 334 ALA A O 1
ATOM 2627 N N . GLN A 1 335 ? -35.337 8.308 24.022 1.00 56.34 335 GLN A N 1
ATOM 2628 C CA . GLN A 1 335 ? -35.082 7.237 24.991 1.00 56.34 335 GLN A CA 1
ATOM 2629 C C . GLN A 1 335 ? -34.793 7.771 26.401 1.00 56.34 335 GLN A C 1
ATOM 2631 O O . GLN A 1 335 ? -34.852 7.005 27.357 1.00 56.34 335 GLN A O 1
ATOM 2636 N N . LEU A 1 336 ? -34.509 9.068 26.574 1.00 54.78 336 LEU A N 1
ATOM 2637 C CA . LEU A 1 336 ? -34.234 9.636 27.895 1.00 54.78 336 LEU A CA 1
ATOM 2638 C C . LEU A 1 336 ? -35.470 9.785 28.780 1.00 54.78 336 LEU A C 1
ATOM 2640 O O . LEU A 1 336 ? -35.327 9.799 30.004 1.00 54.78 336 LEU A O 1
ATOM 2644 N N . GLY A 1 337 ? -36.665 9.861 28.189 1.00 58.62 337 GLY A N 1
ATOM 2645 C CA . GLY A 1 337 ? -37.921 9.949 28.939 1.00 58.62 337 GLY A CA 1
ATOM 2646 C C . GLY A 1 337 ? -38.107 8.797 29.936 1.00 58.62 337 GLY A C 1
ATOM 2647 O O . GLY A 1 337 ? -38.691 8.993 30.998 1.00 58.62 337 GLY A O 1
ATOM 2648 N N . SER A 1 338 ? -37.525 7.623 29.664 1.00 59.97 338 SER A N 1
ATOM 2649 C CA . SER A 1 338 ? -37.606 6.457 30.552 1.00 59.97 338 SER A CA 1
ATOM 2650 C C . SER A 1 338 ? -36.635 6.482 31.740 1.00 59.97 338 SER A C 1
ATOM 2652 O O . SER A 1 338 ? -36.702 5.595 32.584 1.00 59.97 338 SER A O 1
ATOM 2654 N N . PHE A 1 339 ? -35.720 7.456 31.830 1.00 56.38 339 PHE A N 1
ATOM 2655 C CA . PHE A 1 339 ? -34.728 7.531 32.918 1.00 56.38 339 PHE A CA 1
ATOM 2656 C C . PHE A 1 339 ? -35.210 8.338 34.134 1.00 56.38 339 PHE A C 1
ATOM 2658 O O . PHE A 1 339 ? -34.453 8.510 35.095 1.00 56.38 339 PHE A O 1
ATOM 2665 N N . GLY A 1 340 ? -36.452 8.834 34.111 1.00 74.94 340 GLY A N 1
ATOM 2666 C CA . GLY A 1 340 ? -37.059 9.564 35.224 1.00 74.94 340 GLY A CA 1
ATOM 2667 C C . GLY A 1 340 ? -36.170 10.703 35.735 1.00 74.94 340 GLY A C 1
ATOM 2668 O O . GLY A 1 340 ? -35.634 11.492 34.956 1.00 74.94 340 GLY A O 1
ATOM 2669 N N . ALA A 1 341 ? -35.957 10.755 37.053 1.00 73.69 341 ALA A N 1
ATOM 2670 C CA . ALA A 1 341 ? -35.163 11.793 37.718 1.00 73.69 341 ALA A CA 1
ATOM 2671 C C . ALA A 1 341 ? -33.685 11.862 37.271 1.00 73.69 341 ALA A C 1
ATOM 2673 O O . ALA A 1 341 ? -33.024 12.873 37.500 1.00 73.69 341 ALA A O 1
ATOM 2674 N N . ALA A 1 342 ? -33.151 10.822 36.621 1.00 63.59 342 ALA A N 1
ATOM 2675 C CA . ALA A 1 342 ? -31.764 10.799 36.157 1.00 63.59 342 ALA A CA 1
ATOM 2676 C C . ALA A 1 342 ? -31.567 11.445 34.772 1.00 63.59 342 ALA A C 1
ATOM 2678 O O . ALA A 1 342 ? -30.428 11.718 34.384 1.00 63.59 342 ALA A O 1
ATOM 2679 N N . ALA A 1 343 ? -32.644 11.725 34.029 1.00 71.31 343 ALA A N 1
ATOM 2680 C CA . ALA A 1 343 ? -32.575 12.274 32.673 1.00 71.31 343 ALA A CA 1
ATOM 2681 C C . ALA A 1 343 ? -31.741 13.575 32.540 1.00 71.31 343 ALA A C 1
ATOM 2683 O O . ALA A 1 343 ? -30.967 13.666 31.581 1.00 71.31 343 ALA A O 1
ATOM 2684 N N . PRO A 1 344 ? -31.797 14.552 33.474 1.00 73.88 344 PRO A N 1
ATOM 2685 C CA . PRO A 1 344 ? -30.992 15.775 33.385 1.00 73.88 344 PRO A CA 1
ATOM 2686 C C . PRO A 1 344 ? -29.486 15.505 33.491 1.00 73.88 344 PRO A C 1
ATOM 2688 O O . PRO A 1 344 ? -28.701 16.069 32.730 1.00 73.88 344 PRO A O 1
ATOM 2691 N N . LEU A 1 345 ? -29.085 14.588 34.380 1.00 66.88 345 LEU A N 1
ATOM 2692 C CA . LEU A 1 345 ? -27.686 14.197 34.569 1.00 66.88 345 LEU A CA 1
ATOM 2693 C C . LEU A 1 345 ? -27.142 13.445 33.352 1.00 66.88 345 LEU A C 1
ATOM 2695 O O . LEU A 1 345 ? -26.016 13.709 32.932 1.00 66.88 345 LEU A O 1
ATOM 2699 N N . VAL A 1 346 ? -27.939 12.556 32.737 1.00 63.59 346 VAL A N 1
ATOM 2700 C CA . VAL A 1 346 ? -27.541 11.906 31.473 1.00 63.59 346 VAL A CA 1
ATOM 2701 C C . VAL A 1 346 ? -27.344 12.959 30.388 1.00 63.59 346 VAL A C 1
ATOM 2703 O O . VAL A 1 346 ? -26.338 12.934 29.683 1.00 63.59 346 VAL A O 1
ATOM 2706 N N . ARG A 1 347 ? -28.286 13.901 30.266 1.00 67.19 347 ARG A N 1
ATOM 2707 C CA . ARG A 1 347 ? -28.248 14.955 29.249 1.00 67.19 347 ARG A CA 1
ATOM 2708 C C . ARG A 1 347 ? -27.010 15.841 29.417 1.00 67.19 347 ARG A C 1
ATOM 2710 O O . ARG A 1 347 ? -26.321 16.095 28.435 1.00 67.19 347 ARG A O 1
ATOM 2717 N N . GLN A 1 348 ? -26.661 16.215 30.648 1.00 69.44 348 GLN A N 1
ATOM 2718 C CA . GLN A 1 348 ? -25.448 16.979 30.962 1.00 69.44 348 GLN A CA 1
ATOM 2719 C C . GLN A 1 348 ? -24.156 16.179 30.699 1.00 69.44 348 GLN A C 1
ATOM 2721 O O . GLN A 1 348 ? -23.191 16.705 30.133 1.00 69.44 348 GLN A O 1
ATOM 2726 N N . ALA A 1 349 ? -24.129 14.892 31.056 1.00 59.25 349 ALA A N 1
ATOM 2727 C CA . ALA A 1 349 ? -22.985 14.016 30.803 1.00 59.25 349 ALA A CA 1
ATOM 2728 C C . ALA A 1 349 ? -22.768 13.744 29.301 1.00 59.25 349 ALA A C 1
ATOM 2730 O O . ALA A 1 349 ? -21.628 13.621 28.857 1.00 59.25 349 ALA A O 1
ATOM 2731 N N . MET A 1 350 ? -23.841 13.678 28.506 1.00 58.44 350 MET A N 1
ATOM 2732 C CA . MET A 1 350 ? -23.750 13.543 27.048 1.00 58.44 350 MET A CA 1
ATOM 2733 C C . MET A 1 350 ? -23.356 14.865 26.382 1.00 58.44 350 MET A C 1
ATOM 2735 O O . MET A 1 350 ? -22.448 14.868 25.553 1.00 58.44 350 MET A O 1
ATOM 2739 N N . ALA A 1 351 ? -23.934 15.992 26.811 1.00 62.81 351 ALA A N 1
ATOM 2740 C CA . ALA A 1 351 ? -23.592 17.319 26.296 1.00 62.81 351 ALA A CA 1
ATOM 2741 C C . ALA A 1 351 ? -22.111 17.675 26.521 1.00 62.81 351 ALA A C 1
ATOM 2743 O O . ALA A 1 351 ? -21.452 18.203 25.628 1.00 62.81 351 ALA A O 1
ATOM 2744 N N . SER A 1 352 ? -21.551 17.323 27.683 1.00 50.00 352 SER A N 1
ATOM 2745 C CA . SER A 1 352 ? -20.134 17.580 28.002 1.00 50.00 352 SER A CA 1
ATOM 2746 C C . SER A 1 352 ? -19.140 16.722 27.206 1.00 50.00 352 SER A C 1
ATOM 2748 O O . SER A 1 352 ? -17.966 17.076 27.114 1.00 50.00 352 SER A O 1
ATOM 2750 N N . ARG A 1 353 ? -19.588 15.622 26.585 1.00 48.72 353 ARG A N 1
ATOM 2751 C CA . ARG A 1 353 ? -18.750 14.763 25.732 1.00 48.72 353 ARG A CA 1
ATOM 2752 C C . ARG A 1 353 ? -18.649 15.243 24.279 1.00 48.72 353 ARG A C 1
ATOM 2754 O O . ARG A 1 353 ? -17.806 14.721 23.544 1.00 48.72 353 ARG A O 1
ATOM 2761 N N . GLY A 1 354 ? -19.472 16.215 23.874 1.00 40.47 354 GLY A N 1
ATOM 2762 C CA . GLY A 1 354 ? -19.727 16.534 22.468 1.00 40.47 354 GLY A CA 1
ATOM 2763 C C . GLY A 1 354 ? -20.503 15.401 21.787 1.00 40.47 354 GLY A C 1
ATOM 2764 O O . GLY A 1 354 ? -20.276 14.228 22.082 1.00 40.47 354 GLY A O 1
ATOM 2765 N N . ASP A 1 355 ? -21.429 15.723 20.880 1.00 42.06 355 ASP A N 1
ATOM 2766 C CA . ASP A 1 355 ? -22.310 14.760 20.190 1.00 42.06 355 ASP A CA 1
ATOM 2767 C C . ASP A 1 355 ? -21.547 13.827 19.223 1.00 42.06 355 ASP A C 1
ATOM 2769 O O . ASP A 1 355 ? -21.665 13.867 17.995 1.00 42.06 355 ASP A O 1
ATOM 2773 N N . HIS A 1 356 ? -20.710 12.958 19.775 1.00 43.44 356 HIS A N 1
ATOM 2774 C CA . HIS A 1 356 ? -19.893 11.991 19.060 1.00 43.44 356 HIS A CA 1
ATOM 2775 C C . HIS A 1 356 ? -20.389 10.578 19.363 1.00 43.44 356 HIS A C 1
ATOM 2777 O O . HIS A 1 356 ? -19.675 9.742 19.919 1.00 43.44 356 HIS A O 1
ATOM 2783 N N . VAL A 1 357 ? -21.629 10.283 18.967 1.00 49.03 357 VAL A N 1
ATOM 2784 C CA . VAL A 1 357 ? -22.118 8.900 18.914 1.00 49.03 357 VAL A CA 1
ATOM 2785 C C . VAL A 1 357 ? -21.378 8.185 17.782 1.00 49.03 357 VAL A C 1
ATOM 2787 O O . VAL A 1 357 ? -21.684 8.355 16.606 1.00 49.03 357 VAL A O 1
ATOM 2790 N N . VAL A 1 358 ? -20.358 7.394 18.116 1.00 55.22 358 VAL A N 1
ATOM 2791 C CA . VAL A 1 358 ? -19.612 6.616 17.117 1.00 55.22 358 VAL A CA 1
ATOM 2792 C C . VAL A 1 358 ? -20.505 5.485 16.604 1.00 55.22 358 VAL A C 1
ATOM 2794 O O . VAL A 1 358 ? -20.695 4.481 17.286 1.00 55.22 358 VAL A O 1
ATOM 2797 N N . THR A 1 359 ? -21.044 5.638 15.395 1.00 55.94 359 THR A N 1
ATOM 2798 C CA . THR A 1 359 ? -21.805 4.580 14.716 1.00 55.94 359 THR A CA 1
ATOM 2799 C C . THR A 1 359 ? -20.872 3.565 14.052 1.00 55.94 359 THR A C 1
ATOM 2801 O O . THR A 1 359 ? -19.802 3.887 13.522 1.00 55.94 359 THR A O 1
ATOM 2804 N N . VAL A 1 360 ? -21.266 2.297 14.088 1.00 52.34 360 VAL A N 1
ATOM 2805 C CA . VAL A 1 360 ? -20.551 1.185 13.469 1.00 52.34 360 VAL A CA 1
ATOM 2806 C C . VAL A 1 360 ? -20.819 1.219 11.965 1.00 52.34 360 VAL A C 1
ATOM 2808 O O . VAL A 1 360 ? -21.955 1.084 11.524 1.00 52.34 360 VAL A O 1
ATOM 2811 N N . GLY A 1 361 ? -19.766 1.371 11.158 1.00 47.03 361 GLY A N 1
ATOM 2812 C CA . GLY A 1 361 ? -19.818 1.089 9.717 1.00 47.03 361 GLY A CA 1
ATOM 2813 C C . GLY A 1 361 ? -19.824 2.280 8.761 1.00 47.03 361 GLY A C 1
ATOM 2814 O O . GLY A 1 361 ? -19.536 2.085 7.580 1.00 47.03 361 GLY A O 1
ATOM 2815 N N . LEU A 1 362 ? -20.030 3.514 9.224 1.00 45.09 362 LEU A N 1
ATOM 2816 C CA . LEU A 1 362 ? -20.034 4.674 8.328 1.00 45.09 362 LEU A CA 1
ATOM 2817 C C . LEU A 1 362 ? -18.694 5.414 8.338 1.00 45.09 362 LEU A C 1
ATOM 2819 O O . LEU A 1 362 ? -18.275 6.027 9.317 1.00 45.09 362 LEU A O 1
ATOM 2823 N N . LYS A 1 363 ? -18.008 5.412 7.190 1.00 45.19 363 LYS A N 1
ATOM 2824 C CA . LYS A 1 363 ? -17.030 6.472 6.891 1.00 45.19 363 LYS A CA 1
ATOM 2825 C C . LYS A 1 363 ? -17.806 7.751 6.559 1.00 45.19 363 LYS A C 1
ATOM 2827 O O . LYS A 1 363 ? -18.904 7.657 6.026 1.00 45.19 363 LYS A O 1
ATOM 2832 N N . ARG A 1 364 ? -17.209 8.927 6.825 1.00 38.06 364 ARG A N 1
ATOM 2833 C CA . ARG A 1 364 ? -17.762 10.259 6.480 1.00 38.06 364 ARG A CA 1
ATOM 2834 C C . ARG A 1 364 ? -18.539 10.226 5.150 1.00 38.06 364 ARG A C 1
ATOM 2836 O O . ARG A 1 364 ? -17.916 9.983 4.116 1.00 38.06 364 ARG A O 1
ATOM 2843 N N . GLY A 1 365 ? -19.844 10.509 5.210 1.00 40.56 365 GLY A N 1
ATOM 2844 C CA . GLY A 1 365 ? -20.701 10.763 4.045 1.00 40.56 365 GLY A CA 1
ATOM 2845 C C . GLY A 1 365 ? -21.593 9.617 3.548 1.00 40.56 365 GLY A C 1
ATOM 2846 O O . GLY A 1 365 ? -22.110 9.747 2.448 1.00 40.56 365 GLY A O 1
ATOM 2847 N N . GLY A 1 366 ? -21.766 8.514 4.285 1.00 40.06 366 GLY A N 1
ATOM 2848 C CA . GLY A 1 366 ? -22.781 7.504 3.941 1.00 40.06 366 GLY A CA 1
ATOM 2849 C C . GLY A 1 366 ? -24.119 7.803 4.619 1.00 40.06 366 GLY A C 1
ATOM 2850 O O . GLY A 1 366 ? -24.125 8.048 5.822 1.00 40.06 366 GLY A O 1
ATOM 2851 N N . VAL A 1 367 ? -25.210 7.788 3.854 1.00 47.56 367 VAL A N 1
ATOM 2852 C CA . VAL A 1 367 ? -26.596 7.813 4.351 1.00 47.56 367 VAL A CA 1
ATOM 2853 C C . VAL A 1 367 ? -27.129 6.382 4.242 1.00 47.56 367 VAL A C 1
ATOM 2855 O O . VAL A 1 367 ? -26.852 5.709 3.248 1.00 47.56 367 VAL A O 1
ATOM 2858 N N . VAL A 1 368 ? -27.806 5.886 5.277 1.00 45.41 368 VAL A N 1
ATOM 2859 C CA . VAL A 1 368 ? -28.509 4.593 5.231 1.00 45.41 368 VAL A CA 1
ATOM 2860 C C . VAL A 1 368 ? -29.880 4.860 4.615 1.00 45.41 368 VAL A C 1
ATOM 2862 O O . VAL A 1 368 ? -30.544 5.801 5.036 1.00 45.41 368 VAL A O 1
ATOM 2865 N N . GLY A 1 369 ? -30.229 4.103 3.573 1.00 41.44 369 GLY A N 1
ATOM 2866 C CA . GLY A 1 369 ? -31.361 4.378 2.688 1.00 41.44 369 GLY A CA 1
ATOM 2867 C C . GLY A 1 369 ? -32.667 4.667 3.422 1.00 41.44 369 GLY A C 1
ATOM 2868 O O . GLY A 1 369 ? -33.020 3.971 4.371 1.00 41.44 369 GLY A O 1
ATOM 2869 N N . ALA A 1 370 ? -33.376 5.691 2.948 1.00 40.62 370 ALA A N 1
ATOM 2870 C CA . ALA A 1 370 ? -34.794 5.836 3.222 1.00 40.62 370 ALA A CA 1
ATOM 2871 C C . ALA A 1 370 ? -35.505 4.617 2.617 1.00 40.62 370 ALA A C 1
ATOM 2873 O O . ALA A 1 370 ? -35.289 4.303 1.446 1.00 40.62 370 ALA A O 1
ATOM 2874 N N . GLN A 1 371 ? -36.300 3.906 3.417 1.00 38.59 371 GLN A N 1
ATOM 2875 C CA . GLN A 1 371 ? -37.320 3.028 2.856 1.00 38.59 371 GLN A CA 1
ATOM 2876 C C . GLN A 1 371 ? -38.288 3.936 2.099 1.00 38.59 371 GLN A C 1
ATOM 2878 O O . GLN A 1 371 ? -38.833 4.869 2.686 1.00 38.59 371 GLN A O 1
ATOM 2883 N N . GLU A 1 372 ? -38.430 3.715 0.793 1.00 35.34 372 GLU A N 1
ATOM 2884 C CA . GLU A 1 372 ? -39.486 4.347 0.009 1.00 35.34 372 GLU A CA 1
ATOM 2885 C C . GLU A 1 372 ? -40.815 3.944 0.655 1.00 35.34 372 GLU A C 1
ATOM 2887 O O . GLU A 1 372 ? -41.136 2.758 0.756 1.00 35.34 372 GLU A O 1
ATOM 2892 N N . ALA A 1 373 ? -41.521 4.936 1.199 1.00 36.81 373 ALA A N 1
ATOM 2893 C CA . ALA A 1 373 ? -42.871 4.754 1.690 1.00 36.81 373 ALA A CA 1
ATOM 2894 C C . ALA A 1 373 ? -43.719 4.318 0.494 1.00 36.81 373 ALA A C 1
ATOM 2896 O O . ALA A 1 373 ? -43.836 5.036 -0.495 1.00 36.81 373 ALA A O 1
ATOM 2897 N N . HIS A 1 374 ? -44.237 3.096 0.567 1.00 35.75 374 HIS A N 1
ATOM 2898 C CA . HIS A 1 374 ? -45.255 2.627 -0.352 1.00 35.75 374 HIS A CA 1
ATOM 2899 C C . HIS A 1 374 ? -46.546 3.340 0.054 1.00 35.75 374 HIS A C 1
ATOM 2901 O O . HIS A 1 374 ? -47.213 2.923 1.002 1.00 35.75 374 HIS A O 1
ATOM 2907 N N . ASP A 1 375 ? -46.846 4.454 -0.610 1.00 40.97 375 ASP A N 1
ATOM 2908 C CA . ASP A 1 375 ? -48.147 5.102 -0.503 1.00 40.97 375 ASP A CA 1
ATOM 2909 C C . ASP A 1 375 ? -49.186 4.127 -1.068 1.00 40.97 375 ASP A C 1
ATOM 2911 O O . ASP A 1 375 ? -49.197 3.807 -2.258 1.00 40.97 375 ASP A O 1
ATOM 2915 N N . GLY A 1 376 ? -49.990 3.559 -0.171 1.00 48.50 376 GLY A N 1
ATOM 2916 C CA . GLY A 1 376 ? -51.169 2.787 -0.526 1.00 48.50 376 GLY A CA 1
ATOM 2917 C C . GLY A 1 376 ? -52.271 3.741 -0.963 1.00 48.50 376 GLY A C 1
ATOM 2918 O O . GLY A 1 376 ? -52.686 4.595 -0.182 1.00 48.50 376 GLY A O 1
ATOM 2919 N N . GLU A 1 377 ? -52.726 3.587 -2.203 1.00 47.81 377 GLU A N 1
ATOM 2920 C CA . GLU A 1 377 ? -53.967 4.183 -2.692 1.00 47.81 377 GLU A CA 1
ATOM 2921 C C . GLU A 1 377 ? -55.163 3.595 -1.926 1.00 47.81 377 GLU A C 1
ATOM 2923 O O . GLU A 1 377 ? -55.311 2.375 -1.805 1.00 47.81 377 GLU A O 1
ATOM 2928 N N . THR A 1 378 ? -56.009 4.492 -1.422 1.00 54.00 378 THR A N 1
ATOM 2929 C CA . THR A 1 378 ? -57.412 4.257 -1.051 1.00 54.00 378 THR A CA 1
ATOM 2930 C C . THR A 1 378 ? -58.292 5.071 -1.967 1.00 54.00 378 THR A C 1
ATOM 2932 O O . THR A 1 378 ? -57.904 6.239 -2.212 1.00 54.00 378 THR A O 1
#

Sequence (378 aa):
MPAHWTYPAHIASAAQCTPVSAALKVARHAHCGHGWRHIPASDSPYAPLPPVDIPAQQPCACPGATPPTSVDVASGEQQATRMDALTSAWPVCGRCKHALLEHGLLSNDPAAEQVRRTNVAVRMDELLEDEHKLLDFTYTDADLVSLKKQIGSLAYTRTPSTVKPARPTKKQAKTHAPLHRTIVNADNFCTLNYIYQRAHTFEVHAALSRQPHIARWSPSAMRHFFALAKRAVIRIDPAIKRSVCKRCMHILIEGLSCSTLIWGEGVIERRCRWCAHALVTRAYETGLPPVKRKHLSQKQRRRRWRRRQLASTPALMPSLVPYTERMQGTPWDAQLGSFGAAAPLVRQAMASRGDHVVTVGLKRGGVVGAQEAHDGET

Radius of gyration: 29.02 Å; chains: 1; bounding box: 87×48×74 Å

pLDDT: mean 81.26, std 20.84, range [31.81, 98.38]

InterPro domains:
  IPR007175 Ribonuclease P subunit, Rpr2/Snm1/Rpp21 [PF04032] (192-285)